Protein AF-A0A0D2VGJ3-F1 (afd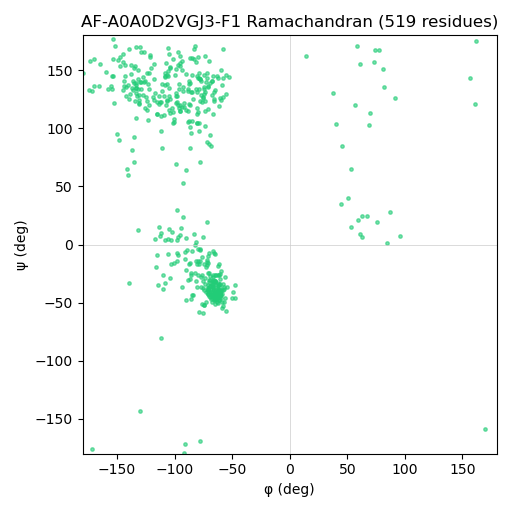b_monomer)

Structure (mmCIF, N/CA/C/O backbone):
data_AF-A0A0D2VGJ3-F1
#
_entry.id   AF-A0A0D2VGJ3-F1
#
loop_
_atom_site.group_PDB
_atom_site.id
_atom_site.type_symbol
_atom_site.label_atom_id
_atom_site.label_alt_id
_atom_site.label_comp_id
_atom_site.label_asym_id
_atom_site.label_entity_id
_atom_site.label_seq_id
_atom_site.pdbx_PDB_ins_code
_atom_site.Cartn_x
_atom_site.Cartn_y
_atom_site.Cartn_z
_atom_site.occupancy
_atom_site.B_iso_or_equiv
_atom_site.auth_seq_id
_atom_site.auth_comp_id
_atom_site.auth_asym_id
_atom_site.auth_atom_id
_atom_site.pdbx_PDB_model_num
ATOM 1 N N . MET A 1 1 ? -23.536 -19.082 29.139 1.00 44.28 1 MET A N 1
ATOM 2 C CA . MET A 1 1 ? -22.856 -18.568 27.929 1.00 44.28 1 MET A CA 1
ATOM 3 C C . MET A 1 1 ? -23.358 -19.276 26.668 1.00 44.28 1 MET A C 1
ATOM 5 O O . MET A 1 1 ? -24.396 -18.857 26.177 1.00 44.28 1 MET A O 1
ATOM 9 N N . ALA A 1 2 ? -22.721 -20.355 26.183 1.00 31.47 2 ALA A N 1
ATOM 10 C CA . ALA A 1 2 ? -22.936 -20.905 24.828 1.00 31.47 2 ALA A CA 1
ATOM 11 C C . ALA A 1 2 ? -24.405 -21.086 24.375 1.00 31.47 2 ALA A C 1
ATOM 13 O O . ALA A 1 2 ? -24.756 -20.648 23.283 1.00 31.47 2 ALA A O 1
ATOM 14 N N . SER A 1 3 ? -25.277 -21.659 25.217 1.00 31.88 3 SER A N 1
ATOM 15 C CA . SER A 1 3 ? -26.690 -21.907 24.863 1.00 31.88 3 SER A CA 1
ATOM 16 C C . SER A 1 3 ? -27.479 -20.627 24.521 1.00 31.88 3 SER A C 1
ATOM 18 O O . SER A 1 3 ? -28.273 -20.614 23.584 1.00 31.88 3 SER A O 1
ATOM 20 N N . VAL A 1 4 ? -27.204 -19.510 25.209 1.00 42.56 4 VAL A N 1
ATOM 21 C CA . VAL A 1 4 ? -27.889 -18.223 24.971 1.00 42.56 4 VAL A CA 1
ATOM 22 C C . VAL A 1 4 ? -27.466 -17.612 23.630 1.00 42.56 4 VAL A C 1
ATOM 24 O O . VAL A 1 4 ? -28.304 -17.119 22.880 1.00 42.56 4 VAL A O 1
ATOM 27 N N . VAL A 1 5 ? -26.180 -17.720 23.280 1.00 53.22 5 VAL A N 1
ATOM 28 C CA . VAL A 1 5 ? -25.651 -17.261 21.983 1.00 53.22 5 VAL A CA 1
ATOM 29 C C . VAL A 1 5 ? -26.218 -18.101 20.830 1.00 53.22 5 VAL A C 1
ATOM 31 O O . VAL A 1 5 ? -26.540 -17.563 19.772 1.00 53.22 5 VAL A O 1
ATOM 34 N N . ALA A 1 6 ? -26.402 -19.410 21.041 1.00 37.22 6 ALA A N 1
ATOM 35 C CA . ALA A 1 6 ? -27.032 -20.300 20.066 1.00 37.22 6 ALA A CA 1
ATOM 36 C C . ALA A 1 6 ? -28.525 -19.986 19.848 1.00 37.22 6 ALA A C 1
ATOM 38 O O . ALA A 1 6 ? -28.995 -20.046 18.712 1.00 37.22 6 ALA A O 1
ATOM 39 N N . ALA A 1 7 ? -29.257 -19.610 20.904 1.00 37.28 7 ALA A N 1
ATOM 40 C CA . ALA A 1 7 ? -30.642 -19.156 20.791 1.00 37.28 7 ALA A CA 1
ATOM 41 C C . ALA A 1 7 ? -30.747 -17.846 19.990 1.00 37.28 7 ALA A C 1
ATOM 43 O O . ALA A 1 7 ? -31.524 -17.771 19.041 1.00 37.28 7 ALA A O 1
ATOM 44 N N . PHE A 1 8 ? -29.907 -16.849 20.297 1.00 33.38 8 PHE A N 1
ATOM 45 C CA . PHE A 1 8 ? -29.928 -15.556 19.601 1.00 33.38 8 PHE A CA 1
ATOM 46 C C . PHE A 1 8 ? -29.568 -15.680 18.109 1.00 33.38 8 PHE A C 1
ATOM 48 O O . PHE A 1 8 ? -30.229 -15.081 17.263 1.00 33.38 8 PHE A O 1
ATOM 55 N N . LYS A 1 9 ? -28.593 -16.534 17.753 1.00 35.16 9 LYS A N 1
ATOM 56 C CA . LYS A 1 9 ? -28.254 -16.811 16.342 1.00 35.16 9 LYS A CA 1
ATOM 57 C C . LYS A 1 9 ? -29.395 -17.441 15.534 1.00 35.16 9 LYS A C 1
ATOM 59 O O . LYS A 1 9 ? -29.421 -17.262 14.322 1.00 35.16 9 LYS A O 1
ATOM 64 N N . ARG A 1 10 ? -30.333 -18.156 16.169 1.00 34.25 10 ARG A N 1
ATOM 65 C CA . ARG A 1 10 ? -31.505 -18.736 15.486 1.00 34.25 10 ARG A CA 1
ATOM 66 C C . ARG A 1 10 ? -32.637 -17.738 15.240 1.00 34.25 10 ARG A C 1
ATOM 68 O O . ARG A 1 10 ? -33.496 -18.031 14.422 1.00 34.25 10 ARG A O 1
ATOM 75 N N . PHE A 1 11 ? -32.643 -16.588 15.916 1.00 31.61 11 PHE A N 1
ATOM 76 C CA . PHE A 1 11 ? -33.710 -15.586 15.788 1.00 31.61 11 PHE A CA 1
ATOM 77 C C . PHE A 1 11 ? -33.437 -14.531 14.699 1.00 31.61 11 PHE A C 1
ATOM 79 O O . PHE A 1 11 ? -34.327 -13.773 14.339 1.00 31.61 11 PHE A O 1
ATOM 86 N N . ILE A 1 12 ? -32.204 -14.474 14.183 1.00 36.31 12 ILE A N 1
ATOM 87 C CA . ILE A 1 12 ? -31.762 -13.494 13.171 1.00 36.31 12 ILE A CA 1
ATOM 88 C C . ILE A 1 12 ? -31.676 -14.127 11.764 1.00 36.31 12 ILE A C 1
ATOM 90 O O . ILE A 1 12 ? -31.649 -13.420 10.764 1.00 36.31 12 ILE A O 1
ATOM 94 N N . ALA A 1 13 ? -31.657 -15.460 11.668 1.00 33.94 13 ALA A N 1
ATOM 95 C CA . ALA A 1 13 ? -31.460 -16.198 10.419 1.00 33.94 13 ALA A CA 1
ATOM 96 C C . ALA A 1 13 ? -32.787 -16.689 9.803 1.00 33.94 13 ALA A C 1
ATOM 98 O O . ALA A 1 13 ? -33.055 -17.891 9.773 1.00 33.94 13 ALA A O 1
ATOM 99 N N . THR A 1 14 ? -33.605 -15.759 9.303 1.00 28.19 14 THR A N 1
ATOM 100 C CA . THR A 1 14 ? -34.791 -16.056 8.475 1.00 28.19 14 THR A CA 1
ATOM 101 C C . THR A 1 14 ? -34.893 -15.089 7.295 1.00 28.19 14 THR A C 1
ATOM 103 O O . THR A 1 14 ? -35.656 -14.124 7.342 1.00 28.19 14 THR A O 1
ATOM 106 N N . ASP A 1 15 ? -34.137 -15.365 6.232 1.00 30.64 15 ASP A N 1
ATOM 107 C CA . ASP A 1 15 ? -34.406 -14.796 4.907 1.00 30.64 15 ASP A CA 1
ATOM 108 C C . ASP A 1 15 ? -35.671 -15.432 4.290 1.00 30.64 15 ASP A C 1
ATOM 110 O O . ASP A 1 15 ? -35.941 -16.618 4.522 1.00 30.64 15 ASP A O 1
ATOM 114 N N . PRO A 1 16 ? -36.455 -14.686 3.489 1.00 32.75 16 PRO A N 1
ATOM 115 C CA . PRO A 1 16 ? -37.631 -15.216 2.809 1.00 32.75 16 PRO A CA 1
ATOM 116 C C . PRO A 1 16 ? -37.233 -16.025 1.563 1.00 32.75 16 PRO A C 1
ATOM 118 O O . PRO A 1 16 ? -36.889 -15.465 0.525 1.00 32.75 16 PRO A O 1
ATOM 121 N N . GLY A 1 17 ? -37.309 -17.354 1.651 1.00 27.23 17 GLY A N 1
ATOM 122 C CA . GLY A 1 17 ? -37.129 -18.238 0.496 1.00 27.23 17 GLY A CA 1
ATOM 123 C C . GLY A 1 17 ? -38.340 -18.237 -0.445 1.00 27.23 17 GLY A C 1
ATOM 124 O O . GLY A 1 17 ? -39.481 -18.348 0.005 1.00 27.23 17 GLY A O 1
ATOM 125 N N . GLU A 1 18 ? -38.091 -18.154 -1.753 1.00 28.16 18 GLU A N 1
ATOM 126 C CA . GLU A 1 18 ? -39.117 -18.301 -2.792 1.00 28.16 18 GLU A CA 1
ATOM 127 C C . GLU A 1 18 ? -39.742 -19.708 -2.786 1.00 28.16 18 GLU A C 1
ATOM 129 O O . GLU A 1 18 ? -39.059 -20.710 -2.570 1.00 28.16 18 GLU A O 1
ATOM 134 N N . ALA A 1 19 ? -41.042 -19.799 -3.086 1.00 26.95 19 ALA A N 1
ATOM 135 C CA . ALA A 1 19 ? -41.767 -21.065 -3.177 1.00 26.95 19 ALA A CA 1
ATOM 136 C C . ALA A 1 19 ? -42.435 -21.230 -4.554 1.00 26.95 19 ALA A C 1
ATOM 138 O O . ALA A 1 19 ? -43.452 -20.603 -4.850 1.00 26.95 19 ALA A O 1
ATOM 139 N N . HIS A 1 20 ? -41.886 -22.115 -5.391 1.00 25.94 20 HIS A N 1
ATOM 140 C CA . HIS A 1 20 ? -42.508 -22.515 -6.655 1.00 25.94 20 HIS A CA 1
ATOM 141 C C . HIS A 1 20 ? -43.708 -23.448 -6.430 1.00 25.94 20 HIS A C 1
ATOM 143 O O . HIS A 1 20 ? -43.542 -24.604 -6.045 1.00 25.94 20 HIS A O 1
ATOM 149 N N . MET A 1 21 ? -44.906 -22.985 -6.785 1.00 24.78 21 MET A N 1
ATOM 150 C CA . MET A 1 21 ? -46.087 -23.810 -7.064 1.00 24.78 21 MET A CA 1
ATOM 151 C C . MET A 1 21 ? -47.053 -22.964 -7.915 1.00 24.78 21 MET A C 1
ATOM 153 O O . MET A 1 21 ? -47.082 -21.749 -7.769 1.00 24.78 21 MET A O 1
ATOM 157 N N . GLY A 1 22 ? -47.866 -23.477 -8.833 1.00 24.52 22 GLY A N 1
ATOM 158 C CA . GLY A 1 22 ? -48.095 -24.842 -9.310 1.00 24.52 22 GLY A CA 1
ATOM 159 C C . GLY A 1 22 ? -49.464 -24.836 -10.001 1.00 24.52 22 GLY A C 1
ATOM 160 O O . GLY A 1 22 ? -50.446 -24.408 -9.404 1.00 24.52 22 GLY A O 1
ATOM 161 N N . SER A 1 23 ? -49.526 -25.186 -11.284 1.00 23.58 23 SER A N 1
ATOM 162 C CA . SER A 1 23 ? -50.638 -24.802 -12.165 1.00 23.58 23 SER A CA 1
ATOM 163 C C . SER A 1 23 ? -51.983 -25.481 -11.869 1.00 23.58 23 SER A C 1
ATOM 165 O O . SER A 1 23 ? -52.063 -26.701 -11.719 1.00 23.58 23 SER A O 1
ATOM 167 N N . ARG A 1 24 ? -53.075 -24.704 -11.955 1.00 24.12 24 ARG A N 1
ATOM 168 C CA . ARG A 1 24 ? -54.379 -25.205 -12.423 1.00 24.12 24 ARG A CA 1
ATOM 169 C C . ARG A 1 24 ? -55.250 -24.080 -13.000 1.00 24.12 24 ARG A C 1
ATOM 171 O O . ARG A 1 24 ? -55.308 -22.995 -12.433 1.00 24.12 24 ARG A O 1
ATOM 178 N N . LEU A 1 25 ? -55.893 -24.351 -14.134 1.00 24.78 25 LEU A N 1
ATOM 179 C CA . LEU A 1 25 ? -56.973 -23.534 -14.705 1.00 24.78 25 LEU A CA 1
ATOM 180 C C . LEU A 1 25 ? -58.310 -23.911 -14.038 1.00 24.78 25 LEU A C 1
ATOM 182 O O . LEU A 1 25 ? -58.414 -25.016 -13.510 1.00 24.78 25 LEU A O 1
ATOM 186 N N . ASP A 1 26 ? -59.318 -23.027 -14.099 1.00 25.22 26 ASP A N 1
ATOM 187 C CA . ASP A 1 26 ? -60.535 -23.286 -14.902 1.00 25.22 26 ASP A CA 1
ATOM 188 C C . ASP A 1 26 ? -61.504 -22.072 -15.007 1.00 25.22 26 ASP A C 1
ATOM 190 O O . ASP A 1 26 ? -61.835 -21.408 -14.031 1.00 25.22 26 ASP A O 1
ATOM 194 N N . THR A 1 27 ? -61.923 -21.796 -16.252 1.00 26.08 27 THR A N 1
ATOM 195 C CA . THR A 1 27 ? -63.183 -21.173 -16.748 1.00 26.08 27 THR A CA 1
ATOM 196 C C . THR A 1 27 ? -63.879 -19.973 -16.046 1.00 26.08 27 THR A C 1
ATOM 198 O O . THR A 1 27 ? -64.641 -20.150 -15.102 1.00 26.08 27 THR A O 1
ATOM 201 N N . LEU A 1 28 ? -63.716 -18.772 -16.643 1.00 22.33 28 LEU A N 1
ATOM 202 C CA . LEU A 1 28 ? -64.713 -17.883 -17.332 1.00 22.33 28 LEU A CA 1
ATOM 203 C C . LEU A 1 28 ? -66.250 -18.115 -17.174 1.00 22.33 28 LEU A C 1
ATOM 205 O O . LEU A 1 28 ? -66.635 -19.255 -16.928 1.00 22.33 28 LEU A O 1
ATOM 209 N N . PRO A 1 29 ? -67.158 -17.133 -17.486 1.00 36.16 29 PRO A N 1
ATOM 210 C CA . PRO A 1 29 ? -67.006 -15.800 -18.142 1.00 36.16 29 PRO A CA 1
ATOM 211 C C . PRO A 1 29 ? -67.695 -14.646 -17.317 1.00 36.16 29 PRO A C 1
ATOM 213 O O . PRO A 1 29 ? -67.603 -14.718 -16.100 1.00 36.16 29 PRO A O 1
ATOM 216 N N . SER A 1 30 ? -68.361 -13.545 -17.761 1.00 23.44 30 SER A N 1
ATOM 217 C CA . SER A 1 30 ? -68.708 -12.874 -19.057 1.00 23.44 30 SER A CA 1
ATOM 218 C C . SER A 1 30 ? -69.211 -11.407 -18.869 1.00 23.44 30 SER A C 1
ATOM 220 O O . SER A 1 30 ? -70.158 -11.218 -18.112 1.00 23.44 30 SER A O 1
ATOM 222 N N . SER A 1 31 ? -68.760 -10.442 -19.706 1.00 23.56 31 SER A N 1
ATOM 223 C CA . SER A 1 31 ? -69.437 -9.156 -20.110 1.00 23.56 31 SER A CA 1
ATOM 224 C C . SER A 1 31 ? -69.804 -8.088 -19.030 1.00 23.56 31 SER A C 1
ATOM 226 O O . SER A 1 31 ? -69.957 -8.431 -17.870 1.00 23.56 31 SER A O 1
ATOM 228 N N . SER A 1 32 ? -69.957 -6.773 -19.303 1.00 25.64 32 SER A N 1
ATOM 229 C CA . SER A 1 32 ? -70.080 -5.988 -20.560 1.00 25.64 32 SER A CA 1
ATOM 230 C C . SER A 1 32 ? -69.470 -4.552 -20.506 1.00 25.64 32 SER A C 1
ATOM 232 O O . SER A 1 32 ? -69.262 -3.978 -19.442 1.00 25.64 32 SER A O 1
ATOM 234 N N . PHE A 1 33 ? -69.216 -3.963 -21.687 1.00 22.25 33 PHE A N 1
ATOM 235 C CA . PHE A 1 33 ? -68.867 -2.543 -21.981 1.00 22.25 33 PHE A CA 1
ATOM 236 C C . PHE A 1 33 ? -70.165 -1.695 -22.254 1.00 22.25 33 PHE A C 1
ATOM 238 O O . PHE A 1 33 ? -71.237 -2.301 -22.255 1.00 22.25 33 PHE A O 1
ATOM 245 N N . PRO A 1 34 ? -70.149 -0.404 -22.702 1.00 32.41 34 PRO A N 1
ATOM 246 C CA . PRO A 1 34 ? -69.469 0.821 -22.197 1.00 32.41 34 PRO A CA 1
ATOM 247 C C . PRO A 1 34 ? -70.317 2.147 -22.249 1.00 32.41 34 PRO A C 1
ATOM 249 O O . PRO A 1 34 ? -71.246 2.228 -23.040 1.00 32.41 34 PRO A O 1
ATOM 252 N N . LEU A 1 35 ? -69.853 3.237 -21.585 1.00 22.55 35 LEU A N 1
ATOM 253 C CA . LEU A 1 35 ? -70.014 4.689 -21.956 1.00 22.55 35 LEU A CA 1
ATOM 254 C C . LEU A 1 35 ? -71.451 5.306 -22.126 1.00 22.55 35 LEU A C 1
ATOM 256 O O . LEU A 1 35 ? -72.424 4.566 -22.197 1.00 22.55 35 LEU A O 1
ATOM 260 N N . PRO A 1 36 ? -71.647 6.648 -22.283 1.00 34.06 36 PRO A N 1
ATOM 261 C CA . PRO A 1 36 ? -70.902 7.834 -21.802 1.00 34.06 36 PRO A CA 1
ATOM 262 C C . PRO A 1 36 ? -71.773 8.943 -21.105 1.00 34.06 36 PRO A C 1
ATOM 264 O O . PRO A 1 36 ? -72.991 8.963 -21.207 1.00 34.06 36 PRO A O 1
ATOM 267 N N . SER A 1 37 ? -71.101 9.929 -20.484 1.00 25.16 37 SER A N 1
ATOM 268 C CA . SER A 1 37 ? -71.431 11.384 -20.351 1.00 25.16 37 SER A CA 1
ATOM 269 C C . SER A 1 37 ? -72.868 11.941 -20.142 1.00 25.16 37 SER A C 1
ATOM 271 O O . SER A 1 37 ? -73.723 11.826 -21.017 1.00 25.16 37 SER A O 1
ATOM 273 N N . SER A 1 38 ? -73.030 12.828 -19.140 1.00 26.42 38 SER A N 1
ATOM 274 C CA . SER A 1 38 ? -74.036 13.922 -19.124 1.00 26.42 38 SER A CA 1
ATOM 275 C C . SER A 1 38 ? -73.607 15.117 -18.240 1.00 26.42 38 SER A C 1
ATOM 277 O O . SER A 1 38 ? -72.987 14.897 -17.202 1.00 26.42 38 SER A O 1
ATOM 279 N N . LEU A 1 39 ? -73.946 16.364 -18.614 1.00 24.59 39 LEU A N 1
ATOM 280 C CA . LEU A 1 39 ? -73.624 17.610 -17.877 1.00 24.59 39 LEU A CA 1
ATOM 281 C C . LEU A 1 39 ? -74.841 18.214 -17.144 1.00 24.59 39 LEU A C 1
ATOM 283 O O . LEU A 1 39 ? -75.921 18.263 -17.726 1.00 24.59 39 LEU A O 1
ATOM 287 N N . SER A 1 40 ? -74.616 18.810 -15.962 1.00 24.22 40 SER A N 1
ATOM 288 C CA . SER A 1 40 ? -75.403 19.898 -15.319 1.00 24.22 40 SER A CA 1
ATOM 289 C C . SER A 1 40 ? -74.649 20.339 -14.029 1.00 24.22 40 SER A C 1
ATOM 291 O O . SER A 1 40 ? -74.106 19.476 -13.350 1.00 24.22 40 SER A O 1
ATOM 293 N N . LEU A 1 41 ? -74.377 21.599 -13.628 1.00 24.23 41 LEU A N 1
ATOM 294 C CA . LEU A 1 41 ? -75.053 22.917 -13.685 1.00 24.23 41 LEU A CA 1
ATOM 295 C C . LEU A 1 41 ? -76.452 22.907 -13.034 1.00 24.23 41 LEU A C 1
ATOM 297 O O . LEU A 1 41 ? -77.323 22.205 -13.517 1.00 24.23 41 LEU A O 1
ATOM 301 N N . SER A 1 42 ? -76.797 23.681 -11.998 1.00 25.33 42 SER A N 1
ATOM 302 C CA . SER A 1 42 ? -76.069 24.613 -11.105 1.00 25.33 42 SER A CA 1
ATOM 303 C C . SER A 1 42 ? -77.009 25.013 -9.935 1.00 25.33 42 SER A C 1
ATOM 305 O O . SER A 1 42 ? -78.224 24.890 -10.098 1.00 25.33 42 SER A O 1
ATOM 307 N N . PRO A 1 43 ? -76.523 25.505 -8.775 1.00 45.25 43 PRO A N 1
ATOM 308 C CA . PRO A 1 43 ? -77.383 25.901 -7.646 1.00 45.25 43 PRO A CA 1
ATOM 309 C C . PRO A 1 43 ? -78.022 27.293 -7.825 1.00 45.25 43 PRO A C 1
ATOM 311 O O . PRO A 1 43 ? -77.486 28.114 -8.574 1.00 45.25 43 PRO A O 1
ATOM 314 N N . PRO A 1 44 ? -79.100 27.608 -7.075 1.00 34.66 44 PRO A N 1
ATOM 315 C CA . PRO A 1 44 ? -79.386 29.012 -6.755 1.00 34.66 44 PRO A CA 1
ATOM 316 C C . PRO A 1 44 ? -79.963 29.316 -5.346 1.00 34.66 44 PRO A C 1
ATOM 318 O O . PRO A 1 44 ? -80.904 28.673 -4.889 1.00 34.66 44 PRO A O 1
ATOM 321 N N . SER A 1 45 ? -79.544 30.478 -4.809 1.00 26.09 45 SER A N 1
ATOM 322 C CA . SER A 1 45 ? -80.386 31.479 -4.096 1.00 26.09 45 SER A CA 1
ATOM 323 C C . SER A 1 45 ? -80.761 31.269 -2.597 1.00 26.09 45 SER A C 1
ATOM 325 O O . SER A 1 45 ? -80.841 30.138 -2.139 1.00 26.09 45 SER A O 1
ATOM 327 N N . LEU A 1 46 ? -80.991 32.315 -1.769 1.00 26.67 46 LEU A N 1
ATOM 328 C CA . LEU A 1 46 ? -80.866 33.778 -1.989 1.00 26.67 46 LEU A CA 1
ATOM 329 C C . LEU A 1 46 ? -80.602 34.607 -0.699 1.00 26.67 46 LEU A C 1
ATOM 331 O O . LEU A 1 46 ? -81.258 34.382 0.310 1.00 26.67 46 LEU A O 1
ATOM 335 N N . GLY A 1 47 ? -79.800 35.681 -0.829 1.00 25.62 47 GLY A N 1
ATOM 336 C CA . GLY A 1 47 ? -79.952 36.974 -0.114 1.00 25.62 47 GLY A CA 1
ATOM 337 C C . GLY A 1 47 ? -79.496 37.072 1.356 1.00 25.62 47 GLY A C 1
ATOM 338 O O . GLY A 1 47 ? -79.246 36.062 1.996 1.00 25.62 47 GLY A O 1
ATOM 339 N N . GLN A 1 48 ? -79.375 38.261 1.973 1.00 27.20 48 GLN A N 1
ATOM 340 C CA . GLN A 1 48 ? -79.387 39.683 1.528 1.00 27.20 48 GLN A CA 1
ATOM 341 C C . GLN A 1 48 ? -79.027 40.558 2.778 1.00 27.20 48 GLN A C 1
ATOM 343 O O . GLN A 1 48 ? -79.200 40.063 3.885 1.00 27.20 48 GLN A O 1
ATOM 348 N N . VAL A 1 49 ? -78.527 41.809 2.785 1.00 25.52 49 VAL A N 1
ATOM 349 C CA . VAL A 1 49 ? -78.178 42.874 1.802 1.00 25.52 49 VAL A CA 1
ATOM 350 C C . VAL A 1 49 ? -76.768 43.440 2.161 1.00 25.52 49 VAL A C 1
ATOM 352 O O . VAL A 1 49 ? -76.235 43.130 3.223 1.00 25.52 49 VAL A O 1
ATOM 355 N N . ALA A 1 50 ? -76.144 44.264 1.306 1.00 23.97 50 ALA A N 1
ATOM 356 C CA . ALA A 1 50 ? -74.846 44.926 1.546 1.00 23.97 50 ALA A CA 1
ATOM 357 C C . ALA A 1 50 ? -74.919 46.232 2.378 1.00 23.97 50 ALA A C 1
ATOM 359 O O . ALA A 1 50 ? -75.982 46.834 2.492 1.00 23.97 50 ALA A O 1
ATOM 360 N N . HIS A 1 51 ? -73.763 46.742 2.832 1.00 25.14 51 HIS A N 1
ATOM 361 C CA . HIS A 1 51 ? -73.528 48.184 3.036 1.00 25.14 51 HIS A CA 1
ATOM 362 C C . HIS A 1 51 ? -72.068 48.566 2.705 1.00 25.14 51 HIS A C 1
ATOM 364 O O . HIS A 1 51 ? -71.196 47.701 2.645 1.00 25.14 51 HIS A O 1
ATOM 370 N N . ALA A 1 52 ? -71.824 49.842 2.385 1.00 26.23 52 ALA A N 1
ATOM 371 C CA . ALA A 1 52 ? -70.680 50.266 1.568 1.00 26.23 52 ALA A CA 1
ATOM 372 C C . ALA A 1 52 ? -69.426 50.732 2.335 1.00 26.23 52 ALA A C 1
ATOM 374 O O . ALA A 1 52 ? -69.514 51.307 3.419 1.00 26.23 52 ALA A O 1
ATOM 375 N N . CYS A 1 53 ? -68.261 50.597 1.690 1.00 22.95 53 CYS A N 1
ATOM 376 C CA . CYS A 1 53 ? -67.057 51.348 2.046 1.00 22.95 53 CYS A CA 1
ATOM 377 C C . CYS A 1 53 ? -67.232 52.842 1.737 1.00 22.95 53 CYS A C 1
ATOM 379 O O . CYS A 1 53 ? -67.706 53.202 0.660 1.00 22.95 53 CYS A O 1
ATOM 381 N N . PHE A 1 54 ? -66.722 53.702 2.618 1.00 24.22 54 PHE A N 1
ATOM 382 C CA . PHE A 1 54 ? -66.385 55.087 2.289 1.00 24.22 54 PHE A CA 1
ATOM 383 C C . PHE A 1 54 ? -64.941 55.350 2.719 1.00 24.22 54 PHE A C 1
ATOM 385 O O . PHE A 1 54 ? -64.563 55.040 3.847 1.00 24.22 54 PHE A O 1
ATOM 392 N N . CYS A 1 55 ? -64.120 55.875 1.809 1.00 25.47 55 CYS A N 1
ATOM 393 C CA . CYS A 1 55 ? -62.715 56.174 2.079 1.00 25.47 55 CYS A CA 1
ATOM 394 C C . CYS A 1 55 ? -62.565 57.653 2.457 1.00 25.47 55 CYS A C 1
ATOM 396 O O . CYS A 1 55 ? -63.119 58.518 1.781 1.00 25.47 55 CYS A O 1
ATOM 398 N N . GLY A 1 56 ? -61.810 57.940 3.518 1.00 25.34 56 GLY A N 1
ATOM 399 C CA . GLY A 1 56 ? -61.582 59.297 4.008 1.00 25.34 56 GLY A CA 1
ATOM 400 C C . GLY A 1 56 ? -60.206 59.428 4.644 1.00 25.34 56 GLY A C 1
ATOM 401 O O . GLY A 1 56 ? -60.050 59.214 5.842 1.00 25.34 56 GLY A O 1
ATOM 402 N N . CYS A 1 57 ? -59.199 59.777 3.844 1.00 26.80 57 CYS A N 1
ATOM 403 C CA . CYS A 1 57 ? -57.881 60.124 4.365 1.00 26.80 57 CYS A CA 1
ATOM 404 C C . CYS A 1 57 ? -57.910 61.530 4.977 1.00 26.80 57 CYS A C 1
ATOM 406 O O . CYS A 1 57 ? -58.228 62.494 4.282 1.00 26.80 57 CYS A O 1
ATOM 408 N N . LEU A 1 58 ? -57.474 61.660 6.230 1.00 25.53 58 LEU A N 1
ATOM 409 C CA . LEU A 1 58 ? -57.009 62.934 6.771 1.00 25.53 58 LEU A CA 1
ATOM 410 C C . LEU A 1 58 ? -55.657 62.726 7.459 1.00 25.53 58 LEU A C 1
ATOM 412 O O . LEU A 1 58 ? -55.514 61.877 8.334 1.00 25.53 58 LEU A O 1
ATOM 416 N N . VAL A 1 59 ? -54.658 63.490 7.025 1.00 29.38 59 VAL A N 1
ATOM 417 C CA . VAL A 1 59 ? -53.319 63.543 7.626 1.00 29.38 59 VAL A CA 1
ATOM 418 C C . VAL A 1 59 ? -53.333 64.573 8.752 1.00 29.38 59 VAL A C 1
ATOM 420 O O . VAL A 1 59 ? -53.879 65.649 8.528 1.00 29.38 59 VAL A O 1
ATOM 423 N N . LEU A 1 60 ? -52.688 64.293 9.896 1.00 29.42 60 LEU A N 1
ATOM 424 C CA . LEU A 1 60 ? -51.983 65.283 10.739 1.00 29.42 60 LEU A CA 1
ATOM 425 C C . LEU A 1 60 ? -51.332 64.643 11.984 1.00 29.42 60 LEU A C 1
ATOM 427 O O . LEU A 1 60 ? -51.904 63.744 12.588 1.00 29.42 60 LEU A O 1
ATOM 431 N N . GLY A 1 61 ? -50.198 65.209 12.422 1.00 26.36 61 GLY A N 1
ATOM 432 C CA . GLY A 1 61 ? -49.665 65.064 13.789 1.00 26.36 61 GLY A CA 1
ATOM 433 C C . GLY A 1 61 ? -48.681 63.908 14.025 1.00 26.36 61 GLY A C 1
ATOM 434 O O . GLY A 1 61 ? -48.984 62.752 13.758 1.00 26.36 61 GLY A O 1
ATOM 435 N N . GLY A 1 62 ? -47.501 64.224 14.571 1.00 26.41 62 GLY A N 1
ATOM 436 C CA . GLY A 1 62 ? -46.504 63.242 15.018 1.00 26.41 62 GLY A CA 1
ATOM 437 C C . GLY A 1 62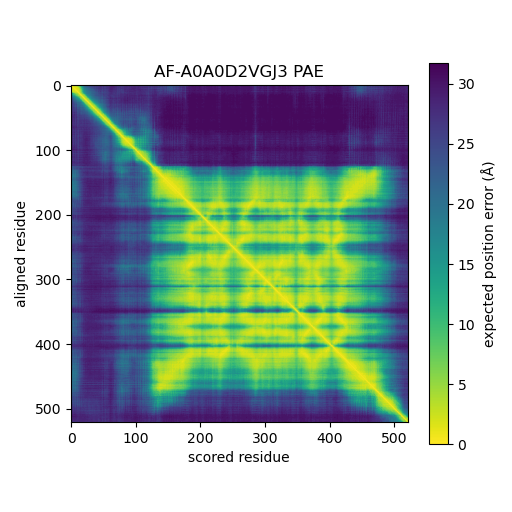 ? -46.398 63.152 16.547 1.00 26.41 62 GLY A C 1
ATOM 438 O O . GLY A 1 62 ? -46.711 64.110 17.251 1.00 26.41 62 GLY A O 1
ATOM 439 N N . GLY A 1 63 ? -45.918 62.012 17.049 1.00 27.92 63 GLY A N 1
ATOM 440 C CA . GLY A 1 63 ? -45.656 61.734 18.468 1.00 27.92 63 GLY A CA 1
ATOM 441 C C . GLY A 1 63 ? -44.764 60.486 18.627 1.00 27.92 63 GLY A C 1
ATOM 442 O O . GLY A 1 63 ? -44.711 59.680 17.697 1.00 27.92 63 GLY A O 1
ATOM 443 N N . PRO A 1 64 ? -44.006 60.337 19.733 1.00 33.97 64 PRO A N 1
ATOM 444 C CA . PRO A 1 64 ? -42.876 59.403 19.801 1.00 33.97 64 PRO A CA 1
ATOM 445 C C . PRO A 1 64 ? -43.224 57.956 20.199 1.00 33.97 64 PRO A C 1
ATOM 447 O O . PRO A 1 64 ? -44.239 57.670 20.829 1.00 33.97 64 PRO A O 1
ATOM 450 N N . THR A 1 65 ? -42.303 57.049 19.869 1.00 37.62 65 THR A N 1
ATOM 451 C CA . THR A 1 65 ? -42.319 55.606 20.160 1.00 37.62 65 THR A CA 1
ATOM 452 C C . THR A 1 65 ? -41.952 55.246 21.609 1.00 37.62 65 THR A C 1
ATOM 454 O O . THR A 1 65 ? -40.948 55.756 22.111 1.00 37.62 65 THR A O 1
ATOM 457 N N . PRO A 1 66 ? -42.622 54.253 22.221 1.00 35.97 66 PRO A N 1
ATOM 458 C CA . PRO A 1 66 ? -42.048 53.361 23.234 1.00 35.97 66 PRO A CA 1
ATOM 459 C C . PRO A 1 66 ? -41.574 52.011 22.618 1.00 35.97 66 PRO A C 1
ATOM 461 O O . PRO A 1 66 ? -41.901 51.729 21.463 1.00 35.97 66 PRO A O 1
ATOM 464 N N . PRO A 1 67 ? -40.764 51.191 23.326 1.00 35.19 67 PRO A N 1
ATOM 465 C CA . PRO A 1 67 ? -39.867 50.221 22.676 1.00 35.19 67 PRO A CA 1
ATOM 466 C C . PRO A 1 67 ? -40.315 48.741 22.635 1.00 35.19 67 PRO A C 1
ATOM 468 O O . PRO A 1 67 ? -41.076 48.267 23.471 1.00 35.19 67 PRO A O 1
ATOM 471 N N . CYS A 1 68 ? -39.704 48.010 21.693 1.00 29.44 68 CYS A N 1
ATOM 472 C CA . CYS A 1 68 ? -39.317 46.587 21.737 1.00 29.44 68 CYS A CA 1
ATOM 473 C C . CYS A 1 68 ? -40.315 45.536 22.277 1.00 29.44 68 CYS A C 1
ATOM 475 O O . CYS A 1 68 ? -40.167 45.025 23.385 1.00 29.44 68 CYS A O 1
ATOM 477 N N . LEU A 1 69 ? -41.213 45.060 21.408 1.00 31.80 69 LEU A N 1
ATOM 478 C CA . LEU A 1 69 ? -41.847 43.741 21.550 1.00 31.80 69 LEU A CA 1
ATOM 479 C C . LEU A 1 69 ? -40.880 42.635 21.084 1.00 31.80 69 LEU A C 1
ATOM 481 O O . LEU A 1 69 ? -40.776 42.376 19.886 1.00 31.80 69 LEU A O 1
ATOM 485 N N . LEU A 1 70 ? -40.173 41.989 22.019 1.00 32.56 70 LEU A N 1
ATOM 486 C CA . LEU A 1 70 ? -39.276 40.858 21.707 1.00 32.56 70 LEU A CA 1
ATOM 487 C C . LEU A 1 70 ? -39.346 39.708 22.735 1.00 32.56 70 LEU A C 1
ATOM 489 O O . LEU A 1 70 ? -39.306 38.543 22.343 1.00 32.56 70 LEU A O 1
ATOM 493 N N . ASP A 1 71 ? -39.587 40.002 24.017 1.00 31.59 71 ASP A N 1
ATOM 494 C CA . ASP A 1 71 ? -39.582 38.989 25.092 1.00 31.59 71 ASP A CA 1
ATOM 495 C C . ASP A 1 71 ? -40.779 38.014 25.094 1.00 31.59 71 ASP A C 1
ATOM 497 O O . ASP A 1 71 ? -40.722 36.972 25.744 1.00 31.59 71 ASP A O 1
ATOM 501 N N . GLN A 1 72 ? -41.870 38.297 24.368 1.00 35.84 72 GLN A N 1
ATOM 502 C CA . GLN A 1 72 ? -43.074 37.444 24.390 1.00 35.84 72 GLN A CA 1
ATOM 503 C C . GLN A 1 72 ? -43.114 36.335 23.322 1.00 35.84 72 GLN A C 1
ATOM 505 O O . GLN A 1 72 ? -44.003 35.488 23.363 1.00 35.84 72 GLN A O 1
ATOM 510 N N . VAL A 1 73 ? -42.156 36.285 22.390 1.00 34.97 73 VAL A N 1
ATOM 511 C CA . VAL A 1 73 ? -42.145 35.266 21.315 1.00 34.97 73 VAL A CA 1
ATOM 512 C C . VAL A 1 73 ? -41.551 33.925 21.781 1.00 34.97 73 VAL A C 1
ATOM 514 O O . VAL A 1 73 ? -41.894 32.872 21.244 1.00 34.97 73 VAL A O 1
ATOM 517 N N . PHE A 1 74 ? -40.696 33.928 22.807 1.00 31.72 74 PHE A N 1
ATOM 518 C CA . PHE A 1 74 ? -39.899 32.756 23.200 1.00 31.72 74 PHE A CA 1
ATOM 519 C C . PHE A 1 74 ? -40.641 31.665 23.995 1.00 31.72 74 PHE A C 1
ATOM 521 O O . PHE A 1 74 ? -40.124 30.559 24.129 1.00 31.72 74 PHE A O 1
ATOM 528 N N . ILE A 1 75 ? -41.834 31.941 24.531 1.00 40.59 75 ILE A N 1
ATOM 529 C CA . ILE A 1 75 ? -42.432 31.118 25.603 1.00 40.59 75 ILE A CA 1
ATOM 530 C C . ILE A 1 75 ? -43.252 29.910 25.087 1.00 40.59 75 ILE A C 1
ATOM 532 O O . ILE A 1 75 ? -43.512 28.983 25.848 1.00 40.59 75 ILE A O 1
ATOM 536 N N . VAL A 1 76 ? -43.635 29.865 23.802 1.00 41.19 76 VAL A N 1
ATOM 537 C CA . VAL A 1 76 ? -44.690 28.941 23.301 1.00 41.19 76 VAL A CA 1
ATOM 538 C C . VAL A 1 76 ? -44.178 27.840 22.342 1.00 41.19 76 VAL A C 1
ATOM 540 O O . VAL A 1 76 ? -44.964 27.072 21.797 1.00 41.19 76 VAL A O 1
ATOM 543 N N . PHE A 1 77 ? -42.862 27.696 22.141 1.00 37.16 77 PHE A N 1
ATOM 544 C CA . PHE A 1 77 ? -42.292 26.754 21.151 1.00 37.16 77 PHE A CA 1
ATOM 545 C C . PHE A 1 77 ? -41.717 25.436 21.714 1.00 37.16 77 PHE A C 1
ATOM 547 O O . PHE A 1 77 ? -41.077 24.683 20.982 1.00 37.16 77 PHE A O 1
ATOM 554 N N . ALA A 1 78 ? -41.961 25.116 22.989 1.00 40.19 78 ALA A N 1
ATOM 555 C CA . ALA A 1 78 ? -41.333 23.971 23.660 1.00 40.19 78 ALA A CA 1
ATOM 556 C C . ALA A 1 78 ? -41.907 22.578 23.302 1.00 40.19 78 ALA A C 1
ATOM 558 O O . ALA A 1 78 ? -41.184 21.590 23.409 1.00 40.19 78 ALA A O 1
ATOM 559 N N . GLU A 1 79 ? -43.178 22.463 22.890 1.00 42.22 79 GLU A N 1
ATOM 560 C CA . GLU A 1 79 ? -43.872 21.155 22.844 1.00 42.22 79 GLU A CA 1
ATOM 561 C C . GLU A 1 79 ? -43.923 20.458 21.467 1.00 42.22 79 GLU A C 1
ATOM 563 O O . GLU A 1 79 ? -44.204 19.262 21.409 1.00 42.22 79 GLU A O 1
ATOM 568 N N . PHE A 1 80 ? -43.623 21.141 20.351 1.00 44.88 80 PHE A N 1
ATOM 569 C CA . PHE A 1 80 ? -43.755 20.565 18.995 1.00 44.88 80 PHE A CA 1
ATOM 570 C C . PHE A 1 80 ? -42.556 20.856 18.064 1.00 44.88 80 PHE A C 1
ATOM 572 O O . PHE A 1 80 ? -42.698 21.580 17.072 1.00 44.88 80 PHE A O 1
ATOM 579 N N . PRO A 1 81 ? -41.373 20.247 18.298 1.00 49.25 81 PRO A N 1
ATOM 580 C CA . PRO A 1 81 ? -40.178 20.477 17.473 1.00 49.25 81 PRO A CA 1
ATOM 581 C C . PRO A 1 81 ? -40.365 20.100 15.991 1.00 49.25 81 PRO A C 1
ATOM 583 O O . PRO A 1 81 ? -39.790 20.742 15.113 1.00 49.25 81 PRO A O 1
ATOM 586 N N . ALA A 1 82 ? -41.217 19.114 15.686 1.00 46.62 82 ALA A N 1
ATOM 587 C CA . ALA A 1 82 ? -41.530 18.719 14.310 1.00 46.62 82 ALA A CA 1
ATOM 588 C C . ALA A 1 82 ? -42.207 19.844 13.498 1.00 46.62 82 ALA A C 1
ATOM 590 O O . ALA A 1 82 ? -41.914 20.008 12.314 1.00 46.62 82 ALA A O 1
ATOM 591 N N . PHE A 1 83 ? -43.063 20.659 14.130 1.00 50.72 83 PHE A N 1
ATOM 592 C CA . PHE A 1 83 ? -43.692 21.808 13.469 1.00 50.72 83 PHE A CA 1
ATOM 593 C C . PHE A 1 83 ? -42.692 22.932 13.194 1.00 50.72 83 PHE A C 1
ATOM 595 O O . PHE A 1 83 ? -42.780 23.571 12.147 1.00 50.72 83 PHE A O 1
ATOM 602 N N . PHE A 1 84 ? -41.718 23.139 14.088 1.00 49.91 84 PHE A N 1
ATOM 603 C CA . PHE A 1 84 ? -40.657 24.123 13.876 1.00 49.91 84 PHE A CA 1
ATOM 604 C C . PHE A 1 84 ? -39.797 23.748 12.663 1.00 49.91 84 PHE A C 1
ATOM 606 O O . PHE A 1 84 ? -39.602 24.575 11.776 1.00 49.91 84 PHE A O 1
ATOM 613 N N . PHE A 1 85 ? -39.374 22.481 12.555 1.00 49.16 85 PHE A N 1
ATOM 614 C CA . PHE A 1 85 ? -38.668 21.992 11.366 1.00 49.16 85 PHE A CA 1
ATOM 615 C C . PHE A 1 85 ? -39.508 22.112 10.090 1.00 49.16 85 PHE A C 1
ATOM 617 O O . PHE A 1 85 ? -38.983 22.572 9.080 1.00 49.16 85 PHE A O 1
ATOM 624 N N . PHE A 1 86 ? -40.801 21.769 10.123 1.00 47.56 86 PHE A N 1
ATOM 625 C CA . PHE A 1 86 ? -41.670 21.885 8.946 1.00 47.56 86 PHE A CA 1
ATOM 626 C C . PHE A 1 86 ? -41.817 23.342 8.473 1.00 47.56 86 PHE A C 1
ATOM 628 O O . PHE A 1 86 ? -41.673 23.616 7.283 1.00 47.56 86 PHE A O 1
ATOM 635 N N . PHE A 1 87 ? -42.021 24.295 9.390 1.00 51.84 87 PHE A N 1
ATOM 636 C CA . PHE A 1 87 ? -42.083 25.721 9.047 1.00 51.84 87 PHE A CA 1
ATOM 637 C C . PHE A 1 87 ? -40.737 26.297 8.595 1.00 51.84 87 PHE A C 1
ATOM 639 O O . PHE A 1 87 ? -40.724 27.137 7.698 1.00 51.84 87 PHE A O 1
ATOM 646 N N . PHE A 1 88 ? -39.616 25.846 9.164 1.00 49.91 88 PHE A N 1
ATOM 647 C CA . PHE A 1 88 ? -38.279 26.291 8.757 1.00 49.91 88 PHE A CA 1
ATOM 648 C C . PHE A 1 88 ? -37.898 25.746 7.369 1.00 49.91 88 PHE A C 1
ATOM 650 O O . PHE A 1 88 ? -37.341 26.469 6.548 1.00 49.91 88 PHE A O 1
ATOM 657 N N . TYR A 1 89 ? -38.273 24.502 7.049 1.00 50.53 89 TYR A N 1
ATOM 658 C CA . TYR A 1 89 ? -38.106 23.954 5.698 1.00 50.53 89 TYR A CA 1
ATOM 659 C C . TYR A 1 89 ? -39.011 24.660 4.681 1.00 50.53 89 TYR A C 1
ATOM 661 O O . TYR A 1 89 ? -38.571 24.973 3.575 1.00 50.53 89 TYR A O 1
ATOM 669 N N . LEU A 1 90 ? -40.259 24.959 5.058 1.00 44.06 90 LEU A N 1
ATOM 670 C CA . LEU A 1 90 ? -41.202 25.676 4.201 1.00 44.06 90 LEU A CA 1
ATOM 671 C C . LEU A 1 90 ? -40.759 27.128 3.952 1.00 44.06 90 LEU A C 1
ATOM 673 O O . LEU A 1 90 ? -40.872 27.607 2.826 1.00 44.06 90 LEU A O 1
ATOM 677 N N . SER A 1 91 ? -40.204 27.821 4.953 1.00 52.00 91 SER A N 1
ATOM 678 C CA . SER A 1 91 ? -39.697 29.190 4.786 1.00 52.00 91 SER A CA 1
ATOM 679 C C . SER A 1 91 ? -38.413 29.248 3.953 1.00 52.00 91 SER A C 1
ATOM 681 O O . SER A 1 91 ? -38.308 30.121 3.092 1.00 52.00 91 SER A O 1
ATOM 683 N N . LEU A 1 92 ? -37.483 28.294 4.109 1.00 48.50 92 LEU A N 1
ATOM 684 C CA . LEU A 1 92 ? -36.335 28.167 3.200 1.00 48.50 92 LEU A CA 1
ATOM 685 C C . LEU A 1 92 ? -36.790 27.842 1.768 1.00 48.50 92 LEU A C 1
ATOM 687 O O . LEU A 1 92 ? -36.323 28.478 0.826 1.00 48.50 92 LEU A O 1
ATOM 691 N N . SER A 1 93 ? -37.738 26.913 1.597 1.00 47.31 93 SER A N 1
ATOM 692 C CA . SER A 1 93 ? -38.260 26.525 0.278 1.00 47.31 93 SER A CA 1
ATOM 693 C C . SER A 1 93 ? -39.008 27.658 -0.438 1.00 47.31 93 SER A C 1
ATOM 695 O O . SER A 1 93 ? -38.968 27.725 -1.666 1.00 47.31 93 SER A O 1
ATOM 697 N N . LEU A 1 94 ? -39.661 28.561 0.300 1.00 45.47 94 LEU A N 1
ATOM 698 C CA . LEU A 1 94 ? -40.324 29.748 -0.254 1.00 45.47 94 LEU A CA 1
ATOM 699 C C . LEU A 1 94 ? -39.358 30.917 -0.522 1.00 45.47 94 LEU A C 1
ATOM 701 O O . LEU A 1 94 ? -39.702 31.831 -1.269 1.00 45.47 94 LEU A O 1
ATOM 705 N N . CYS A 1 95 ? -38.136 30.882 0.016 1.00 42.47 95 CYS A N 1
ATOM 706 C CA . CYS A 1 95 ? -37.117 31.911 -0.219 1.00 42.47 95 CYS A CA 1
ATOM 707 C C . CYS A 1 95 ? -36.528 31.861 -1.650 1.00 42.47 95 CYS A C 1
ATOM 709 O O . CYS A 1 95 ? -35.875 32.804 -2.093 1.00 42.47 95 CYS A O 1
ATOM 711 N N . SER A 1 96 ? -36.772 30.782 -2.405 1.00 46.69 96 SER A N 1
ATOM 712 C CA . SER A 1 96 ? -36.216 30.574 -3.752 1.00 46.69 96 SER A CA 1
ATOM 713 C C . SER A 1 96 ? -37.000 31.225 -4.906 1.00 46.69 96 SER A C 1
ATOM 715 O O . SER A 1 96 ? -36.519 31.180 -6.036 1.00 46.69 96 SER A O 1
ATOM 717 N N . PHE A 1 97 ? -38.176 31.826 -4.670 1.00 43.34 97 PHE A N 1
ATOM 718 C CA . PHE A 1 97 ? -39.010 32.423 -5.731 1.00 43.34 97 PHE A CA 1
ATOM 719 C C . PHE A 1 97 ? -39.573 33.809 -5.355 1.00 43.34 97 PHE A C 1
ATOM 721 O O . PHE A 1 97 ? -40.666 33.911 -4.796 1.00 43.34 97 PHE A O 1
ATOM 728 N N . PRO A 1 98 ? -38.875 34.906 -5.700 1.00 41.12 98 PRO A N 1
ATOM 729 C CA . PRO A 1 98 ? -39.332 36.255 -5.393 1.00 41.12 98 PRO A CA 1
ATOM 730 C C . PRO A 1 98 ? -40.270 36.813 -6.479 1.00 41.12 98 PRO A C 1
ATOM 732 O O . PRO A 1 98 ? -39.824 37.578 -7.325 1.00 41.12 98 PRO A O 1
ATOM 735 N N . HIS A 1 99 ? -41.570 36.482 -6.443 1.00 42.25 99 HIS A N 1
ATOM 736 C CA . HIS A 1 99 ? -42.647 37.416 -6.836 1.00 42.25 99 HIS A CA 1
ATOM 737 C C . HIS A 1 99 ? -44.062 36.904 -6.485 1.00 42.25 99 HIS A C 1
ATOM 739 O O . HIS A 1 99 ? -44.430 35.783 -6.817 1.00 42.25 99 HIS A O 1
ATOM 745 N N . MET A 1 100 ? -44.892 37.813 -5.944 1.00 43.25 100 MET A N 1
ATOM 746 C CA . MET A 1 100 ? -46.335 37.657 -5.650 1.00 43.25 100 MET A CA 1
ATOM 747 C C . MET A 1 100 ? -46.695 36.753 -4.439 1.00 43.25 100 MET A C 1
ATOM 749 O O . MET A 1 100 ? -45.917 35.908 -4.028 1.00 43.25 100 MET A O 1
ATOM 753 N N . GLN A 1 101 ? -47.897 36.958 -3.864 1.00 48.00 101 GLN A N 1
ATOM 754 C CA . GLN A 1 101 ? -48.508 36.248 -2.705 1.00 48.00 101 GLN A CA 1
ATOM 755 C C . GLN A 1 101 ? -48.231 36.726 -1.255 1.00 48.00 101 GLN A C 1
ATOM 757 O O . GLN A 1 101 ? -48.432 35.975 -0.303 1.00 48.00 101 GLN A O 1
ATOM 762 N N . ILE A 1 102 ? -47.946 38.016 -1.029 1.00 51.59 102 ILE A N 1
ATOM 763 C CA . ILE A 1 102 ? -47.918 38.597 0.341 1.00 51.59 102 ILE A CA 1
ATOM 764 C C . ILE A 1 102 ? -49.309 38.581 1.030 1.00 51.59 102 ILE A C 1
ATOM 766 O O . ILE A 1 102 ? -49.407 38.437 2.249 1.00 51.59 102 ILE A O 1
ATOM 770 N N . SER A 1 103 ? -50.404 38.691 0.265 1.00 51.00 103 SER A N 1
ATOM 771 C CA . SER A 1 103 ? -51.767 38.853 0.811 1.00 51.00 103 SER A CA 1
ATOM 772 C C . SER A 1 103 ? -52.357 37.579 1.446 1.00 51.00 103 SER A C 1
ATOM 774 O O . SER A 1 103 ? -53.151 37.658 2.387 1.00 51.00 103 SER A O 1
ATOM 776 N N . LEU A 1 104 ? -51.955 36.388 0.982 1.00 47.28 104 LEU A N 1
ATOM 777 C CA . LEU A 1 104 ? -52.475 35.121 1.513 1.00 47.28 104 LEU A CA 1
ATOM 778 C C . LEU A 1 104 ? -51.968 34.853 2.943 1.00 47.28 104 LEU A C 1
ATOM 780 O O . LEU A 1 104 ? -52.725 34.409 3.806 1.00 47.28 104 LEU A O 1
ATOM 784 N N . ILE A 1 105 ? -50.700 35.191 3.199 1.00 56.38 105 ILE A N 1
ATOM 785 C CA . ILE A 1 105 ? -50.012 34.982 4.482 1.00 56.38 105 ILE A CA 1
ATOM 786 C C . ILE A 1 105 ? -50.652 35.832 5.590 1.00 56.38 105 ILE A C 1
ATOM 788 O O . ILE A 1 105 ? -50.922 35.324 6.679 1.00 56.38 105 ILE A O 1
ATOM 792 N N . TYR A 1 106 ? -50.970 37.100 5.302 1.00 55.22 106 TYR A N 1
ATOM 793 C CA . TYR A 1 106 ? -51.644 37.988 6.258 1.00 55.22 106 TYR A CA 1
ATOM 794 C C . TYR A 1 106 ? -53.022 37.462 6.685 1.00 55.22 106 TYR A C 1
ATOM 796 O O . TYR A 1 106 ? -53.346 37.477 7.873 1.00 55.22 106 TYR A O 1
ATOM 804 N N . ASN A 1 107 ? -53.817 36.949 5.743 1.00 48.53 107 ASN A N 1
ATOM 805 C CA . ASN A 1 107 ? -55.158 36.444 6.045 1.00 48.53 107 ASN A CA 1
ATOM 806 C C . ASN A 1 107 ? -55.131 35.124 6.836 1.00 48.53 107 ASN A C 1
ATOM 808 O O . ASN A 1 107 ? -55.905 34.977 7.782 1.00 48.53 107 ASN A O 1
ATOM 812 N N . LEU A 1 108 ? -54.210 34.198 6.527 1.00 52.78 108 LEU A N 1
ATOM 813 C CA . LEU A 1 108 ? -54.019 32.995 7.352 1.00 52.78 108 LEU A CA 1
ATOM 814 C C . LEU A 1 108 ? -53.563 33.349 8.776 1.00 52.78 108 LEU A C 1
ATOM 816 O O . LEU A 1 108 ? -54.107 32.802 9.734 1.00 52.78 108 LEU A O 1
ATOM 820 N N . SER A 1 109 ? -52.620 34.287 8.915 1.00 56.59 109 SER A N 1
ATOM 821 C CA . SER A 1 109 ? -52.106 34.752 10.211 1.00 56.59 109 SER A CA 1
ATOM 822 C C . SER A 1 109 ? -53.222 35.308 11.108 1.00 56.59 109 SER A C 1
ATOM 824 O O . SER A 1 109 ? -53.433 34.819 12.221 1.00 56.59 109 SER A O 1
ATOM 826 N N . HIS A 1 110 ? -54.025 36.250 10.599 1.00 52.50 110 HIS A N 1
ATOM 827 C CA . HIS A 1 110 ? -55.142 36.819 11.361 1.00 52.50 110 HIS A CA 1
ATOM 828 C C . HIS A 1 110 ? -56.229 35.788 11.706 1.00 52.50 110 HIS A C 1
ATOM 830 O O . HIS A 1 110 ? -56.800 35.851 12.797 1.00 52.50 110 HIS A O 1
ATOM 836 N N . CYS A 1 111 ? -56.498 34.818 10.824 1.00 47.81 111 CYS A N 1
ATOM 837 C CA . CYS A 1 111 ? -57.480 33.765 11.084 1.00 47.81 111 CYS A CA 1
ATOM 838 C C . CYS A 1 111 ? -57.014 32.798 12.192 1.00 47.81 111 CYS A C 1
ATOM 840 O O . CYS A 1 111 ? -57.782 32.495 13.108 1.00 47.81 111 CYS A O 1
ATOM 842 N N . PHE A 1 112 ? -55.738 32.388 12.178 1.00 49.28 112 PHE A N 1
ATOM 843 C CA . PHE A 1 112 ? -55.155 31.564 13.245 1.00 49.28 112 PHE A CA 1
ATOM 844 C C . PHE A 1 112 ? -55.132 32.294 14.595 1.00 49.28 112 PHE A C 1
ATOM 846 O O . PHE A 1 112 ? -55.501 31.702 15.611 1.00 49.28 112 PHE A O 1
ATOM 853 N N . CYS A 1 113 ? -54.781 33.587 14.609 1.00 50.81 113 CYS A N 1
ATOM 854 C CA . CYS A 1 113 ? -54.852 34.410 15.817 1.00 50.81 113 CYS A CA 1
ATOM 855 C C . CYS A 1 113 ? -56.258 34.421 16.431 1.00 50.81 113 CYS A C 1
ATOM 857 O O . CYS A 1 113 ? -56.381 34.222 17.637 1.00 50.81 113 CYS A O 1
ATOM 859 N N . PHE A 1 114 ? -57.316 34.605 15.633 1.00 45.94 114 PHE A N 1
ATOM 860 C CA . PHE A 1 114 ? -58.687 34.658 16.158 1.00 45.94 114 PHE A CA 1
ATOM 861 C C . PHE A 1 114 ? -59.162 33.321 16.748 1.00 45.94 114 PHE A C 1
ATOM 863 O O . PHE A 1 114 ? -59.795 33.306 17.807 1.00 45.94 114 PHE A O 1
ATOM 870 N N . LEU A 1 115 ? -58.815 32.195 16.113 1.00 44.91 115 LEU A N 1
ATOM 871 C CA . LEU A 1 115 ? -59.155 30.861 16.622 1.00 44.91 115 LEU A CA 1
ATOM 872 C C . LEU A 1 115 ? -58.407 30.517 17.921 1.00 44.91 115 LEU A C 1
ATOM 874 O O . LEU A 1 115 ? -58.991 29.890 18.805 1.00 44.91 115 LEU A O 1
ATOM 878 N N . PHE A 1 116 ? -57.161 30.974 18.088 1.00 45.25 116 PHE A N 1
ATOM 879 C CA . PHE A 1 116 ? -56.442 30.843 19.361 1.00 45.25 116 PHE A CA 1
ATOM 880 C C . PHE A 1 116 ? -56.983 31.785 20.448 1.00 45.25 116 PHE A C 1
ATOM 882 O O . PHE A 1 116 ? -57.153 31.362 21.593 1.00 45.25 116 PHE A O 1
ATOM 889 N N . PHE A 1 117 ? -57.315 33.038 20.113 1.00 41.22 117 PHE A N 1
ATOM 890 C CA . PHE A 1 117 ? -57.777 34.016 21.108 1.00 41.22 117 PHE A CA 1
ATOM 891 C C . PHE A 1 117 ? -59.088 33.602 21.787 1.00 41.22 117 PHE A C 1
ATOM 893 O O . PHE A 1 117 ? -59.260 33.831 22.986 1.00 41.22 117 PHE A O 1
ATOM 900 N N . SER A 1 118 ? -59.978 32.910 21.065 1.00 37.06 118 SER A N 1
ATOM 901 C CA . SER A 1 118 ? -61.253 32.413 21.603 1.00 37.06 118 SER A CA 1
ATOM 902 C C . SER A 1 118 ? -61.112 31.326 22.684 1.00 37.06 118 SER A C 1
ATOM 904 O O . SER A 1 118 ? -62.120 30.944 23.281 1.00 37.06 118 SER A O 1
ATOM 906 N N . ARG A 1 119 ? -59.900 30.815 22.953 1.00 41.19 119 ARG A N 1
ATOM 907 C CA . ARG A 1 119 ? -59.637 29.802 23.993 1.00 41.19 119 ARG A CA 1
ATOM 908 C C . ARG A 1 119 ? -58.809 30.321 25.179 1.00 41.19 119 ARG A C 1
ATOM 910 O O . ARG A 1 119 ? -58.405 29.536 26.029 1.00 41.19 119 ARG A O 1
ATOM 917 N N . SER A 1 120 ? -58.585 31.635 25.256 1.00 47.28 120 SER A N 1
ATOM 918 C CA . SER A 1 120 ? -57.742 32.289 26.274 1.00 47.28 120 SER A CA 1
ATOM 919 C C . SER A 1 120 ? -58.370 32.418 27.674 1.00 47.28 120 SER A C 1
ATOM 921 O O . SER A 1 120 ? -57.671 32.740 28.630 1.00 47.28 120 SER A O 1
ATOM 923 N N . SER A 1 121 ? -59.669 32.145 27.833 1.00 46.59 121 SER A N 1
ATOM 924 C CA . SER A 1 121 ? -60.414 32.363 29.086 1.00 46.59 121 SER A CA 1
ATOM 925 C C . SER A 1 121 ? -60.238 31.282 30.166 1.00 46.59 121 SER A C 1
ATOM 927 O O . SER A 1 121 ? -60.774 31.439 31.262 1.00 46.59 121 SER A O 1
ATOM 929 N N . LEU A 1 122 ? -59.502 30.197 29.892 1.00 51.97 122 LEU A N 1
ATOM 930 C CA . LEU A 1 122 ? -59.301 29.074 30.822 1.00 51.97 122 LEU A CA 1
ATOM 931 C C . LEU A 1 122 ? -57.866 28.519 30.801 1.00 51.97 122 LEU A C 1
ATOM 933 O O . LEU A 1 122 ? -57.657 27.331 30.563 1.00 51.97 122 LEU A O 1
ATOM 937 N N . LEU A 1 123 ? -56.867 29.353 31.113 1.00 51.56 123 LEU A N 1
ATOM 938 C CA . LEU A 1 123 ? -55.587 28.831 31.607 1.00 51.56 123 LEU A CA 1
ATOM 939 C C . LEU A 1 123 ? -54.871 29.808 32.554 1.00 51.56 123 LEU A C 1
ATOM 941 O O . LEU A 1 123 ? -54.100 30.665 32.134 1.00 51.56 123 LEU A O 1
ATOM 945 N N . HIS A 1 124 ? -55.073 29.632 33.863 1.00 52.59 124 HIS A N 1
ATOM 946 C CA . HIS A 1 124 ? -54.153 30.162 34.873 1.00 52.59 124 HIS A CA 1
ATOM 947 C C . HIS A 1 124 ? -52.921 29.242 34.928 1.00 52.59 124 HIS A C 1
ATOM 949 O O . HIS A 1 124 ? -52.773 28.421 35.833 1.00 52.59 124 HIS A O 1
ATOM 955 N N . SER A 1 125 ? -52.093 29.301 33.881 1.00 59.47 125 SER A N 1
ATOM 956 C CA . SER A 1 125 ? -50.923 28.438 33.705 1.00 59.47 125 SER A CA 1
ATOM 957 C C . SER A 1 125 ? -49.838 28.787 34.723 1.00 59.47 125 SER A C 1
ATOM 959 O O . SER A 1 125 ? -49.024 29.684 34.498 1.00 59.47 125 SER A O 1
ATOM 961 N N . GLN A 1 126 ? -49.832 28.073 35.847 1.00 69.94 126 GLN A N 1
ATOM 962 C CA . GLN A 1 126 ? -48.759 28.146 36.835 1.00 69.94 126 GLN A CA 1
ATOM 963 C C . GLN A 1 126 ? -47.425 27.787 36.153 1.00 69.94 126 GLN A C 1
ATOM 965 O O . GLN A 1 126 ? -47.346 26.720 35.536 1.00 69.94 126 GLN A O 1
ATOM 970 N N . PRO A 1 127 ? -46.371 28.622 36.247 1.00 73.38 127 PRO A N 1
ATOM 971 C CA . PRO A 1 127 ? -45.076 28.311 35.638 1.00 73.38 127 PRO A CA 1
ATOM 972 C C . PRO A 1 127 ? -44.470 27.033 36.233 1.00 73.38 127 PRO A C 1
ATOM 974 O O . PRO A 1 127 ? -43.773 26.300 35.539 1.00 73.38 127 PRO A O 1
ATOM 977 N N . ASP A 1 128 ? -44.819 26.694 37.474 1.00 74.94 128 ASP A N 1
ATOM 978 C CA . ASP A 1 128 ? -44.432 25.448 38.144 1.00 74.94 128 ASP A CA 1
ATOM 979 C C . ASP A 1 128 ? -44.946 24.193 37.414 1.00 74.94 128 ASP A C 1
ATOM 981 O O . ASP A 1 128 ? -44.325 23.133 37.486 1.00 74.94 128 ASP A O 1
ATOM 985 N N . LEU A 1 129 ? -46.043 24.306 36.650 1.00 79.69 129 LEU A N 1
ATOM 986 C CA . LEU A 1 129 ? -46.537 23.232 35.787 1.00 79.69 129 LEU A CA 1
ATOM 987 C C . LEU A 1 129 ? -45.710 23.107 34.496 1.00 79.69 129 LEU A C 1
ATOM 989 O O . LEU A 1 129 ? -45.591 22.004 33.973 1.00 79.69 129 LEU A O 1
ATOM 993 N N . LEU A 1 130 ? -45.089 24.184 34.008 1.00 80.00 130 LEU A N 1
ATOM 994 C CA . LEU A 1 130 ? -44.145 24.135 32.883 1.00 80.00 130 LEU A CA 1
ATOM 995 C C . LEU A 1 130 ? -42.770 23.603 33.326 1.00 80.00 130 LEU A C 1
ATOM 997 O O . LEU A 1 130 ? -42.132 22.848 32.600 1.00 80.00 130 LEU A O 1
ATOM 1001 N N . PHE A 1 131 ? -42.336 23.952 34.541 1.00 85.31 131 PHE A N 1
ATOM 1002 C CA . PHE A 1 131 ? -41.030 23.583 35.098 1.00 85.31 131 PHE A CA 1
ATOM 1003 C C . PHE A 1 131 ? -41.038 22.310 35.972 1.00 85.31 131 PHE A C 1
ATOM 1005 O O . PHE A 1 131 ? -40.061 22.045 36.676 1.00 85.31 131 PHE A O 1
ATOM 1012 N N . ASN A 1 132 ? -42.098 21.488 35.940 1.00 90.19 132 ASN A N 1
ATOM 1013 C CA . ASN A 1 132 ? -42.135 20.261 36.746 1.00 90.19 132 ASN A CA 1
ATOM 1014 C C . ASN A 1 132 ? -41.163 19.187 36.211 1.00 90.19 132 ASN A C 1
ATOM 1016 O O . ASN A 1 132 ? -41.318 18.663 35.108 1.00 90.19 132 ASN A O 1
ATOM 1020 N N . TYR A 1 133 ? -40.163 18.824 37.020 1.00 91.06 133 TYR A N 1
ATOM 1021 C CA . TYR A 1 133 ? -39.219 17.753 36.698 1.00 91.06 133 TYR A CA 1
ATOM 1022 C C . TYR A 1 133 ? -39.758 16.388 37.151 1.00 91.06 133 TYR A C 1
ATOM 1024 O O . TYR A 1 133 ? -39.770 16.061 38.340 1.00 91.06 133 TYR A O 1
ATOM 1032 N N . LYS A 1 134 ? -40.195 15.568 36.190 1.00 90.19 134 LYS A N 1
ATOM 1033 C CA . LYS A 1 134 ? -40.703 14.212 36.443 1.00 90.19 134 LYS A CA 1
ATOM 1034 C C . LYS A 1 134 ? -39.542 13.231 36.608 1.00 90.19 134 LYS A C 1
ATOM 1036 O O . LYS A 1 134 ? -38.840 12.926 35.649 1.00 90.19 134 LYS A O 1
ATOM 1041 N N . THR A 1 135 ? -39.374 12.705 37.819 1.00 92.31 135 THR A N 1
ATOM 1042 C CA . THR A 1 135 ? -38.383 11.666 38.140 1.00 92.31 135 THR A CA 1
ATOM 1043 C C . THR A 1 135 ? -39.037 10.290 38.293 1.00 92.31 135 THR A C 1
ATOM 1045 O O . THR A 1 135 ? -40.202 10.187 38.680 1.00 92.31 135 THR A O 1
ATOM 1048 N N . GLN A 1 136 ? -38.294 9.218 38.010 1.00 87.44 136 GLN A N 1
ATOM 1049 C CA . GLN A 1 136 ? -38.765 7.846 38.216 1.00 87.44 136 GLN A CA 1
ATOM 1050 C C . GLN A 1 136 ? -38.590 7.431 39.685 1.00 87.44 136 GLN A C 1
ATOM 1052 O O . GLN A 1 136 ? -37.527 7.623 40.280 1.00 87.44 136 GLN A O 1
ATOM 1057 N N . ARG A 1 137 ? -39.625 6.823 40.280 1.00 88.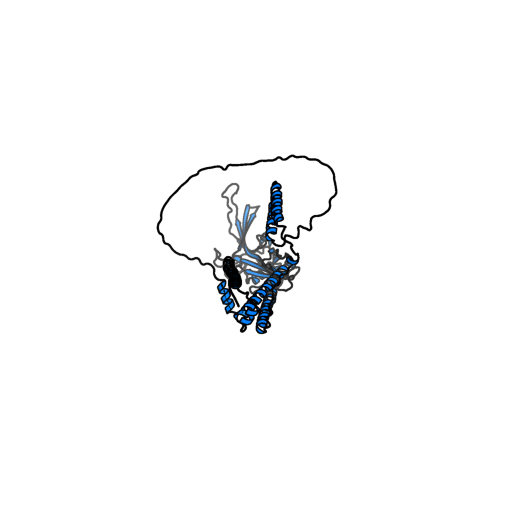19 137 ARG A N 1
ATOM 1058 C CA . ARG A 1 137 ? -39.561 6.270 41.642 1.00 88.19 137 ARG A CA 1
ATOM 1059 C C . ARG A 1 137 ? -38.735 4.981 41.634 1.00 88.19 137 ARG A C 1
ATOM 1061 O O . ARG A 1 137 ? -39.225 3.928 41.246 1.00 88.19 137 ARG A O 1
ATOM 1068 N N . ILE A 1 138 ? -37.482 5.075 42.074 1.00 89.25 138 ILE A N 1
ATOM 1069 C CA . ILE A 1 138 ? -36.576 3.925 42.177 1.00 89.25 138 ILE A CA 1
ATOM 1070 C C . ILE A 1 138 ? -36.844 3.084 43.433 1.00 89.25 138 ILE A C 1
ATOM 1072 O O . ILE A 1 138 ? -37.103 3.614 44.514 1.00 89.25 138 ILE A O 1
ATOM 1076 N N . VAL A 1 139 ? -36.706 1.765 43.298 1.00 89.31 139 VAL A N 1
ATOM 1077 C CA . VAL A 1 139 ? -36.820 0.787 44.390 1.00 89.31 139 VAL A CA 1
ATOM 1078 C C . VAL A 1 139 ? -35.428 0.232 44.688 1.00 89.31 139 VAL A C 1
ATOM 1080 O O . VAL A 1 139 ? -34.724 -0.205 43.781 1.00 89.31 139 VAL A O 1
ATOM 1083 N N . ARG A 1 140 ? -34.998 0.263 45.956 1.00 89.75 140 ARG A N 1
ATOM 1084 C CA . ARG A 1 140 ? -33.685 -0.257 46.378 1.00 89.75 140 ARG A CA 1
ATOM 1085 C C . ARG A 1 140 ? -33.837 -1.635 47.017 1.00 89.75 140 ARG A C 1
ATOM 1087 O O . ARG A 1 140 ? -34.282 -1.745 48.155 1.00 89.75 140 ARG A O 1
ATOM 1094 N N . ILE A 1 141 ? -33.455 -2.671 46.275 1.00 89.75 141 ILE A N 1
ATOM 1095 C CA . ILE A 1 141 ? -33.493 -4.068 46.721 1.00 89.75 141 ILE A CA 1
ATOM 1096 C C . ILE A 1 141 ? -32.171 -4.413 47.422 1.00 89.75 141 ILE A C 1
ATOM 1098 O O . ILE A 1 141 ? -31.115 -4.434 46.795 1.00 89.75 141 ILE A O 1
ATOM 1102 N N . ASN A 1 142 ? -32.228 -4.701 48.724 1.00 90.69 142 ASN A N 1
ATOM 1103 C CA . ASN A 1 142 ? -31.050 -4.952 49.565 1.00 90.69 142 ASN A CA 1
ATOM 1104 C C . ASN A 1 142 ? -30.674 -6.449 49.651 1.00 90.69 142 ASN A C 1
ATOM 1106 O O . ASN A 1 142 ? -30.511 -6.982 50.748 1.00 90.69 142 ASN A O 1
ATOM 1110 N N . ASP A 1 143 ? -30.516 -7.128 48.509 1.00 92.38 143 ASP A N 1
ATOM 1111 C CA . ASP A 1 143 ? -29.992 -8.504 48.450 1.00 92.38 143 ASP A CA 1
ATOM 1112 C C . ASP A 1 143 ? -28.538 -8.549 47.944 1.00 92.38 143 ASP A C 1
ATOM 1114 O O . ASP A 1 143 ? -28.167 -7.933 46.942 1.00 92.38 143 ASP A O 1
ATOM 1118 N N . ARG A 1 144 ? -27.709 -9.342 48.632 1.00 92.94 144 ARG A N 1
ATOM 1119 C CA . ARG A 1 144 ? -26.310 -9.601 48.275 1.00 92.94 144 ARG A CA 1
ATOM 1120 C C . ARG A 1 144 ? -26.170 -10.454 47.013 1.00 92.94 144 ARG A C 1
ATOM 1122 O O . ARG A 1 144 ? -25.187 -10.273 46.301 1.00 92.94 144 ARG A O 1
ATOM 1129 N N . ARG A 1 145 ? -27.093 -11.384 46.732 1.00 91.50 145 ARG A N 1
ATOM 1130 C CA . ARG A 1 145 ? -26.995 -12.275 45.559 1.00 91.50 145 ARG A CA 1
ATOM 1131 C C . ARG A 1 145 ? -27.322 -11.508 44.279 1.00 91.50 145 ARG A C 1
ATOM 1133 O O . ARG A 1 145 ? -26.499 -11.480 43.367 1.00 91.50 145 ARG A O 1
ATOM 1140 N N . LEU A 1 146 ? -28.463 -10.821 44.248 1.00 91.38 146 LEU A N 1
ATOM 1141 C CA . LEU A 1 146 ? -28.879 -9.952 43.150 1.00 91.38 146 LEU A CA 1
ATOM 1142 C C . LEU A 1 146 ? -27.877 -8.809 42.933 1.00 91.38 146 LEU A C 1
ATOM 1144 O O . LEU A 1 146 ? -27.474 -8.559 41.799 1.00 91.38 146 LEU A O 1
ATOM 1148 N N . GLY A 1 147 ? -27.400 -8.180 44.015 1.00 92.44 147 GLY A N 1
ATOM 1149 C CA . GLY A 1 147 ? -26.359 -7.152 43.952 1.00 92.44 147 GLY A CA 1
ATOM 1150 C C . GLY A 1 147 ? -25.043 -7.657 43.349 1.00 92.44 147 GLY A C 1
ATOM 1151 O O . GLY A 1 147 ? -24.466 -6.985 42.497 1.00 92.44 147 GLY A O 1
ATOM 1152 N N . LEU A 1 148 ? -24.585 -8.859 43.722 1.00 94.19 148 LEU A N 1
ATOM 1153 C CA . LEU A 1 148 ? -23.384 -9.468 43.139 1.00 94.19 148 LEU A CA 1
ATOM 1154 C C . LEU A 1 148 ? -23.565 -9.756 41.643 1.00 94.19 148 LEU A C 1
ATOM 1156 O O . LEU A 1 148 ? -22.663 -9.458 40.863 1.00 94.19 148 LEU A O 1
ATOM 1160 N N . ILE A 1 149 ? -24.725 -10.279 41.230 1.00 92.44 149 ILE A N 1
ATOM 1161 C CA . ILE A 1 149 ? -25.047 -10.519 39.813 1.00 92.44 149 ILE A CA 1
ATOM 1162 C C . ILE A 1 149 ? -25.042 -9.196 39.028 1.00 92.44 149 ILE A C 1
ATOM 1164 O O . ILE A 1 149 ? -24.427 -9.120 37.965 1.00 92.44 149 ILE A O 1
ATOM 1168 N N . TYR A 1 150 ? -25.658 -8.142 39.571 1.00 93.00 150 TYR A N 1
ATOM 1169 C CA . TYR A 1 150 ? -25.662 -6.806 38.972 1.00 93.00 150 TYR A CA 1
ATOM 1170 C C . TYR A 1 150 ? -24.248 -6.245 38.787 1.00 93.00 150 TYR A C 1
ATOM 1172 O O . TYR A 1 150 ? -23.860 -5.920 37.664 1.00 93.00 150 TYR A O 1
ATOM 1180 N N . TYR A 1 151 ? -23.444 -6.183 39.853 1.00 94.25 151 TYR A N 1
ATOM 1181 C CA . TYR A 1 151 ? -22.083 -5.652 39.754 1.00 94.25 151 TYR A CA 1
ATOM 1182 C C . TYR A 1 151 ? -21.172 -6.516 38.869 1.00 94.25 151 TYR A C 1
ATOM 1184 O O . TYR A 1 151 ? -20.320 -5.963 38.175 1.00 94.25 151 TYR A O 1
ATOM 1192 N N . ALA A 1 152 ? -21.379 -7.837 38.812 1.00 94.50 152 ALA A N 1
ATOM 1193 C CA . ALA A 1 152 ? -20.658 -8.714 37.891 1.00 94.50 152 ALA A CA 1
ATOM 1194 C C . ALA A 1 152 ? -20.980 -8.406 36.417 1.00 94.50 152 ALA A C 1
ATOM 1196 O O . ALA A 1 152 ? -20.056 -8.300 35.610 1.00 94.50 152 ALA A O 1
ATOM 1197 N N . PHE A 1 153 ? -22.255 -8.201 36.058 1.00 93.19 153 PHE A N 1
ATOM 1198 C CA . PHE A 1 153 ? -22.630 -7.783 34.700 1.00 93.19 153 PHE A CA 1
ATOM 1199 C C . PHE A 1 153 ? -22.104 -6.382 34.359 1.00 93.19 153 PHE A C 1
ATOM 1201 O O . PHE A 1 153 ? -21.529 -6.197 33.287 1.00 93.19 153 PHE A O 1
ATOM 1208 N N . MET A 1 154 ? -22.240 -5.414 35.272 1.00 92.69 154 MET A N 1
ATOM 1209 C CA . MET A 1 154 ? -21.740 -4.048 35.076 1.00 92.69 154 MET A CA 1
ATOM 1210 C C . MET A 1 154 ? -20.222 -4.024 34.848 1.00 92.69 154 MET A C 1
ATOM 1212 O O . MET A 1 154 ? -19.753 -3.382 33.910 1.00 92.69 154 MET A O 1
ATOM 1216 N N . LEU A 1 155 ? -19.451 -4.762 35.657 1.00 94.44 155 LEU A N 1
ATOM 1217 C CA . LEU A 1 155 ? -17.994 -4.854 35.524 1.00 94.44 155 LEU A CA 1
ATOM 1218 C C . LEU A 1 155 ? -17.591 -5.583 34.235 1.00 94.44 155 LEU A C 1
ATOM 1220 O O . LEU A 1 155 ? -16.682 -5.127 33.544 1.00 94.44 155 LEU A O 1
ATOM 1224 N N . ALA A 1 156 ? -18.287 -6.663 33.863 1.00 94.38 156 ALA A N 1
ATOM 1225 C CA . ALA A 1 156 ? -18.025 -7.385 32.618 1.00 94.38 156 ALA A CA 1
ATOM 1226 C C . ALA A 1 156 ? -18.264 -6.513 31.370 1.00 94.38 156 ALA A C 1
ATOM 1228 O O . ALA A 1 156 ? -17.443 -6.522 30.454 1.00 94.38 156 ALA A O 1
ATOM 1229 N N . ILE A 1 157 ? -19.347 -5.727 31.341 1.00 94.69 157 ILE A N 1
ATOM 1230 C CA . ILE A 1 157 ? -19.646 -4.823 30.219 1.00 94.69 157 ILE A CA 1
ATOM 1231 C C . ILE A 1 157 ? -18.672 -3.644 30.198 1.00 94.69 157 ILE A C 1
ATOM 1233 O O . ILE A 1 157 ? -18.153 -3.320 29.135 1.00 94.69 157 ILE A O 1
ATOM 1237 N N . LEU A 1 158 ? -18.350 -3.044 31.347 1.00 93.81 158 LEU A N 1
ATOM 1238 C CA . LEU A 1 158 ? -17.352 -1.972 31.435 1.00 93.81 158 LEU A CA 1
ATOM 1239 C C . LEU A 1 158 ? -15.969 -2.456 30.963 1.00 93.81 158 LEU A C 1
ATOM 1241 O O . LEU A 1 158 ? -15.315 -1.773 30.175 1.00 93.81 158 LEU A O 1
ATOM 1245 N N . GLY A 1 159 ? -15.554 -3.660 31.367 1.00 95.00 159 GLY A N 1
ATOM 1246 C CA . GLY A 1 159 ? -14.322 -4.300 30.899 1.00 95.00 159 GLY A CA 1
ATOM 1247 C C . GLY A 1 159 ? -14.329 -4.603 29.396 1.00 95.00 159 GLY A C 1
ATOM 1248 O O . GLY A 1 159 ? -13.317 -4.398 28.728 1.00 95.00 159 GLY A O 1
ATOM 1249 N N . TYR A 1 160 ? -15.469 -5.018 28.837 1.00 94.44 160 TYR A N 1
ATOM 1250 C CA . TYR A 1 160 ? -15.641 -5.215 27.395 1.00 94.44 160 TYR A CA 1
ATOM 1251 C C . TYR A 1 160 ? -15.594 -3.893 26.608 1.00 94.44 160 TYR A C 1
ATOM 1253 O O . TYR A 1 160 ? -14.897 -3.795 25.597 1.00 94.44 160 TYR A O 1
ATOM 1261 N N . VAL A 1 161 ? -16.293 -2.852 27.068 1.00 95.00 161 VAL A N 1
ATOM 1262 C CA . VAL A 1 161 ? -16.319 -1.539 26.407 1.00 95.00 161 VAL A CA 1
ATOM 1263 C C . VAL A 1 161 ? -14.934 -0.894 26.449 1.00 95.00 161 VAL A C 1
ATOM 1265 O O . VAL A 1 161 ? -14.409 -0.527 25.403 1.00 95.00 161 VAL A O 1
ATOM 1268 N N . ILE A 1 162 ? -14.295 -0.807 27.618 1.00 94.50 162 ILE A N 1
ATOM 1269 C CA . ILE A 1 162 ? -12.990 -0.144 27.741 1.00 94.50 162 ILE A CA 1
ATOM 1270 C C . ILE A 1 162 ? -11.870 -1.017 27.158 1.00 94.50 162 ILE A C 1
ATOM 1272 O O . ILE A 1 162 ? -11.116 -0.559 26.303 1.00 94.50 162 ILE A O 1
ATOM 1276 N N . GLY A 1 163 ? -11.764 -2.279 27.581 1.00 94.75 163 GLY A N 1
ATOM 1277 C CA . GLY A 1 163 ? -10.658 -3.159 27.197 1.00 94.75 163 GLY A CA 1
ATOM 1278 C C . GLY A 1 163 ? -10.731 -3.642 25.749 1.00 94.75 163 GLY A C 1
ATOM 1279 O O . GLY A 1 163 ? -9.751 -3.532 25.015 1.00 94.75 163 GLY A O 1
ATOM 1280 N N . TYR A 1 164 ? -11.884 -4.160 25.316 1.00 94.38 164 TYR A N 1
ATOM 1281 C CA . TYR A 1 164 ? -12.021 -4.729 23.972 1.00 94.38 164 TYR A CA 1
ATOM 1282 C C . TYR A 1 164 ? -12.466 -3.695 22.929 1.00 94.38 164 TYR A C 1
ATOM 1284 O O . TYR A 1 164 ? -11.868 -3.603 21.860 1.00 94.38 164 TYR A O 1
ATOM 1292 N N . THR A 1 165 ? -13.497 -2.896 23.211 1.00 93.88 165 THR A N 1
ATOM 1293 C CA . THR A 1 165 ? -14.048 -1.972 22.202 1.00 93.88 165 THR A CA 1
ATOM 1294 C C . THR A 1 165 ? -13.160 -0.741 22.019 1.00 93.88 165 THR A C 1
ATOM 1296 O O . THR A 1 165 ? -12.765 -0.446 20.895 1.00 93.88 165 THR A O 1
ATOM 1299 N N . ILE A 1 166 ? -12.797 -0.049 23.101 1.00 93.81 166 ILE A N 1
ATOM 1300 C CA . ILE A 1 166 ? -11.986 1.173 23.028 1.00 93.81 166 ILE A CA 1
ATOM 1301 C C . ILE A 1 166 ? -10.505 0.833 22.823 1.00 93.81 166 ILE A C 1
ATOM 1303 O O . ILE A 1 166 ? -9.943 1.260 21.822 1.00 93.81 166 ILE A O 1
ATOM 1307 N N . ILE A 1 167 ? -9.871 0.065 23.718 1.00 92.94 167 ILE A N 1
ATOM 1308 C CA . ILE A 1 167 ? -8.412 -0.153 23.672 1.00 92.94 167 ILE A CA 1
ATOM 1309 C C . ILE A 1 167 ? -8.008 -1.132 22.558 1.00 92.94 167 ILE A C 1
ATOM 1311 O O . ILE A 1 167 ? -7.234 -0.753 21.683 1.00 92.94 167 ILE A O 1
ATOM 1315 N N . TYR A 1 168 ? -8.513 -2.373 22.557 1.00 92.81 168 TYR A N 1
ATOM 1316 C CA . TYR A 1 168 ? -8.063 -3.400 21.601 1.00 92.81 168 TYR A CA 1
ATOM 1317 C C . TYR A 1 168 ? -8.465 -3.091 20.150 1.00 92.81 168 TYR A C 1
ATOM 1319 O O . TYR A 1 168 ? -7.614 -3.099 19.268 1.00 92.81 168 TYR A O 1
ATOM 1327 N N . ASN A 1 169 ? -9.736 -2.757 19.898 1.00 92.31 169 ASN A N 1
ATOM 1328 C CA . ASN A 1 169 ? -10.216 -2.378 18.560 1.00 92.31 169 ASN A CA 1
ATOM 1329 C C . ASN A 1 169 ? -9.969 -0.890 18.209 1.00 92.31 169 ASN A C 1
ATOM 1331 O O . ASN A 1 169 ? -10.536 -0.402 17.232 1.00 92.31 169 ASN A O 1
ATOM 1335 N N . LYS A 1 170 ? -9.200 -0.157 19.032 1.00 93.56 170 LYS A N 1
ATOM 1336 C CA . LYS A 1 170 ? -8.823 1.263 18.874 1.00 93.56 170 LYS A CA 1
ATOM 1337 C C . LYS A 1 170 ? -9.964 2.214 18.461 1.00 93.56 170 LYS A C 1
ATOM 1339 O O . LYS A 1 170 ? -9.731 3.212 17.786 1.00 93.56 170 LYS A O 1
ATOM 1344 N N . ARG A 1 171 ? -11.204 1.981 18.927 1.00 93.50 171 ARG A N 1
ATOM 1345 C CA . ARG A 1 171 ? -12.418 2.769 18.579 1.00 93.50 171 ARG A CA 1
ATOM 1346 C C . ARG A 1 171 ? -12.479 4.187 19.186 1.00 93.50 171 ARG A C 1
ATOM 1348 O O . ARG A 1 171 ? -13.547 4.784 19.275 1.00 93.50 171 ARG A O 1
ATOM 1355 N N . TYR A 1 172 ? -11.336 4.719 19.613 1.00 93.50 172 TYR A N 1
ATOM 1356 C CA . TYR A 1 172 ? -11.104 6.138 19.907 1.00 93.50 172 TYR A CA 1
ATOM 1357 C C . TYR A 1 172 ? -10.414 6.874 18.740 1.00 93.50 172 TYR A C 1
ATOM 1359 O O . TYR A 1 172 ? -10.240 8.092 18.791 1.00 93.50 172 TYR A O 1
ATOM 1367 N N . LEU A 1 173 ? -9.996 6.136 17.707 1.00 94.56 173 LEU A N 1
ATOM 1368 C CA . LEU A 1 173 ? -9.483 6.672 16.454 1.00 94.56 173 LEU A CA 1
ATOM 1369 C C . LEU A 1 173 ? -10.605 6.725 15.415 1.00 94.56 173 LEU A C 1
ATOM 1371 O O . LEU A 1 173 ? -11.362 5.762 15.262 1.00 94.56 173 LEU A O 1
ATOM 1375 N N . LEU A 1 174 ? -10.655 7.818 14.659 1.00 93.75 174 LEU A N 1
ATOM 1376 C CA . LEU A 1 174 ? -11.230 7.811 13.321 1.00 93.75 174 LEU A CA 1
ATOM 1377 C C . LEU A 1 174 ? -10.224 7.086 12.415 1.00 93.75 174 LEU A C 1
ATOM 1379 O O . LEU A 1 174 ? -9.051 7.463 12.390 1.00 93.75 174 LEU A O 1
ATOM 1383 N N . LEU A 1 175 ? -10.667 6.021 11.745 1.00 92.50 175 LEU A N 1
ATOM 1384 C CA . LEU A 1 175 ? -9.836 5.155 10.902 1.00 92.50 175 LEU A CA 1
ATOM 1385 C C . LEU A 1 175 ? -10.157 5.373 9.420 1.00 92.50 175 LEU A C 1
ATOM 1387 O O . LEU A 1 175 ? -11.317 5.586 9.066 1.00 92.50 175 LEU A O 1
ATOM 1391 N N . ASP A 1 176 ? -9.133 5.281 8.576 1.00 92.12 176 ASP A N 1
ATOM 1392 C CA . ASP A 1 176 ? -9.213 5.395 7.121 1.00 92.12 176 ASP A CA 1
ATOM 1393 C C . ASP A 1 176 ? -8.400 4.262 6.469 1.00 92.12 176 ASP A C 1
ATOM 1395 O O . ASP A 1 176 ? -7.169 4.241 6.535 1.00 92.12 176 ASP A O 1
ATOM 1399 N N . ASP A 1 177 ? -9.107 3.298 5.871 1.00 88.88 177 ASP A N 1
ATOM 1400 C CA . ASP A 1 177 ? -8.551 2.042 5.329 1.00 88.88 177 ASP A CA 1
ATOM 1401 C C . ASP A 1 177 ? -8.113 2.157 3.849 1.00 88.88 177 ASP A C 1
ATOM 1403 O O . ASP A 1 177 ? -7.767 1.165 3.200 1.00 88.88 177 ASP A O 1
ATOM 1407 N N . SER A 1 178 ? -8.169 3.364 3.277 1.00 87.81 178 SER A N 1
ATOM 1408 C CA . SER A 1 178 ? -7.814 3.631 1.879 1.00 87.81 178 SER A CA 1
ATOM 1409 C C . SER A 1 178 ? -7.070 4.966 1.704 1.00 87.81 178 SER A C 1
ATOM 1411 O O . SER A 1 178 ? -7.592 5.868 1.043 1.00 87.81 178 SER A O 1
ATOM 1413 N N . PRO A 1 179 ? -5.854 5.117 2.268 1.00 88.50 179 PRO A N 1
ATOM 1414 C CA . PRO A 1 179 ? -5.023 6.289 2.019 1.00 88.50 179 PRO A CA 1
ATOM 1415 C C . PRO A 1 179 ? -4.708 6.412 0.523 1.00 88.50 179 PRO A C 1
ATOM 1417 O O . PRO A 1 179 ? -4.186 5.492 -0.110 1.00 88.50 179 PRO A O 1
ATOM 1420 N N . THR A 1 180 ? -5.037 7.570 -0.041 1.00 89.62 180 THR A N 1
ATOM 1421 C CA . THR A 1 180 ? -4.729 7.947 -1.424 1.00 89.62 180 THR A CA 1
ATOM 1422 C C . THR A 1 180 ? -3.320 8.526 -1.533 1.00 89.62 180 THR A C 1
ATOM 1424 O O . THR A 1 180 ? -2.743 8.969 -0.545 1.00 89.62 180 THR A O 1
ATOM 1427 N N . GLY A 1 181 ? -2.732 8.557 -2.727 1.00 89.94 181 GLY A N 1
ATOM 1428 C CA . GLY A 1 181 ? -1.365 9.049 -2.869 1.00 89.94 181 GLY A CA 1
ATOM 1429 C C . GLY A 1 181 ? -0.897 9.200 -4.307 1.00 89.94 181 GLY A C 1
ATOM 1430 O O . GLY A 1 181 ? -1.668 9.044 -5.255 1.00 89.94 181 GLY A O 1
ATOM 1431 N N . SER A 1 182 ? 0.373 9.563 -4.449 1.00 92.38 182 SER A N 1
ATOM 1432 C CA . SER A 1 182 ? 1.067 9.685 -5.728 1.00 92.38 182 SER A CA 1
ATOM 1433 C C . SER A 1 182 ? 2.406 8.967 -5.652 1.00 92.38 182 SER A C 1
ATOM 1435 O O . SER A 1 182 ? 3.020 8.886 -4.586 1.00 92.38 182 SER A O 1
ATOM 1437 N N . VAL A 1 183 ? 2.870 8.450 -6.787 1.00 94.25 183 VAL A N 1
ATOM 1438 C CA . VAL A 1 183 ? 4.161 7.774 -6.895 1.00 94.25 183 VAL A CA 1
ATOM 1439 C C . VAL A 1 183 ? 4.877 8.243 -8.152 1.00 94.25 183 VAL A C 1
ATOM 1441 O O . VAL A 1 183 ? 4.273 8.417 -9.211 1.00 94.25 183 VAL A O 1
ATOM 1444 N N . ARG A 1 184 ? 6.187 8.427 -8.025 1.00 93.56 184 ARG A N 1
ATOM 1445 C CA . ARG A 1 184 ? 7.124 8.700 -9.104 1.00 93.56 184 ARG A CA 1
ATOM 1446 C C . ARG A 1 184 ? 8.236 7.661 -9.053 1.00 93.56 184 ARG A C 1
ATOM 1448 O O . ARG A 1 184 ? 8.907 7.501 -8.038 1.00 93.56 184 ARG A O 1
ATOM 1455 N N . MET A 1 185 ? 8.469 7.001 -10.180 1.00 94.12 185 MET A N 1
ATOM 1456 C CA . MET A 1 185 ? 9.619 6.121 -10.371 1.00 94.12 185 MET A CA 1
ATOM 1457 C C . MET A 1 185 ? 10.683 6.787 -11.242 1.00 94.12 185 MET A C 1
ATOM 1459 O O . MET A 1 185 ? 10.374 7.606 -12.110 1.00 94.12 185 MET A O 1
ATOM 1463 N N . SER A 1 186 ? 11.937 6.391 -11.046 1.00 93.44 186 SER A N 1
ATOM 1464 C CA . SER A 1 186 ? 13.017 6.600 -12.013 1.00 93.44 186 SER A CA 1
ATOM 1465 C C . SER A 1 186 ? 13.918 5.375 -12.012 1.00 93.44 186 SER A C 1
ATOM 1467 O O . SER A 1 186 ? 14.261 4.882 -10.943 1.00 93.44 186 SER A O 1
ATOM 1469 N N . LEU A 1 187 ? 14.314 4.886 -13.185 1.00 94.75 187 LEU A N 1
ATOM 1470 C CA . LEU A 1 187 ? 15.328 3.838 -13.308 1.00 94.75 187 LEU A CA 1
ATOM 1471 C C . LEU A 1 187 ? 16.671 4.486 -13.669 1.00 94.75 187 LEU A C 1
ATOM 1473 O O . LEU A 1 187 ? 16.688 5.469 -14.403 1.00 94.75 187 LEU A O 1
ATOM 1477 N N . ALA A 1 188 ? 17.777 3.937 -13.180 1.00 94.31 188 ALA A N 1
ATOM 1478 C CA . ALA A 1 188 ? 19.131 4.350 -13.526 1.00 94.31 188 ALA A CA 1
ATOM 1479 C C . ALA A 1 188 ? 20.027 3.131 -13.799 1.00 94.31 188 ALA A C 1
ATOM 1481 O O . ALA A 1 188 ? 19.814 2.033 -13.279 1.00 94.31 188 ALA A O 1
ATOM 1482 N N . LYS A 1 189 ? 21.034 3.332 -14.650 1.00 93.50 189 LYS A N 1
ATOM 1483 C CA . LYS A 1 189 ? 22.011 2.314 -15.048 1.00 93.50 189 LYS A CA 1
ATOM 1484 C C . LYS A 1 189 ? 23.072 2.094 -13.953 1.00 93.50 189 LYS A C 1
ATOM 1486 O O . LYS A 1 189 ? 23.507 3.077 -13.348 1.00 93.50 189 LYS A O 1
ATOM 1491 N N . PRO A 1 190 ? 23.548 0.855 -13.713 1.00 91.12 190 PRO A N 1
ATOM 1492 C CA . PRO A 1 190 ? 24.632 0.611 -12.764 1.00 91.12 190 PRO A CA 1
ATOM 1493 C C . PRO A 1 190 ? 25.939 1.304 -13.175 1.00 91.12 190 PRO A C 1
ATOM 1495 O O . PRO A 1 190 ? 26.311 1.349 -14.348 1.00 91.12 190 PRO A O 1
ATOM 1498 N N . THR A 1 191 ? 26.686 1.794 -12.182 1.00 86.75 191 THR A N 1
ATOM 1499 C CA . THR A 1 191 ? 27.984 2.476 -12.379 1.00 86.75 191 THR A CA 1
ATOM 1500 C C . THR A 1 191 ? 29.118 1.533 -12.789 1.00 86.75 191 THR A C 1
ATOM 1502 O O . THR A 1 191 ? 30.147 1.980 -13.294 1.00 86.75 191 THR A O 1
ATOM 1505 N N . LYS A 1 192 ? 28.939 0.226 -12.576 1.00 87.00 192 LYS A N 1
ATOM 1506 C CA . LYS A 1 192 ? 29.820 -0.848 -13.038 1.00 87.00 192 LYS A CA 1
ATOM 1507 C C . LYS A 1 192 ? 28.952 -1.902 -13.705 1.00 87.00 192 LYS A C 1
ATOM 1509 O O . LYS A 1 192 ? 28.064 -2.442 -13.060 1.00 87.00 192 LYS A O 1
ATOM 1514 N N . VAL A 1 193 ? 29.230 -2.180 -14.972 1.00 86.50 193 VAL A N 1
ATOM 1515 C CA . VAL A 1 193 ? 28.513 -3.170 -15.778 1.00 86.50 193 VAL A CA 1
ATOM 1516 C C . VAL A 1 193 ? 29.384 -4.417 -15.901 1.00 86.50 193 VAL A C 1
ATOM 1518 O O . VAL A 1 193 ? 30.530 -4.319 -16.345 1.00 86.50 193 VAL A O 1
ATOM 1521 N N . ASN A 1 194 ? 28.863 -5.587 -15.538 1.00 85.25 194 ASN A N 1
ATOM 1522 C CA . ASN A 1 194 ? 29.524 -6.859 -15.812 1.00 85.25 194 ASN A CA 1
ATOM 1523 C C . ASN A 1 194 ? 29.260 -7.286 -17.267 1.00 85.25 194 ASN A C 1
ATOM 1525 O O . ASN A 1 194 ? 28.122 -7.565 -17.645 1.00 85.25 194 ASN A O 1
ATOM 1529 N N . SER A 1 195 ? 30.329 -7.386 -18.064 1.00 81.50 195 SER A N 1
ATOM 1530 C CA . SER A 1 195 ? 30.283 -7.816 -19.467 1.00 81.50 195 SER A CA 1
ATOM 1531 C C . SER A 1 195 ? 30.028 -9.315 -19.658 1.00 81.50 195 SER A C 1
ATOM 1533 O O . SER A 1 195 ? 29.671 -9.736 -20.759 1.00 81.50 195 SER A O 1
ATOM 1535 N N . ASN A 1 196 ? 30.260 -10.127 -18.622 1.00 84.44 196 ASN A N 1
ATOM 1536 C CA . ASN A 1 196 ? 30.305 -11.585 -18.700 1.00 84.44 196 ASN A CA 1
ATOM 1537 C C . ASN A 1 196 ? 29.092 -12.168 -17.969 1.00 84.44 196 ASN A C 1
ATOM 1539 O O . ASN A 1 196 ? 29.155 -12.529 -16.794 1.00 84.44 196 ASN A O 1
ATOM 1543 N N . GLN A 1 197 ? 27.973 -12.211 -18.688 1.00 84.94 197 GLN A N 1
ATOM 1544 C CA . GLN A 1 197 ? 26.664 -12.654 -18.210 1.00 84.94 197 GLN A CA 1
ATOM 1545 C C . GLN A 1 197 ? 26.288 -13.985 -18.892 1.00 84.94 197 GLN A C 1
ATOM 1547 O O . GLN A 1 197 ? 26.499 -14.110 -20.101 1.00 84.94 197 GLN A O 1
ATOM 1552 N N . PRO A 1 198 ? 25.712 -14.972 -18.181 1.00 84.56 198 PRO A N 1
ATOM 1553 C CA . PRO A 1 198 ? 25.516 -16.326 -18.718 1.00 84.56 198 PRO A CA 1
ATOM 1554 C C . PRO A 1 198 ? 24.455 -16.415 -19.831 1.00 84.56 198 PRO A C 1
ATOM 1556 O O . PRO A 1 198 ? 24.587 -17.234 -20.737 1.00 84.56 198 PRO A O 1
ATOM 1559 N N . TYR A 1 199 ? 23.433 -15.556 -19.794 1.00 86.06 199 TYR A N 1
ATOM 1560 C CA . TYR A 1 199 ? 22.348 -15.483 -20.787 1.00 86.06 199 TYR A CA 1
ATOM 1561 C C . TYR A 1 199 ? 22.744 -14.775 -22.098 1.00 86.06 199 TYR A C 1
ATOM 1563 O O . TYR A 1 199 ? 21.953 -14.698 -23.042 1.00 86.06 199 TYR A O 1
ATOM 1571 N N . CYS A 1 200 ? 23.957 -14.221 -22.167 1.00 87.56 200 CYS A N 1
ATOM 1572 C CA . CYS A 1 200 ? 24.458 -13.541 -23.354 1.00 87.56 200 CYS A CA 1
ATOM 1573 C C . CYS A 1 200 ? 25.125 -14.524 -24.316 1.00 87.56 200 CYS A C 1
ATOM 1575 O O . CYS A 1 200 ? 25.871 -15.418 -23.912 1.00 87.56 200 CYS A O 1
ATOM 1577 N N . LEU A 1 201 ? 24.908 -14.316 -25.615 1.00 82.50 201 LEU A N 1
ATOM 1578 C CA . LEU A 1 201 ? 25.527 -15.101 -26.680 1.00 82.50 201 LEU A CA 1
ATOM 1579 C C . LEU A 1 201 ? 27.045 -14.834 -26.752 1.00 82.50 201 LEU A C 1
ATOM 1581 O O . LEU A 1 201 ? 27.506 -13.979 -27.503 1.00 82.50 201 LEU A O 1
ATOM 1585 N N . GLN A 1 202 ? 27.808 -15.560 -25.931 1.00 73.19 202 GLN A N 1
ATOM 1586 C CA . GLN A 1 202 ? 29.274 -15.575 -25.922 1.00 73.19 202 GLN A CA 1
ATOM 1587 C C . GLN A 1 202 ? 29.797 -16.938 -26.398 1.00 73.19 202 GLN A C 1
ATOM 1589 O O . GLN A 1 202 ? 30.132 -17.095 -27.567 1.00 73.19 202 GLN A O 1
ATOM 1594 N N . ASN A 1 203 ? 29.818 -17.937 -25.506 1.00 61.66 203 ASN A N 1
ATOM 1595 C CA . ASN A 1 203 ? 30.427 -19.253 -25.760 1.00 61.66 203 ASN A CA 1
ATOM 1596 C C . ASN A 1 203 ? 29.427 -20.426 -25.770 1.00 61.66 203 ASN A C 1
ATOM 1598 O O . ASN A 1 203 ? 29.807 -21.544 -26.111 1.00 61.66 203 ASN A O 1
ATOM 1602 N N . GLN A 1 204 ? 28.169 -20.202 -25.378 1.00 67.75 204 GLN A N 1
ATOM 1603 C CA . GLN A 1 204 ? 27.115 -21.223 -25.362 1.00 67.75 204 GLN A CA 1
ATOM 1604 C C . GLN A 1 204 ? 25.826 -20.664 -25.993 1.00 67.75 204 GLN A C 1
ATOM 1606 O O . GLN A 1 204 ? 25.443 -19.535 -25.671 1.00 67.75 204 GLN A O 1
ATOM 1611 N N . PRO A 1 205 ? 25.152 -21.424 -26.881 1.00 75.56 205 PRO A N 1
ATOM 1612 C CA . PRO A 1 205 ? 23.918 -20.987 -27.538 1.00 75.56 205 PRO A CA 1
ATOM 1613 C C . PRO A 1 205 ? 22.682 -21.109 -26.634 1.00 75.56 205 PRO A C 1
ATOM 1615 O O . PRO A 1 205 ? 21.648 -20.515 -26.933 1.00 75.56 205 PRO A O 1
ATOM 1618 N N . THR A 1 206 ? 22.779 -21.882 -25.550 1.00 76.38 206 THR A N 1
ATOM 1619 C CA . THR A 1 206 ? 21.670 -22.181 -24.639 1.00 76.38 206 THR A CA 1
ATOM 1620 C C . THR A 1 206 ? 22.129 -22.276 -23.190 1.00 76.38 206 THR A C 1
ATOM 1622 O O . THR A 1 206 ? 23.160 -22.894 -22.919 1.00 76.38 206 THR A O 1
ATOM 1625 N N . VAL A 1 207 ? 21.321 -21.754 -22.265 1.00 72.19 207 VAL A N 1
ATOM 1626 C CA . VAL A 1 207 ? 21.469 -21.906 -20.807 1.00 72.19 207 VAL A CA 1
ATOM 1627 C C . VAL A 1 207 ? 20.104 -22.263 -20.218 1.00 72.19 207 VAL A C 1
ATOM 1629 O O . VAL A 1 207 ? 19.102 -21.654 -20.581 1.00 72.19 207 VAL A O 1
ATOM 1632 N N . ASN A 1 208 ? 20.056 -23.258 -19.323 1.00 72.06 208 ASN A N 1
ATOM 1633 C CA . ASN A 1 208 ? 18.819 -23.786 -18.720 1.00 72.06 208 ASN A CA 1
ATOM 1634 C C . ASN A 1 208 ? 17.730 -24.141 -19.763 1.00 72.06 208 ASN A C 1
ATOM 1636 O O . ASN A 1 208 ? 16.557 -23.848 -19.563 1.00 72.06 208 ASN A O 1
ATOM 1640 N N . ASP A 1 209 ? 18.136 -24.725 -20.896 1.00 79.88 209 ASP A N 1
ATOM 1641 C CA . ASP A 1 209 ? 17.305 -25.031 -22.076 1.00 79.88 209 ASP A CA 1
ATOM 1642 C C . ASP A 1 209 ? 16.672 -23.817 -22.803 1.00 79.88 209 ASP A C 1
ATOM 1644 O O . ASP A 1 209 ? 15.933 -23.994 -23.774 1.00 79.88 209 ASP A O 1
ATOM 1648 N N . TYR A 1 210 ? 17.011 -22.580 -22.419 1.00 82.75 210 TYR A N 1
ATOM 1649 C CA . TYR A 1 210 ? 16.612 -21.350 -23.120 1.00 82.75 210 TYR A CA 1
ATOM 1650 C C . TYR A 1 210 ? 17.667 -20.886 -24.124 1.00 82.75 210 TYR A C 1
ATOM 1652 O O . TYR A 1 210 ? 18.863 -21.081 -23.919 1.00 82.75 210 TYR A O 1
ATOM 1660 N N . THR A 1 211 ? 17.233 -20.221 -25.197 1.00 84.12 211 THR A N 1
ATOM 1661 C CA . THR A 1 211 ? 18.112 -19.645 -26.224 1.00 84.12 211 THR A CA 1
ATOM 1662 C C . THR A 1 211 ? 18.765 -18.336 -25.765 1.00 84.12 211 THR A C 1
ATOM 1664 O O . THR A 1 211 ? 18.093 -17.388 -25.343 1.00 84.12 211 THR A O 1
ATOM 1667 N N . ASN A 1 212 ? 20.091 -18.268 -25.898 1.00 87.81 212 ASN A N 1
ATOM 1668 C CA . ASN A 1 212 ? 20.873 -17.058 -25.655 1.00 87.81 212 ASN A CA 1
ATOM 1669 C C . ASN A 1 212 ? 20.818 -16.121 -26.872 1.00 87.81 212 ASN A C 1
ATOM 1671 O O . ASN A 1 212 ? 20.845 -16.566 -28.020 1.00 87.81 212 ASN A O 1
ATOM 1675 N N . TYR A 1 213 ? 20.807 -14.810 -26.620 1.00 89.94 213 TYR A N 1
ATOM 1676 C CA . TYR A 1 213 ? 20.813 -13.767 -27.653 1.00 89.94 213 TYR A CA 1
ATOM 1677 C C . TYR A 1 213 ? 21.956 -12.769 -27.424 1.00 89.94 213 TYR A C 1
ATOM 1679 O O . TYR A 1 213 ? 22.580 -12.738 -26.360 1.00 89.94 213 TYR A O 1
ATOM 1687 N N . MET A 1 214 ? 22.251 -11.951 -28.437 1.00 91.94 214 MET A N 1
ATOM 1688 C CA . MET A 1 214 ? 23.226 -10.859 -28.329 1.00 91.94 214 MET A CA 1
ATOM 1689 C C . MET A 1 214 ? 22.809 -9.885 -27.219 1.00 91.94 214 MET A C 1
ATOM 1691 O O . MET A 1 214 ? 21.635 -9.527 -27.123 1.00 91.94 214 MET A O 1
ATOM 1695 N N . CYS A 1 215 ? 23.761 -9.438 -26.401 1.00 92.19 215 CYS A N 1
ATOM 1696 C CA . CYS A 1 215 ? 23.502 -8.503 -25.307 1.00 92.19 215 CYS A CA 1
ATOM 1697 C C . CYS A 1 215 ? 24.016 -7.103 -25.625 1.00 92.19 215 CYS A C 1
ATOM 1699 O O . CYS A 1 215 ? 25.211 -6.922 -25.853 1.00 92.19 215 CYS A O 1
ATOM 1701 N N . ASN A 1 216 ? 23.126 -6.114 -25.548 1.00 92.69 216 ASN A N 1
ATOM 1702 C CA . ASN A 1 216 ? 23.477 -4.703 -25.677 1.00 92.69 216 ASN A CA 1
ATOM 1703 C C . ASN A 1 216 ? 23.310 -3.991 -24.330 1.00 92.69 216 ASN A C 1
ATOM 1705 O O . ASN A 1 216 ? 22.276 -4.095 -23.666 1.00 92.69 216 ASN A O 1
ATOM 1709 N N . TYR A 1 217 ? 24.326 -3.220 -23.948 1.00 92.12 217 TYR A N 1
ATOM 1710 C CA . TYR A 1 217 ? 24.374 -2.480 -22.685 1.00 92.12 217 TYR A CA 1
ATOM 1711 C C . TYR A 1 217 ? 23.773 -1.080 -22.848 1.00 92.12 217 TYR A C 1
ATOM 1713 O O . TYR A 1 217 ? 24.469 -0.065 -22.744 1.00 92.12 217 TYR A O 1
ATOM 1721 N N . TYR A 1 218 ? 22.471 -1.046 -23.145 1.00 92.31 218 TYR A N 1
ATOM 1722 C CA . TYR A 1 218 ? 21.675 0.172 -23.319 1.00 92.31 218 TYR A CA 1
ATOM 1723 C C . TYR A 1 218 ? 21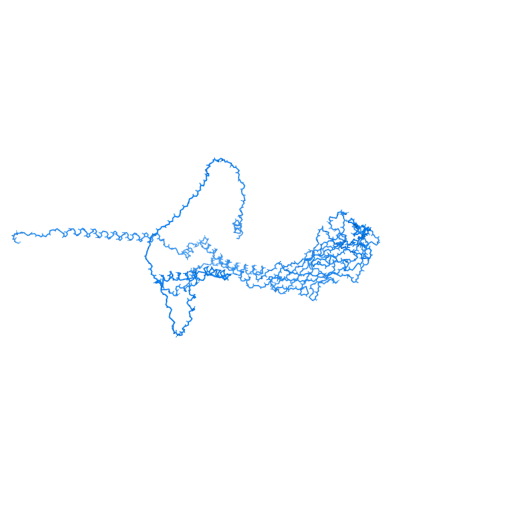.680 1.084 -22.080 1.00 92.31 218 TYR A C 1
ATOM 1725 O O . TYR A 1 218 ? 22.157 0.714 -21.006 1.00 92.31 218 TYR A O 1
ATOM 1733 N N . ASP A 1 219 ? 21.179 2.306 -22.249 1.00 91.88 219 ASP A N 1
ATOM 1734 C CA . ASP A 1 219 ? 20.938 3.256 -21.158 1.00 91.88 219 ASP A CA 1
ATOM 1735 C C . ASP A 1 219 ? 19.485 3.196 -20.674 1.00 91.88 219 ASP A C 1
ATOM 1737 O O . ASP A 1 219 ? 18.607 2.708 -21.396 1.00 91.88 219 ASP A O 1
ATOM 1741 N N . ASP A 1 220 ? 19.215 3.727 -19.480 1.00 90.75 220 ASP A N 1
ATOM 1742 C CA . ASP A 1 220 ? 17.865 3.837 -18.901 1.00 90.75 220 ASP A CA 1
ATOM 1743 C C . ASP A 1 220 ? 16.857 4.447 -19.901 1.00 90.75 220 ASP A C 1
ATOM 1745 O O . ASP A 1 220 ? 15.760 3.916 -20.093 1.00 90.75 220 ASP A O 1
ATOM 1749 N N . LEU A 1 221 ? 17.283 5.477 -20.644 1.00 90.12 221 LEU A N 1
ATOM 1750 C CA . LEU A 1 221 ? 16.508 6.178 -21.672 1.00 90.12 221 LEU A CA 1
ATOM 1751 C C . LEU A 1 221 ? 16.058 5.299 -22.855 1.00 90.12 221 LEU A C 1
ATOM 1753 O O . LEU A 1 221 ? 15.164 5.708 -23.605 1.00 90.12 221 LEU A O 1
ATOM 1757 N N . LEU A 1 222 ? 16.652 4.118 -23.047 1.00 91.12 222 LEU A N 1
ATOM 1758 C CA . LEU A 1 222 ? 16.262 3.138 -24.071 1.00 91.12 222 LEU A CA 1
ATOM 1759 C C . LEU A 1 222 ? 15.606 1.882 -23.481 1.00 91.12 222 LEU A C 1
ATOM 1761 O O . LEU A 1 222 ? 14.800 1.251 -24.173 1.00 91.12 222 LEU A O 1
ATOM 1765 N N . VAL A 1 223 ? 15.921 1.554 -22.226 1.00 93.56 223 VAL A N 1
ATOM 1766 C CA . VAL A 1 223 ? 15.349 0.436 -21.458 1.00 93.56 223 VAL A CA 1
ATOM 1767 C C . VAL A 1 223 ? 13.927 0.742 -20.975 1.00 93.56 223 VAL A C 1
ATOM 1769 O O . VAL A 1 223 ? 13.081 -0.153 -21.004 1.00 93.56 223 VAL A O 1
ATOM 1772 N N . VAL A 1 224 ? 13.643 1.989 -20.576 1.00 94.62 224 VAL A N 1
ATOM 1773 C CA . VAL A 1 224 ? 12.337 2.398 -20.033 1.00 94.62 224 VAL A CA 1
ATOM 1774 C C . VAL A 1 224 ? 11.422 2.989 -21.105 1.00 94.62 224 VAL A C 1
ATOM 1776 O O . VAL A 1 224 ? 11.681 4.080 -21.627 1.00 94.62 224 VAL A O 1
ATOM 1779 N N . TYR A 1 225 ? 10.313 2.294 -21.386 1.00 92.25 225 TYR A N 1
ATOM 1780 C CA . TYR A 1 225 ? 9.253 2.757 -22.287 1.00 92.25 225 TYR A CA 1
ATOM 1781 C C . TYR A 1 225 ? 7.880 2.116 -21.968 1.00 92.25 225 TYR A C 1
ATOM 1783 O O . TYR A 1 225 ? 7.811 0.891 -21.863 1.00 92.25 225 TYR A O 1
ATOM 1791 N N . PRO A 1 226 ? 6.774 2.886 -21.905 1.00 91.56 226 PRO A N 1
ATOM 1792 C CA . PRO A 1 226 ? 6.708 4.348 -21.981 1.00 91.56 226 PRO A CA 1
ATOM 1793 C C . PRO A 1 226 ? 7.222 5.010 -20.688 1.00 91.56 226 PRO A C 1
ATOM 1795 O O . PRO A 1 226 ? 7.298 4.377 -19.641 1.00 91.56 226 PRO A O 1
ATOM 1798 N N . ARG A 1 227 ? 7.564 6.305 -20.753 1.00 86.50 227 ARG A N 1
ATOM 1799 C CA . ARG A 1 227 ? 7.994 7.112 -19.586 1.00 86.50 227 ARG A CA 1
ATOM 1800 C C . ARG A 1 227 ? 6.877 7.953 -18.947 1.00 86.50 227 ARG A C 1
ATOM 1802 O O . ARG A 1 227 ? 7.152 8.776 -18.083 1.00 86.50 227 ARG A O 1
ATOM 1809 N N . THR A 1 228 ? 5.635 7.787 -19.397 1.00 86.06 228 THR A N 1
ATOM 1810 C CA . THR A 1 228 ? 4.476 8.604 -18.986 1.00 86.06 228 THR A CA 1
ATOM 1811 C C . THR A 1 228 ? 3.519 7.891 -18.030 1.00 86.06 228 THR A C 1
ATOM 1813 O O . THR A 1 228 ? 2.593 8.519 -17.523 1.00 86.06 228 THR A O 1
ATOM 1816 N N . GLU A 1 229 ? 3.709 6.594 -17.783 1.00 88.12 229 GLU A N 1
ATOM 1817 C CA . GLU A 1 229 ? 2.960 5.865 -16.759 1.00 88.12 229 GLU A CA 1
ATOM 1818 C C . GLU A 1 229 ? 3.496 6.251 -15.366 1.00 88.12 229 GLU A C 1
ATOM 1820 O O . GLU A 1 229 ? 4.697 6.203 -15.122 1.00 88.12 229 GLU A O 1
ATOM 1825 N N . GLN A 1 230 ? 2.612 6.690 -14.462 1.00 84.25 230 GLN A N 1
ATOM 1826 C CA . GLN A 1 230 ? 3.002 7.179 -13.127 1.00 84.25 230 GLN A CA 1
ATOM 1827 C C . GLN A 1 230 ? 3.130 6.033 -12.114 1.00 84.25 230 GLN A C 1
ATOM 1829 O O . GLN A 1 230 ? 4.124 5.918 -11.403 1.00 84.25 230 GLN A O 1
ATOM 1834 N N . THR A 1 231 ? 2.131 5.148 -12.083 1.00 91.00 231 THR A N 1
ATOM 1835 C CA . THR A 1 231 ? 2.056 3.998 -11.168 1.00 91.00 231 THR A CA 1
ATOM 1836 C C . THR A 1 231 ? 2.708 2.731 -11.721 1.00 91.00 231 THR A C 1
ATOM 1838 O O . THR A 1 231 ? 2.795 1.735 -11.005 1.00 91.00 231 THR A O 1
ATOM 1841 N N . ALA A 1 232 ? 3.188 2.738 -12.968 1.00 94.31 232 ALA A N 1
ATOM 1842 C CA . ALA A 1 232 ? 3.852 1.595 -13.586 1.00 94.31 232 ALA A CA 1
ATOM 1843 C C . ALA A 1 232 ? 5.087 2.000 -14.402 1.00 94.31 232 ALA A C 1
ATOM 1845 O O . ALA A 1 232 ? 5.111 3.059 -15.018 1.00 94.31 232 ALA A O 1
ATOM 1846 N N . LEU A 1 233 ? 6.102 1.136 -14.428 1.00 95.06 233 LEU A N 1
ATOM 1847 C CA . LEU A 1 233 ? 7.339 1.310 -15.190 1.00 95.06 233 LEU A CA 1
ATOM 1848 C C . LEU A 1 233 ? 7.739 -0.026 -15.827 1.00 95.06 233 LEU A C 1
ATOM 1850 O O . LEU A 1 233 ? 7.812 -1.043 -15.140 1.00 95.06 233 LEU A O 1
ATOM 1854 N N . LEU A 1 234 ? 8.022 -0.040 -17.133 1.00 95.25 234 LEU A N 1
ATOM 1855 C CA . LEU A 1 234 ? 8.661 -1.184 -17.793 1.00 95.25 234 LEU A CA 1
ATOM 1856 C C . LEU A 1 234 ? 10.179 -0.998 -17.790 1.00 95.25 234 LEU A C 1
ATOM 1858 O O . LEU A 1 234 ? 10.677 -0.050 -18.389 1.00 95.25 234 LEU A O 1
ATOM 1862 N N . ALA A 1 235 ? 10.903 -1.944 -17.198 1.00 95.69 235 ALA A N 1
ATOM 1863 C CA . ALA A 1 235 ? 12.333 -2.132 -17.408 1.00 95.69 235 ALA A CA 1
ATOM 1864 C C . ALA A 1 235 ? 12.535 -3.291 -18.402 1.00 95.69 235 ALA A C 1
ATOM 1866 O O . ALA A 1 235 ? 12.298 -4.455 -18.069 1.00 95.69 235 ALA A O 1
ATOM 1867 N N . ALA A 1 236 ? 12.905 -2.985 -19.648 1.00 95.75 236 ALA A N 1
ATOM 1868 C CA . ALA A 1 236 ? 13.074 -4.003 -20.685 1.00 95.75 236 ALA A CA 1
ATOM 1869 C C . ALA A 1 236 ? 14.232 -4.971 -20.377 1.00 95.75 236 ALA A C 1
ATOM 1871 O O . ALA A 1 236 ? 15.341 -4.541 -20.072 1.00 95.75 236 ALA A O 1
ATOM 1872 N N . SER A 1 237 ? 13.988 -6.276 -20.525 1.00 94.50 237 SER A N 1
ATOM 1873 C CA . SER A 1 237 ? 15.010 -7.335 -20.486 1.00 94.50 237 SER A CA 1
ATOM 1874 C C . SER A 1 237 ? 15.335 -7.870 -21.882 1.00 94.50 237 SER A C 1
ATOM 1876 O O . SER A 1 237 ? 16.462 -8.295 -22.131 1.00 94.50 237 SER A O 1
ATOM 1878 N N . ARG A 1 238 ? 14.369 -7.816 -22.810 1.00 93.81 238 ARG A N 1
ATOM 1879 C CA . ARG A 1 238 ? 14.502 -8.214 -24.216 1.00 93.81 238 ARG A CA 1
ATOM 1880 C C . ARG A 1 238 ? 13.940 -7.117 -25.113 1.00 93.81 238 ARG A C 1
ATOM 1882 O O . ARG A 1 238 ? 12.830 -6.637 -24.892 1.00 93.81 238 ARG A O 1
ATOM 1889 N N . ILE A 1 239 ? 14.674 -6.766 -26.159 1.00 95.56 239 ILE A N 1
ATOM 1890 C CA . ILE A 1 239 ? 14.224 -5.863 -27.217 1.00 95.56 239 ILE A CA 1
ATOM 1891 C C . ILE A 1 239 ? 14.249 -6.635 -28.535 1.00 95.56 239 ILE A C 1
ATOM 1893 O O . ILE A 1 239 ? 15.262 -7.229 -28.904 1.00 95.56 239 ILE A O 1
ATOM 1897 N N . THR A 1 240 ? 13.126 -6.636 -29.242 1.00 94.56 240 THR A N 1
ATOM 1898 C CA . THR A 1 240 ? 13.034 -7.114 -30.620 1.00 94.56 240 THR A CA 1
ATOM 1899 C C . THR A 1 240 ? 12.960 -5.893 -31.533 1.00 94.56 240 THR A C 1
ATOM 1901 O O . THR A 1 240 ? 11.989 -5.141 -31.472 1.00 94.56 240 THR A O 1
ATOM 1904 N N . ILE A 1 241 ? 13.998 -5.675 -32.343 1.00 94.12 241 ILE A N 1
ATOM 1905 C CA . ILE A 1 241 ? 14.098 -4.546 -33.273 1.00 94.12 241 ILE A CA 1
ATOM 1906 C C . ILE A 1 241 ? 13.769 -5.055 -34.676 1.00 94.12 241 ILE A C 1
ATOM 1908 O O . ILE A 1 241 ? 14.500 -5.871 -35.245 1.00 94.12 241 ILE A O 1
ATOM 1912 N N . GLN A 1 242 ? 12.662 -4.564 -35.219 1.00 93.69 242 GLN A N 1
ATOM 1913 C CA . GLN A 1 242 ? 12.183 -4.840 -36.566 1.00 93.69 242 GLN A CA 1
ATOM 1914 C C . GLN A 1 242 ? 12.296 -3.558 -37.390 1.00 93.69 242 GLN A C 1
ATOM 1916 O O . GLN A 1 242 ? 11.567 -2.593 -37.158 1.00 93.69 242 GLN A O 1
ATOM 1921 N N . ASN A 1 243 ? 13.217 -3.541 -38.348 1.00 91.94 243 ASN A N 1
ATOM 1922 C CA . ASN A 1 243 ? 13.207 -2.537 -39.402 1.00 91.94 243 ASN A CA 1
ATOM 1923 C C . ASN A 1 243 ? 12.089 -2.875 -40.394 1.00 91.94 243 ASN A C 1
ATOM 1925 O O . ASN A 1 243 ? 11.836 -4.046 -40.677 1.00 91.94 243 ASN A O 1
ATOM 1929 N N . ASN A 1 244 ? 11.465 -1.855 -40.966 1.00 90.19 244 ASN A N 1
ATOM 1930 C CA . ASN A 1 244 ? 10.583 -1.988 -42.111 1.00 90.19 244 ASN A CA 1
ATOM 1931 C C . ASN A 1 244 ? 10.963 -0.899 -43.120 1.00 90.19 244 ASN A C 1
ATOM 1933 O O . ASN A 1 244 ? 11.115 0.272 -42.757 1.00 90.19 244 ASN A O 1
ATOM 1937 N N . THR A 1 245 ? 11.146 -1.288 -44.374 1.00 87.88 245 THR A N 1
ATOM 1938 C CA . THR A 1 245 ? 11.503 -0.391 -45.479 1.00 87.88 245 THR A CA 1
ATOM 1939 C C . THR A 1 245 ? 10.262 0.013 -46.265 1.00 87.88 245 THR A C 1
ATOM 1941 O O . THR A 1 245 ? 9.253 -0.695 -46.264 1.00 87.88 245 THR A O 1
ATOM 1944 N N . LEU A 1 246 ? 10.323 1.177 -46.913 1.00 86.50 246 LEU A N 1
ATOM 1945 C CA . LEU A 1 246 ? 9.251 1.698 -47.752 1.00 86.50 246 LEU A CA 1
ATOM 1946 C C . LEU A 1 246 ? 9.711 1.690 -49.212 1.00 86.50 246 LEU A C 1
ATOM 1948 O O . LEU A 1 246 ? 10.738 2.277 -49.540 1.00 86.50 246 LEU A O 1
ATOM 1952 N N . ASN A 1 247 ? 8.957 1.011 -50.076 1.00 84.56 247 ASN A N 1
ATOM 1953 C CA . ASN A 1 247 ? 9.282 0.835 -51.499 1.00 84.56 247 ASN A CA 1
ATOM 1954 C C . ASN A 1 247 ? 8.273 1.544 -52.430 1.00 84.56 247 ASN A C 1
ATOM 1956 O O . ASN A 1 247 ? 8.204 1.248 -53.622 1.00 84.56 247 ASN A O 1
ATOM 1960 N N . CYS A 1 248 ? 7.462 2.449 -51.880 1.00 83.62 248 CYS A N 1
ATOM 1961 C CA . CYS A 1 248 ? 6.342 3.128 -52.532 1.00 83.62 248 CYS A CA 1
ATOM 1962 C C . CYS A 1 248 ? 6.112 4.515 -51.900 1.00 83.62 248 CYS A C 1
ATOM 1964 O O . CYS A 1 248 ? 6.709 4.836 -50.876 1.00 83.62 248 CYS A O 1
ATOM 1966 N N . ASP A 1 249 ? 5.256 5.340 -52.507 1.00 82.75 249 ASP A N 1
ATOM 1967 C CA . ASP A 1 249 ? 4.893 6.667 -51.993 1.00 82.75 249 ASP A CA 1
ATOM 1968 C C . ASP A 1 249 ? 3.422 6.685 -51.549 1.00 82.75 249 ASP A C 1
ATOM 1970 O O . ASP A 1 249 ? 2.519 6.440 -52.353 1.00 82.75 249 ASP A O 1
ATOM 1974 N N . PHE A 1 250 ? 3.181 7.023 -50.278 1.00 84.31 250 PHE A N 1
ATOM 1975 C CA . PHE A 1 250 ? 1.845 7.180 -49.691 1.00 84.31 250 PHE A CA 1
ATOM 1976 C C . PHE A 1 250 ? 0.985 8.250 -50.383 1.00 84.31 250 PHE A C 1
ATOM 1978 O O . PHE A 1 250 ? -0.239 8.205 -50.283 1.00 84.31 250 PHE A O 1
ATOM 1985 N N . ALA A 1 251 ? 1.596 9.221 -51.070 1.00 83.56 251 ALA A N 1
ATOM 1986 C CA . ALA A 1 251 ? 0.870 10.216 -51.858 1.00 83.56 251 ALA A CA 1
ATOM 1987 C C . ALA A 1 251 ? 0.426 9.691 -53.239 1.00 83.56 251 ALA A C 1
ATOM 1989 O O . ALA A 1 251 ? -0.408 10.330 -53.885 1.00 83.56 251 ALA A O 1
ATOM 1990 N N . ALA A 1 252 ? 0.964 8.551 -53.691 1.00 86.81 252 ALA A N 1
ATOM 1991 C CA . ALA A 1 252 ? 0.749 8.001 -55.030 1.00 86.81 252 ALA A CA 1
ATOM 1992 C C . ALA A 1 252 ? -0.020 6.665 -55.051 1.00 86.81 252 ALA A C 1
ATOM 1994 O O . ALA A 1 252 ? -0.798 6.446 -55.980 1.00 86.81 252 ALA A O 1
ATOM 1995 N N . ASP A 1 253 ? 0.162 5.787 -54.055 1.00 86.75 253 ASP A N 1
ATOM 1996 C CA . ASP A 1 253 ? -0.532 4.490 -53.962 1.00 86.75 253 ASP A CA 1
ATOM 1997 C C . ASP A 1 253 ? -1.257 4.329 -52.608 1.00 86.75 253 ASP A C 1
ATOM 1999 O O . ASP A 1 253 ? -0.600 4.275 -51.564 1.00 86.75 253 ASP A O 1
ATOM 2003 N N . PRO A 1 254 ? -2.602 4.204 -52.586 1.00 85.94 254 PRO A N 1
ATOM 2004 C CA . PRO A 1 254 ? -3.367 3.994 -51.355 1.00 85.94 254 PRO A CA 1
ATOM 2005 C C . PRO A 1 254 ? -3.179 2.602 -50.723 1.00 85.94 254 PRO A C 1
ATOM 2007 O O . PRO A 1 254 ? -3.686 2.376 -49.628 1.00 85.94 254 PRO A O 1
ATOM 2010 N N . ASN A 1 255 ? -2.479 1.676 -51.389 1.00 88.69 255 ASN A N 1
ATOM 2011 C CA . ASN A 1 255 ? -2.102 0.357 -50.863 1.00 88.69 255 ASN A CA 1
ATOM 2012 C C . ASN A 1 255 ? -0.609 0.291 -50.485 1.00 88.69 255 ASN A C 1
ATOM 2014 O O . ASN A 1 255 ? -0.063 -0.799 -50.318 1.00 88.69 255 ASN A O 1
ATOM 2018 N N . CYS A 1 256 ? 0.072 1.440 -50.402 1.00 86.62 256 CYS A N 1
ATOM 2019 C CA . CYS A 1 256 ? 1.470 1.499 -50.001 1.00 86.62 256 CYS A CA 1
ATOM 2020 C C . CYS A 1 256 ? 1.630 1.078 -48.531 1.00 86.62 256 CYS A C 1
ATOM 2022 O O . CYS A 1 256 ? 1.188 1.783 -47.627 1.00 86.62 256 CYS A O 1
ATOM 2024 N N . ASP A 1 257 ? 2.280 -0.066 -48.308 1.00 86.31 257 ASP A N 1
ATOM 2025 C CA . ASP A 1 257 ? 2.554 -0.654 -46.994 1.00 86.31 257 ASP A CA 1
ATOM 2026 C C . ASP A 1 257 ? 4.068 -0.819 -46.769 1.00 86.31 257 ASP A C 1
ATOM 2028 O O . ASP A 1 257 ? 4.851 -1.016 -47.704 1.00 86.31 257 ASP A O 1
ATOM 2032 N N . PHE A 1 258 ? 4.493 -0.784 -45.504 1.00 86.62 258 PHE A N 1
ATOM 2033 C CA . PHE A 1 258 ? 5.887 -1.031 -45.124 1.00 86.62 258 PHE A CA 1
ATOM 2034 C C . PHE A 1 258 ? 6.247 -2.521 -45.224 1.00 86.62 258 PHE A C 1
ATOM 2036 O O . PHE A 1 258 ? 5.594 -3.370 -44.615 1.00 86.62 258 PHE A O 1
ATOM 2043 N N . THR A 1 259 ? 7.347 -2.851 -45.906 1.00 89.00 259 THR A N 1
ATOM 2044 C CA . THR A 1 259 ? 7.850 -4.231 -45.993 1.00 89.00 259 THR A CA 1
ATOM 2045 C C . THR A 1 259 ? 8.766 -4.566 -44.807 1.00 89.00 259 THR A C 1
ATOM 2047 O O . THR A 1 259 ? 9.791 -3.897 -44.642 1.00 89.00 259 THR A O 1
ATOM 2050 N N . PRO A 1 260 ? 8.448 -5.581 -43.977 1.00 89.44 260 PRO A N 1
ATOM 2051 C CA . PRO A 1 260 ? 9.223 -5.908 -42.780 1.00 89.44 260 PRO A CA 1
ATOM 2052 C C . PRO A 1 260 ? 10.506 -6.688 -43.100 1.00 89.44 260 PRO A C 1
ATOM 2054 O O . PRO A 1 260 ? 10.482 -7.687 -43.820 1.00 89.44 260 PRO A O 1
ATOM 2057 N N . GLU A 1 261 ? 11.624 -6.272 -42.504 1.00 90.44 261 GLU A N 1
ATOM 2058 C CA . GLU A 1 261 ? 12.887 -7.017 -42.523 1.00 90.44 261 GLU A CA 1
ATOM 2059 C C . GLU A 1 261 ? 12.905 -8.120 -41.448 1.00 90.44 261 GLU A C 1
ATOM 2061 O O . GLU A 1 261 ? 12.046 -8.187 -40.563 1.00 90.44 261 GLU A O 1
ATOM 2066 N N . THR A 1 262 ? 13.914 -8.997 -41.485 1.00 90.75 262 THR A N 1
ATOM 2067 C CA . THR A 1 262 ? 14.110 -10.024 -40.452 1.00 90.75 262 THR A CA 1
ATOM 2068 C C . THR A 1 262 ? 14.350 -9.378 -39.078 1.00 90.75 262 THR A C 1
ATOM 2070 O O . THR A 1 262 ? 15.344 -8.662 -38.924 1.00 90.75 262 THR A O 1
ATOM 2073 N N . PRO A 1 263 ? 13.503 -9.628 -38.060 1.00 92.75 263 PRO A N 1
ATOM 2074 C CA . PRO A 1 263 ? 13.624 -8.966 -36.767 1.00 92.75 263 PRO A CA 1
ATOM 2075 C C . PRO A 1 263 ? 14.854 -9.460 -36.000 1.00 92.75 263 PRO A C 1
ATOM 2077 O O . PRO A 1 263 ? 15.096 -10.662 -35.879 1.00 92.75 263 PRO A O 1
ATOM 2080 N N . THR A 1 264 ? 15.602 -8.526 -35.418 1.00 93.88 264 THR A N 1
ATOM 2081 C CA . THR A 1 264 ? 16.748 -8.830 -34.553 1.00 93.88 264 THR A CA 1
ATOM 2082 C C . THR A 1 264 ? 16.300 -8.892 -33.093 1.00 93.88 264 THR A C 1
ATOM 2084 O O . THR A 1 264 ? 15.511 -8.063 -32.640 1.00 93.88 264 THR A O 1
ATOM 2087 N N . ILE A 1 265 ? 16.764 -9.896 -32.345 1.00 92.81 265 ILE A N 1
ATOM 2088 C CA . ILE A 1 265 ? 16.429 -10.082 -30.925 1.00 92.81 265 ILE A CA 1
ATOM 2089 C C . ILE A 1 265 ? 17.690 -9.871 -30.092 1.00 92.81 265 ILE A C 1
ATOM 2091 O O . ILE A 1 265 ? 18.727 -10.482 -30.351 1.00 92.81 265 ILE A O 1
ATOM 2095 N N . VAL A 1 266 ? 17.577 -8.997 -29.095 1.00 94.06 266 VAL A N 1
ATOM 2096 C CA . VAL A 1 266 ? 18.670 -8.526 -28.245 1.00 94.06 266 VAL A CA 1
ATOM 2097 C C . VAL A 1 266 ? 18.226 -8.577 -26.783 1.00 94.06 266 VAL A C 1
ATOM 2099 O O . VAL A 1 266 ? 17.113 -8.159 -26.460 1.00 94.06 266 VAL A O 1
ATOM 2102 N N . TYR A 1 267 ? 19.090 -9.047 -25.885 1.00 94.12 267 TYR A N 1
ATOM 2103 C CA . TYR A 1 267 ? 18.893 -8.893 -24.441 1.00 94.12 267 TYR A CA 1
ATOM 2104 C C . TYR A 1 267 ? 19.525 -7.592 -23.931 1.00 94.12 267 TYR A C 1
ATOM 2106 O O . TYR A 1 267 ? 20.564 -7.139 -24.420 1.00 94.12 267 TYR A O 1
ATOM 2114 N N . VAL A 1 268 ? 18.898 -6.990 -22.922 1.00 93.94 268 VAL A N 1
ATOM 2115 C CA . VAL A 1 268 ? 19.469 -5.867 -22.175 1.00 93.94 268 VAL A CA 1
ATOM 2116 C C . VAL A 1 268 ? 20.457 -6.435 -21.163 1.00 93.94 268 VAL A C 1
ATOM 2118 O O . VAL A 1 268 ? 20.075 -7.174 -20.254 1.00 93.94 268 VAL A O 1
ATOM 2121 N N . GLY A 1 269 ? 21.738 -6.126 -21.349 1.00 91.81 269 GLY A N 1
ATOM 2122 C CA . GLY A 1 269 ? 22.797 -6.635 -20.485 1.00 91.81 269 GLY A CA 1
ATOM 2123 C C . GLY A 1 269 ? 22.770 -6.003 -19.091 1.00 91.81 269 GLY A C 1
ATOM 2124 O O . GLY A 1 269 ? 22.630 -4.788 -18.963 1.00 91.81 269 GLY A O 1
ATOM 2125 N N . ASP A 1 270 ? 22.948 -6.837 -18.064 1.00 91.38 270 ASP A N 1
ATOM 2126 C CA . ASP A 1 270 ? 23.079 -6.456 -16.647 1.00 91.38 270 ASP A CA 1
ATOM 2127 C C . ASP A 1 270 ? 21.847 -5.758 -16.027 1.00 91.38 270 ASP A C 1
ATOM 2129 O O . ASP A 1 270 ? 21.953 -5.026 -15.043 1.00 91.38 270 ASP A O 1
ATOM 2133 N N . ILE A 1 271 ? 20.656 -6.007 -16.591 1.00 93.06 271 ILE A N 1
ATOM 2134 C CA . ILE A 1 271 ? 19.378 -5.395 -16.176 1.00 93.06 271 ILE A CA 1
ATOM 2135 C C . ILE A 1 271 ? 19.040 -5.599 -14.686 1.00 93.06 271 ILE A C 1
ATOM 2137 O O . ILE A 1 271 ? 18.385 -4.758 -14.077 1.00 93.06 271 ILE A O 1
ATOM 2141 N N . GLU A 1 272 ? 19.518 -6.685 -14.076 1.00 92.38 272 GLU A N 1
ATOM 2142 C CA . GLU A 1 272 ? 19.286 -7.021 -12.665 1.00 92.38 272 GLU A CA 1
ATOM 2143 C C . GLU A 1 272 ? 19.960 -6.020 -11.697 1.00 92.38 272 GLU A C 1
ATOM 2145 O O . GLU A 1 272 ? 19.429 -5.776 -10.614 1.00 92.38 272 GLU A O 1
ATOM 2150 N N . HIS A 1 273 ? 21.046 -5.348 -12.105 1.00 92.94 273 HIS A N 1
ATOM 2151 C CA . HIS A 1 273 ? 21.743 -4.329 -11.301 1.00 92.94 273 HIS A CA 1
ATOM 2152 C C . HIS A 1 273 ? 21.310 -2.879 -11.604 1.00 92.94 273 HIS A C 1
ATOM 2154 O O . HIS A 1 273 ? 21.921 -1.933 -11.106 1.00 92.94 273 HIS A O 1
ATOM 2160 N N . PHE A 1 274 ? 20.262 -2.658 -12.407 1.00 94.38 274 PHE A N 1
ATOM 2161 C CA . PHE A 1 274 ? 19.684 -1.316 -12.561 1.00 94.38 274 PHE A CA 1
ATOM 2162 C C . PHE A 1 274 ? 19.026 -0.869 -11.254 1.00 94.38 274 PHE A C 1
ATOM 2164 O O . PHE A 1 274 ? 18.377 -1.664 -10.572 1.00 94.38 274 PHE A O 1
ATOM 2171 N N . THR A 1 275 ? 19.179 0.411 -10.913 1.00 94.94 275 THR A N 1
ATOM 2172 C CA . THR A 1 275 ? 18.631 0.982 -9.682 1.00 94.94 275 THR A CA 1
ATOM 2173 C C . THR A 1 275 ? 17.318 1.710 -9.952 1.00 94.94 275 THR A C 1
ATOM 2175 O O . THR A 1 275 ? 17.246 2.638 -10.754 1.00 94.94 275 THR A O 1
ATOM 2178 N N . LEU A 1 276 ? 16.256 1.280 -9.278 1.00 95.00 276 LEU A N 1
ATOM 2179 C CA . LEU A 1 276 ? 14.956 1.932 -9.239 1.00 95.00 276 LEU A CA 1
ATOM 2180 C C . LEU A 1 276 ? 14.898 2.864 -8.027 1.00 95.00 276 LEU A C 1
ATOM 2182 O O . LEU A 1 276 ? 14.962 2.407 -6.889 1.00 95.00 276 LEU A O 1
ATOM 2186 N N . MET A 1 277 ? 14.720 4.155 -8.276 1.00 94.75 277 MET A N 1
ATOM 2187 C CA . MET A 1 277 ? 14.292 5.129 -7.279 1.00 94.75 277 MET A CA 1
ATOM 2188 C C . MET A 1 277 ? 12.760 5.126 -7.200 1.00 94.75 277 MET A C 1
ATOM 2190 O O . MET A 1 277 ? 12.097 5.250 -8.237 1.00 94.75 277 MET A O 1
ATOM 2194 N N . ILE A 1 278 ? 12.207 5.043 -5.989 1.00 94.62 278 ILE A N 1
ATOM 2195 C CA . ILE A 1 278 ? 10.783 5.263 -5.709 1.00 94.62 278 ILE A CA 1
ATOM 2196 C C . ILE A 1 278 ? 10.648 6.505 -4.821 1.00 94.62 278 ILE A C 1
ATOM 2198 O O . ILE A 1 278 ? 11.198 6.577 -3.726 1.00 94.62 278 ILE A O 1
ATOM 2202 N N . ASP A 1 279 ? 9.882 7.478 -5.302 1.00 94.38 279 ASP A N 1
ATOM 2203 C CA . ASP A 1 279 ? 9.417 8.635 -4.542 1.00 94.38 279 ASP A CA 1
ATOM 2204 C C . ASP A 1 279 ? 7.895 8.526 -4.409 1.00 94.38 279 ASP A C 1
ATOM 2206 O O . ASP A 1 279 ? 7.189 8.415 -5.413 1.00 94.38 279 ASP A O 1
ATOM 2210 N N . HIS A 1 280 ? 7.384 8.479 -3.178 1.00 94.38 280 HIS A N 1
ATOM 2211 C CA . HIS A 1 280 ? 5.962 8.280 -2.909 1.00 94.38 280 HIS A CA 1
ATOM 2212 C C . HIS A 1 280 ? 5.422 9.286 -1.894 1.00 94.38 280 HIS A C 1
ATOM 2214 O O . HIS A 1 280 ? 6.057 9.597 -0.883 1.00 94.38 280 HIS A O 1
ATOM 2220 N N . THR A 1 281 ? 4.193 9.734 -2.114 1.00 94.12 281 THR A N 1
ATOM 2221 C CA . THR A 1 281 ? 3.441 10.565 -1.174 1.00 94.12 281 THR A CA 1
ATOM 2222 C C . THR A 1 281 ? 2.111 9.902 -0.848 1.00 94.12 281 THR A C 1
ATOM 2224 O O . THR A 1 281 ? 1.531 9.199 -1.678 1.00 94.12 281 THR A O 1
ATOM 2227 N N . THR A 1 282 ? 1.639 10.108 0.376 1.00 93.69 282 THR A N 1
ATOM 2228 C CA . THR A 1 282 ? 0.363 9.597 0.881 1.00 93.69 282 THR A CA 1
ATOM 2229 C C . THR A 1 282 ? -0.418 10.735 1.524 1.00 93.69 282 THR A C 1
ATOM 2231 O O . THR A 1 282 ? 0.158 11.581 2.211 1.00 93.69 282 THR A O 1
ATOM 2234 N N . TYR A 1 283 ? -1.726 10.759 1.297 1.00 92.25 283 TYR A N 1
ATOM 2235 C CA . TYR A 1 283 ? -2.672 11.690 1.891 1.00 92.25 283 TYR A CA 1
ATOM 2236 C C . TYR A 1 283 ? -3.994 10.978 2.207 1.00 92.25 283 TYR A C 1
ATOM 2238 O O . TYR A 1 283 ? -4.602 10.340 1.346 1.00 92.25 283 TYR A O 1
ATOM 2246 N N . SER A 1 284 ? -4.453 11.106 3.450 1.00 92.50 284 SER A N 1
ATOM 2247 C CA . SER A 1 284 ? -5.809 10.731 3.854 1.00 92.50 284 SER A CA 1
ATOM 2248 C C . SER A 1 284 ? -6.692 11.975 3.804 1.00 92.50 284 SER A C 1
ATOM 2250 O O . SER A 1 284 ? -6.500 12.913 4.582 1.00 92.50 284 SER A O 1
ATOM 2252 N N . THR A 1 285 ? -7.675 11.982 2.902 1.00 87.69 285 THR A N 1
ATOM 2253 C CA . THR A 1 285 ? -8.666 13.068 2.802 1.00 87.69 285 THR A CA 1
ATOM 2254 C C . THR A 1 285 ? -9.617 13.100 3.994 1.00 87.69 285 THR A C 1
ATOM 2256 O O . THR A 1 285 ? -10.141 14.157 4.329 1.00 87.69 285 THR A O 1
ATOM 2259 N N . ASN A 1 286 ? -9.846 11.946 4.627 1.00 90.31 286 ASN A N 1
ATOM 2260 C CA . ASN A 1 286 ? -10.779 11.792 5.742 1.00 90.31 286 ASN A CA 1
ATOM 2261 C C . ASN A 1 286 ? -10.161 12.233 7.073 1.00 90.31 286 ASN A C 1
ATOM 2263 O O . ASN A 1 286 ? -10.869 12.722 7.952 1.00 90.31 286 ASN A O 1
ATOM 2267 N N . LEU A 1 287 ? -8.844 12.064 7.222 1.00 90.81 287 LEU A N 1
ATOM 2268 C CA . LEU A 1 287 ? -8.129 12.390 8.452 1.00 90.81 287 LEU A CA 1
ATOM 2269 C C . LEU A 1 287 ? -7.390 13.728 8.385 1.00 90.81 287 LEU A C 1
ATOM 2271 O O . LEU A 1 287 ? -7.019 14.225 9.440 1.00 90.81 287 LEU A O 1
ATOM 2275 N N . ASP A 1 288 ? -7.161 14.316 7.207 1.00 90.06 288 ASP A N 1
ATOM 2276 C CA . ASP A 1 288 ? -6.233 15.445 7.026 1.00 90.06 288 ASP A CA 1
ATOM 2277 C C . ASP A 1 288 ? -4.844 15.097 7.603 1.00 90.06 288 ASP A C 1
ATOM 2279 O O . ASP A 1 288 ? -4.398 15.593 8.646 1.00 90.06 288 ASP A O 1
ATOM 2283 N N . ILE A 1 289 ? -4.227 14.100 6.963 1.00 90.75 289 ILE A N 1
ATOM 2284 C CA . ILE A 1 289 ? -2.872 13.601 7.224 1.00 90.75 289 ILE A CA 1
ATOM 2285 C C . ILE A 1 289 ? -2.168 13.481 5.873 1.00 90.75 289 ILE A C 1
ATOM 2287 O O . ILE A 1 289 ? -2.686 12.819 4.974 1.00 90.75 289 ILE A O 1
ATOM 2291 N N . GLN A 1 290 ? -0.977 14.069 5.746 1.00 92.00 290 GLN A N 1
ATOM 2292 C CA . GLN A 1 290 ? -0.110 13.956 4.572 1.00 92.00 290 GLN A CA 1
ATOM 2293 C C . GLN A 1 290 ? 1.308 13.562 5.001 1.00 92.00 290 GLN A C 1
ATOM 2295 O O . GLN A 1 290 ? 1.826 14.098 5.979 1.00 92.00 290 GLN A O 1
ATOM 2300 N N . ALA A 1 291 ? 1.955 12.673 4.244 1.00 92.31 291 ALA A N 1
ATOM 2301 C CA . ALA A 1 291 ? 3.366 12.338 4.424 1.00 92.31 291 ALA A CA 1
ATOM 2302 C C . ALA A 1 291 ? 4.064 11.991 3.097 1.00 92.31 291 ALA A C 1
ATOM 2304 O O . ALA A 1 291 ? 3.437 11.522 2.144 1.00 92.31 291 ALA A O 1
ATOM 2305 N N . ASN A 1 292 ? 5.382 12.197 3.053 1.00 93.62 292 ASN A N 1
ATOM 2306 C CA . ASN A 1 292 ? 6.240 11.936 1.894 1.00 93.62 292 ASN A CA 1
ATOM 2307 C C . ASN A 1 292 ? 7.281 10.857 2.248 1.00 93.62 292 ASN A C 1
ATOM 2309 O O . ASN A 1 292 ? 7.642 10.729 3.415 1.00 93.62 292 ASN A O 1
ATOM 2313 N N . ALA A 1 293 ? 7.810 10.115 1.270 1.00 92.00 293 ALA A N 1
ATOM 2314 C CA . ALA A 1 293 ? 8.787 9.039 1.504 1.00 92.00 293 ALA A CA 1
ATOM 2315 C C . ALA A 1 293 ? 9.966 9.478 2.396 1.00 92.00 293 ALA A C 1
ATOM 2317 O O . ALA A 1 293 ? 10.269 8.825 3.390 1.00 92.00 293 ALA A O 1
ATOM 2318 N N . GLN A 1 294 ? 10.543 10.652 2.113 1.00 92.94 294 GLN A N 1
ATOM 2319 C CA . GLN A 1 294 ? 11.676 11.227 2.854 1.00 92.94 294 GLN A CA 1
ATOM 2320 C C . GLN A 1 294 ? 11.394 11.528 4.337 1.00 92.94 294 GLN A C 1
ATOM 2322 O O . GLN A 1 294 ? 12.335 11.725 5.103 1.00 92.94 294 GLN A O 1
ATOM 2327 N N . SER A 1 295 ? 10.126 11.618 4.750 1.00 92.69 295 SER A N 1
ATOM 2328 C CA . SER A 1 295 ? 9.722 11.917 6.132 1.00 92.69 295 SER A CA 1
ATOM 2329 C C . SER A 1 295 ? 9.236 10.689 6.911 1.00 92.69 295 SER A C 1
ATOM 2331 O O . SER A 1 295 ? 8.774 10.844 8.036 1.00 92.69 295 SER A O 1
ATOM 2333 N N . LEU A 1 296 ? 9.289 9.493 6.318 1.00 92.81 296 LEU A N 1
ATOM 2334 C CA . LEU A 1 296 ? 8.691 8.272 6.857 1.00 92.81 296 LEU A CA 1
ATOM 2335 C C . LEU A 1 296 ? 9.752 7.199 7.152 1.00 92.81 296 LEU A C 1
ATOM 2337 O O . LEU A 1 296 ? 10.670 6.992 6.359 1.00 92.81 296 LEU A O 1
ATOM 2341 N N . GLU A 1 297 ? 9.583 6.450 8.246 1.00 92.31 297 GLU A N 1
ATOM 2342 C CA . GLU A 1 297 ? 10.358 5.222 8.476 1.00 92.31 297 GLU A CA 1
ATOM 2343 C C . GLU A 1 297 ? 9.749 4.050 7.686 1.00 92.31 297 GLU A C 1
ATOM 2345 O O . GLU A 1 297 ? 8.542 3.796 7.743 1.00 92.31 297 GLU A O 1
ATOM 2350 N N . GLY A 1 298 ? 10.598 3.320 6.958 1.00 92.25 298 GLY A N 1
ATOM 2351 C CA . GLY A 1 298 ? 10.188 2.315 5.971 1.00 92.25 298 GLY A CA 1
ATOM 2352 C C . GLY A 1 298 ? 10.960 0.999 6.059 1.00 92.25 298 GLY A C 1
ATOM 2353 O O . GLY A 1 298 ? 12.102 0.964 6.520 1.00 92.25 298 GLY A O 1
ATOM 2354 N N . LYS A 1 299 ? 10.344 -0.109 5.621 1.00 94.06 299 LYS A N 1
ATOM 2355 C CA . LYS A 1 299 ? 10.974 -1.448 5.596 1.00 94.06 299 LYS A CA 1
ATOM 2356 C C . LYS A 1 299 ? 10.552 -2.266 4.376 1.00 94.06 299 LYS A C 1
ATOM 2358 O O . LYS A 1 299 ? 9.365 -2.365 4.080 1.00 94.06 299 LYS A O 1
ATOM 2363 N N . LEU A 1 300 ? 11.513 -2.932 3.730 1.00 95.38 300 LEU A N 1
ATOM 2364 C CA . LEU A 1 300 ? 11.258 -3.921 2.676 1.00 95.38 300 LEU A CA 1
ATOM 2365 C C . LEU A 1 300 ? 11.062 -5.322 3.280 1.00 95.38 300 LEU A C 1
ATOM 2367 O O . LEU A 1 300 ? 11.868 -5.761 4.106 1.00 95.38 300 LEU A O 1
ATOM 2371 N N . LEU A 1 301 ? 10.007 -6.019 2.859 1.00 95.12 301 LEU A N 1
ATOM 2372 C CA . LEU A 1 301 ? 9.619 -7.349 3.333 1.00 95.12 301 LEU A CA 1
ATOM 2373 C C . LEU A 1 301 ? 9.863 -8.438 2.275 1.00 95.12 301 LEU A C 1
ATOM 2375 O O . LEU A 1 301 ? 9.707 -8.198 1.077 1.00 95.12 301 LEU A O 1
ATOM 2379 N N . ASP A 1 302 ? 10.197 -9.650 2.727 1.00 93.25 302 ASP A N 1
ATOM 2380 C CA . ASP A 1 302 ? 10.324 -10.843 1.878 1.00 93.25 302 ASP A CA 1
ATOM 2381 C C . ASP A 1 302 ? 8.951 -11.467 1.502 1.00 93.25 302 ASP A C 1
ATOM 2383 O O . ASP A 1 302 ? 7.867 -10.900 1.717 1.00 93.25 302 ASP A O 1
ATOM 2387 N N . LEU A 1 303 ? 8.969 -12.675 0.927 1.00 92.00 303 LEU A N 1
ATOM 2388 C CA . LEU A 1 303 ? 7.748 -13.449 0.675 1.00 92.00 303 LEU A CA 1
ATOM 2389 C C . LEU A 1 303 ? 7.002 -13.878 1.952 1.00 92.00 303 LEU A C 1
ATOM 2391 O O . LEU A 1 303 ? 5.786 -14.063 1.898 1.00 92.00 303 LEU A O 1
ATOM 2395 N N . HIS A 1 304 ? 7.692 -14.014 3.084 1.00 92.38 304 HIS A N 1
ATOM 2396 C CA . HIS A 1 304 ? 7.154 -14.525 4.348 1.00 92.38 304 HIS A CA 1
ATOM 2397 C C . HIS A 1 304 ? 6.725 -13.416 5.329 1.00 92.38 304 HIS A C 1
ATOM 2399 O O . HIS A 1 304 ? 6.096 -13.717 6.340 1.00 92.38 304 HIS A O 1
ATOM 2405 N N . GLY A 1 305 ? 7.047 -12.149 5.043 1.00 91.25 305 GLY A N 1
ATOM 2406 C CA . GLY A 1 305 ? 6.769 -10.989 5.901 1.00 91.25 305 GLY A CA 1
ATOM 2407 C C . GLY A 1 305 ? 7.934 -10.561 6.805 1.00 91.25 305 GLY A C 1
ATOM 2408 O O . GLY A 1 305 ? 7.764 -9.673 7.638 1.00 91.25 305 GLY A O 1
ATOM 2409 N N . ASN A 1 306 ? 9.124 -11.147 6.653 1.00 93.44 306 ASN A N 1
ATOM 2410 C CA . ASN A 1 306 ? 10.327 -10.744 7.383 1.00 93.44 306 ASN A CA 1
ATOM 2411 C C . ASN A 1 306 ? 10.946 -9.487 6.759 1.00 93.44 306 ASN A C 1
ATOM 2413 O O . ASN A 1 306 ? 11.024 -9.375 5.537 1.00 93.44 306 ASN A O 1
ATOM 2417 N N . THR A 1 307 ? 11.486 -8.580 7.579 1.00 92.31 307 THR A N 1
ATOM 2418 C CA . THR A 1 307 ? 12.296 -7.458 7.075 1.00 92.31 307 THR A CA 1
ATOM 2419 C C . THR A 1 307 ? 13.594 -7.964 6.444 1.00 92.31 307 THR A C 1
ATOM 2421 O O . THR A 1 307 ? 14.394 -8.629 7.107 1.00 92.31 307 THR A O 1
ATOM 2424 N N . MET A 1 308 ? 13.830 -7.623 5.176 1.00 90.56 308 MET A N 1
ATOM 2425 C CA . MET A 1 308 ? 15.063 -7.987 4.478 1.00 90.56 308 MET A CA 1
ATOM 2426 C C . MET A 1 308 ? 16.254 -7.166 4.985 1.00 90.56 308 MET A C 1
ATOM 2428 O O . MET A 1 308 ? 16.151 -5.960 5.212 1.00 90.56 308 MET A O 1
ATOM 2432 N N . LYS A 1 309 ? 17.418 -7.811 5.127 1.00 86.44 309 LYS A N 1
ATOM 2433 C CA . LYS A 1 309 ? 18.679 -7.115 5.415 1.00 86.44 309 LYS A CA 1
ATOM 2434 C C . LYS A 1 309 ? 19.232 -6.529 4.121 1.00 86.44 309 LYS A C 1
ATOM 2436 O O . LYS A 1 309 ? 19.762 -7.263 3.293 1.00 86.44 309 LYS A O 1
ATOM 2441 N N . LEU A 1 310 ? 19.099 -5.218 3.963 1.00 86.88 310 LEU A N 1
ATOM 2442 C CA . LEU A 1 310 ? 19.616 -4.495 2.807 1.00 86.88 310 LEU A CA 1
ATOM 2443 C C . LEU A 1 310 ? 21.140 -4.355 2.888 1.00 86.88 310 LEU A C 1
ATOM 2445 O O . LEU A 1 310 ? 21.688 -3.960 3.918 1.00 86.88 310 LEU A O 1
ATOM 2449 N N . THR A 1 311 ? 21.810 -4.642 1.778 1.00 79.25 311 THR A N 1
ATOM 2450 C CA . THR A 1 311 ? 23.202 -4.261 1.519 1.00 79.25 311 THR A CA 1
ATOM 2451 C C . THR A 1 311 ? 23.223 -3.163 0.460 1.00 79.25 311 THR A C 1
ATOM 2453 O O . THR A 1 311 ? 22.412 -3.189 -0.467 1.00 79.25 311 THR A O 1
ATOM 2456 N N . GLY A 1 312 ? 24.148 -2.206 0.582 1.00 72.69 312 GLY A N 1
ATOM 2457 C CA . GLY A 1 312 ? 24.296 -1.122 -0.397 1.00 72.69 312 GLY A CA 1
ATOM 2458 C C . GLY A 1 312 ? 24.495 -1.660 -1.826 1.00 72.69 312 GLY A C 1
ATOM 2459 O O . GLY A 1 312 ? 25.125 -2.710 -1.966 1.00 72.69 312 GLY A O 1
ATOM 2460 N N . PRO A 1 313 ? 23.988 -0.974 -2.868 1.00 80.31 313 PRO A N 1
ATOM 2461 C CA . PRO A 1 313 ? 23.452 0.396 -2.877 1.00 80.31 313 PRO A CA 1
ATOM 2462 C C . PRO A 1 313 ? 21.995 0.548 -2.398 1.00 80.31 313 PRO A C 1
ATOM 2464 O O . PRO A 1 313 ? 21.480 1.661 -2.411 1.00 80.31 313 PRO A O 1
ATOM 2467 N N . ASN A 1 314 ? 21.335 -0.531 -1.970 1.00 90.31 314 ASN A N 1
ATOM 2468 C CA . ASN A 1 314 ? 19.928 -0.509 -1.566 1.00 90.31 314 ASN A CA 1
ATOM 2469 C C . ASN A 1 314 ? 19.690 0.331 -0.296 1.00 90.31 314 ASN A C 1
ATOM 2471 O O . ASN A 1 314 ? 20.288 0.068 0.751 1.00 90.31 314 ASN A O 1
ATOM 2475 N N . VAL A 1 315 ? 18.774 1.299 -0.378 1.00 91.00 315 VAL A N 1
ATOM 2476 C CA . VAL A 1 315 ? 18.346 2.194 0.709 1.00 91.00 315 VAL A CA 1
ATOM 2477 C C . VAL A 1 315 ? 16.822 2.199 0.759 1.00 91.00 315 VAL A C 1
ATOM 2479 O O . VAL A 1 315 ? 16.177 2.412 -0.260 1.00 91.00 315 VAL A O 1
ATOM 2482 N N . VAL A 1 316 ? 16.247 1.966 1.940 1.00 91.38 316 VAL A N 1
ATOM 2483 C CA . VAL A 1 316 ? 14.795 2.030 2.175 1.00 91.38 316 VAL A CA 1
ATOM 2484 C C . VAL A 1 316 ? 14.542 2.681 3.526 1.00 91.38 316 VAL A C 1
ATOM 2486 O O . VAL A 1 316 ? 15.228 2.340 4.494 1.00 91.38 316 VAL A O 1
ATOM 2489 N N . GLY A 1 317 ? 13.561 3.581 3.610 1.00 85.94 317 GLY A N 1
ATOM 2490 C CA . GLY A 1 317 ? 13.038 4.057 4.892 1.00 85.94 317 GLY A CA 1
ATOM 2491 C C . GLY A 1 317 ? 13.996 4.896 5.735 1.00 85.94 317 GLY A C 1
ATOM 2492 O O . GLY A 1 317 ? 13.855 4.919 6.958 1.00 85.94 317 GLY A O 1
ATOM 2493 N N . GLN A 1 318 ? 14.984 5.545 5.111 1.00 89.06 318 GLN A N 1
ATOM 2494 C CA . GLN A 1 318 ? 15.917 6.445 5.791 1.00 89.06 318 GLN A CA 1
ATOM 2495 C C . GLN A 1 318 ? 15.439 7.895 5.683 1.00 89.06 318 GLN A C 1
ATOM 2497 O O . GLN A 1 318 ? 15.338 8.446 4.587 1.00 89.06 318 GLN A O 1
ATOM 2502 N N . ILE A 1 319 ? 15.195 8.527 6.833 1.00 90.06 319 ILE A N 1
ATOM 2503 C CA . ILE A 1 319 ? 14.732 9.917 6.920 1.00 90.06 319 ILE A CA 1
ATOM 2504 C C . ILE A 1 319 ? 15.705 10.847 6.173 1.00 90.06 319 ILE A C 1
ATOM 2506 O O . ILE A 1 319 ? 16.917 10.816 6.391 1.00 90.06 319 ILE A O 1
ATOM 2510 N N . GLY A 1 320 ? 15.160 11.684 5.289 1.00 91.62 320 GLY A N 1
ATOM 2511 C CA . GLY A 1 320 ? 15.907 12.603 4.427 1.00 91.62 320 GLY A CA 1
ATOM 2512 C C . GLY A 1 320 ? 16.436 11.997 3.121 1.00 91.62 320 GLY A C 1
ATOM 2513 O O . GLY A 1 320 ? 17.083 12.713 2.359 1.00 91.62 320 GLY A O 1
ATOM 2514 N N . GLN A 1 321 ? 16.170 10.719 2.831 1.00 91.62 321 GLN A N 1
ATOM 2515 C CA . GLN A 1 321 ? 16.532 10.063 1.568 1.00 91.62 321 GLN A CA 1
ATOM 2516 C C . GLN A 1 321 ? 15.293 9.502 0.853 1.00 91.62 321 GLN A C 1
ATOM 2518 O O . GLN A 1 321 ? 14.215 9.397 1.433 1.00 91.62 321 GLN A O 1
ATOM 2523 N N . LEU A 1 322 ? 15.440 9.195 -0.437 1.00 92.94 322 LEU A N 1
ATOM 2524 C CA . LEU A 1 322 ? 14.440 8.461 -1.219 1.00 92.94 322 LEU A CA 1
ATOM 2525 C C . LEU A 1 322 ? 14.784 6.973 -1.233 1.00 92.94 322 LEU A C 1
ATOM 2527 O O . LEU A 1 322 ? 15.952 6.607 -1.085 1.00 92.94 322 LEU A O 1
ATOM 2531 N N . ASP A 1 323 ? 13.779 6.134 -1.462 1.00 94.62 323 ASP A N 1
ATOM 2532 C CA . ASP A 1 323 ? 13.988 4.697 -1.567 1.00 94.62 323 ASP A CA 1
ATOM 2533 C C . ASP A 1 323 ? 14.661 4.347 -2.898 1.00 94.62 323 ASP A C 1
ATOM 2535 O O . ASP A 1 323 ? 14.234 4.789 -3.970 1.00 94.62 323 ASP A O 1
ATOM 2539 N N . ILE A 1 324 ? 15.720 3.542 -2.828 1.00 94.62 324 ILE A N 1
ATOM 2540 C CA . ILE A 1 324 ? 16.530 3.108 -3.966 1.00 94.62 324 ILE A CA 1
ATOM 2541 C C . ILE A 1 324 ? 16.767 1.601 -3.850 1.00 94.62 324 ILE A C 1
ATOM 2543 O O . ILE A 1 324 ? 17.336 1.124 -2.868 1.00 94.62 324 ILE A O 1
ATOM 2547 N N . PHE A 1 325 ? 16.377 0.858 -4.883 1.00 92.69 325 PHE A N 1
ATOM 2548 C CA . PHE A 1 325 ? 16.489 -0.600 -4.958 1.00 92.69 325 PHE A CA 1
ATOM 2549 C C . PHE A 1 325 ? 17.244 -1.005 -6.216 1.00 92.69 325 PHE A C 1
ATOM 2551 O O . PHE A 1 325 ? 16.974 -0.469 -7.284 1.00 92.69 325 PHE A O 1
ATOM 2558 N N . GLU A 1 326 ? 18.099 -2.015 -6.150 1.00 94.00 326 GLU A N 1
ATOM 2559 C CA . GLU A 1 326 ? 18.468 -2.784 -7.339 1.00 94.00 326 GLU A CA 1
ATOM 2560 C C . GLU A 1 326 ? 17.279 -3.655 -7.764 1.00 94.00 326 GLU A C 1
ATOM 2562 O O . GLU A 1 326 ? 16.556 -4.200 -6.919 1.00 94.00 326 GLU A O 1
ATOM 2567 N N . LEU A 1 327 ? 17.072 -3.832 -9.073 1.00 94.06 327 LEU A N 1
ATOM 2568 C CA . LEU A 1 327 ? 16.006 -4.710 -9.566 1.00 94.06 327 LEU A CA 1
ATOM 2569 C C . LEU A 1 327 ? 16.164 -6.145 -9.037 1.00 94.06 327 LEU A C 1
ATOM 2571 O O . LEU A 1 327 ? 15.164 -6.777 -8.703 1.00 94.06 327 LEU A O 1
ATOM 2575 N N . GLN A 1 328 ? 17.397 -6.623 -8.847 1.00 93.06 328 GLN A N 1
ATOM 2576 C CA . GLN A 1 328 ? 17.692 -7.905 -8.207 1.00 93.06 328 GLN A CA 1
ATOM 2577 C C . GLN A 1 328 ? 17.131 -7.999 -6.779 1.00 93.06 328 GLN A C 1
ATOM 2579 O O . GLN A 1 328 ? 16.594 -9.037 -6.399 1.00 93.06 328 GLN A O 1
ATOM 2584 N N . THR A 1 329 ? 17.178 -6.927 -5.986 1.00 93.69 329 THR A N 1
ATOM 2585 C CA . THR A 1 329 ? 16.620 -6.912 -4.623 1.00 93.69 329 THR A CA 1
ATOM 2586 C C . THR A 1 329 ? 15.091 -6.975 -4.635 1.00 93.69 329 THR A C 1
ATOM 2588 O O . THR A 1 329 ? 14.504 -7.660 -3.796 1.00 93.69 329 THR A O 1
ATOM 2591 N N . LEU A 1 330 ? 14.435 -6.341 -5.614 1.00 94.19 330 LEU A N 1
ATOM 2592 C CA . LEU A 1 330 ? 12.982 -6.444 -5.810 1.00 94.19 330 LEU A CA 1
ATOM 2593 C C . LEU A 1 330 ? 12.559 -7.829 -6.332 1.00 94.19 330 LEU A C 1
ATOM 2595 O O . LEU A 1 330 ? 11.538 -8.363 -5.896 1.00 94.19 330 LEU A O 1
ATOM 2599 N N . LEU A 1 331 ? 13.353 -8.439 -7.218 1.00 94.56 331 LEU A N 1
ATOM 2600 C CA . LEU A 1 331 ? 13.148 -9.812 -7.692 1.00 94.56 331 LEU A CA 1
ATOM 2601 C C . LEU A 1 331 ? 13.283 -10.817 -6.537 1.00 94.56 331 LEU A C 1
ATOM 2603 O O . LEU A 1 331 ? 12.385 -11.636 -6.340 1.00 94.56 331 LEU A O 1
ATOM 2607 N N . LEU A 1 332 ? 14.322 -10.688 -5.707 1.00 94.12 332 LEU A N 1
ATOM 2608 C CA . LEU A 1 332 ? 14.519 -11.515 -4.513 1.00 94.12 332 LEU A CA 1
ATOM 2609 C C . LEU A 1 332 ? 13.390 -11.333 -3.483 1.00 94.12 332 LEU A C 1
ATOM 2611 O O . LEU A 1 332 ? 12.907 -12.326 -2.940 1.00 94.12 332 LEU A O 1
ATOM 2615 N N . ALA A 1 333 ? 12.893 -10.106 -3.273 1.00 93.94 333 ALA A N 1
ATOM 2616 C CA . ALA A 1 333 ? 11.715 -9.846 -2.433 1.00 93.94 333 ALA A CA 1
ATOM 2617 C C . ALA A 1 333 ? 10.446 -10.557 -2.953 1.00 93.94 333 ALA A C 1
ATOM 2619 O O . ALA A 1 333 ? 9.617 -11.016 -2.166 1.00 93.94 333 ALA A O 1
ATOM 2620 N N . ALA A 1 334 ? 10.319 -10.692 -4.278 1.00 94.38 334 ALA A N 1
ATOM 2621 C CA . ALA A 1 334 ? 9.261 -11.445 -4.952 1.00 94.38 334 ALA A CA 1
ATOM 2622 C C . ALA A 1 334 ? 9.520 -12.967 -5.038 1.00 94.38 334 ALA A C 1
ATOM 2624 O O . ALA A 1 334 ? 8.683 -13.691 -5.583 1.00 94.38 334 ALA A O 1
ATOM 2625 N N . GLY A 1 335 ? 10.654 -13.459 -4.522 1.00 92.75 335 GLY A N 1
ATOM 2626 C CA . GLY A 1 335 ? 11.070 -14.865 -4.577 1.00 92.75 335 GLY A CA 1
ATOM 2627 C C . GLY A 1 335 ? 11.601 -15.341 -5.932 1.00 92.75 335 GLY A C 1
ATOM 2628 O O . GLY A 1 335 ? 11.616 -16.543 -6.188 1.00 92.75 335 GLY A O 1
ATOM 2629 N N . ILE A 1 336 ? 12.021 -14.424 -6.805 1.00 92.25 336 ILE A N 1
ATOM 2630 C CA . ILE A 1 336 ? 12.697 -14.724 -8.071 1.00 92.25 336 ILE A CA 1
ATOM 2631 C C . ILE A 1 336 ? 14.206 -14.610 -7.837 1.00 92.25 336 ILE A C 1
ATOM 2633 O O . ILE A 1 336 ? 14.704 -13.538 -7.505 1.00 92.25 336 ILE A O 1
ATOM 2637 N N . ALA A 1 337 ? 14.939 -15.713 -8.005 1.00 89.56 337 ALA A N 1
ATOM 2638 C CA . ALA A 1 337 ? 16.392 -15.723 -7.811 1.00 89.56 337 ALA A CA 1
ATOM 2639 C C . ALA A 1 337 ? 17.158 -15.181 -9.032 1.00 89.56 337 ALA A C 1
ATOM 2641 O O . ALA A 1 337 ? 18.177 -14.513 -8.872 1.00 89.56 337 ALA A O 1
ATOM 2642 N N . THR A 1 338 ? 16.666 -15.472 -10.241 1.00 90.25 338 THR A N 1
ATOM 2643 C CA . THR A 1 338 ? 17.214 -15.014 -11.531 1.00 90.25 338 THR A CA 1
ATOM 2644 C C . THR A 1 338 ? 16.080 -14.870 -12.547 1.00 90.25 338 THR A C 1
ATOM 2646 O O . THR A 1 338 ? 15.038 -15.512 -12.398 1.00 90.25 338 THR A O 1
ATOM 2649 N N . LEU A 1 339 ? 16.273 -14.088 -13.612 1.00 90.75 339 LEU A N 1
ATOM 2650 C CA . LEU A 1 339 ? 15.304 -14.018 -14.717 1.00 90.75 339 LEU A CA 1
ATOM 2651 C C . LEU A 1 339 ? 15.380 -15.220 -15.689 1.00 90.75 339 LEU A C 1
ATOM 2653 O O . LEU A 1 339 ? 14.549 -15.329 -16.590 1.00 90.75 339 LEU A O 1
ATOM 2657 N N . ASP A 1 340 ? 16.331 -16.141 -15.501 1.00 88.94 340 ASP A N 1
ATOM 2658 C CA . ASP A 1 340 ? 16.584 -17.307 -16.372 1.00 88.94 340 ASP A CA 1
ATOM 2659 C C . ASP A 1 340 ? 15.942 -18.610 -15.849 1.00 88.94 340 ASP A C 1
ATOM 2661 O O . ASP A 1 340 ? 16.436 -19.719 -16.071 1.00 88.94 340 ASP A O 1
ATOM 2665 N N . GLN A 1 341 ? 14.819 -18.453 -15.145 1.00 87.81 341 GLN A N 1
ATOM 2666 C CA . GLN A 1 341 ? 13.877 -19.505 -14.757 1.00 87.81 341 GLN A CA 1
ATOM 2667 C C . GLN A 1 341 ? 12.605 -19.435 -15.624 1.00 87.81 341 GLN A C 1
ATOM 2669 O O . GLN A 1 341 ? 12.346 -18.409 -16.262 1.00 87.81 341 GLN A O 1
ATOM 2674 N N . ASP A 1 342 ? 11.803 -20.505 -15.628 1.00 87.06 342 ASP A N 1
ATOM 2675 C CA . ASP A 1 342 ? 10.542 -20.570 -16.383 1.00 87.06 342 ASP A CA 1
ATOM 2676 C C . ASP A 1 342 ? 9.565 -19.451 -15.968 1.00 87.06 342 ASP A C 1
ATOM 2678 O O . ASP A 1 342 ? 9.475 -19.060 -14.799 1.00 87.06 342 ASP A O 1
ATOM 2682 N N . SER A 1 343 ? 8.834 -18.938 -16.955 1.00 83.00 343 SER A N 1
ATOM 2683 C CA . SER A 1 343 ? 7.776 -17.943 -16.790 1.00 83.00 343 SER A CA 1
ATOM 2684 C C . SER A 1 343 ? 6.409 -18.543 -16.453 1.00 83.00 343 SER A C 1
ATOM 2686 O O . SER A 1 343 ? 5.564 -17.849 -15.878 1.00 83.00 343 SER A O 1
ATOM 2688 N N . GLY A 1 344 ? 6.150 -19.796 -16.850 1.00 78.81 344 GLY A N 1
ATOM 2689 C CA . GLY A 1 344 ? 4.816 -20.405 -16.816 1.00 78.81 344 GLY A CA 1
ATOM 2690 C C . GLY A 1 344 ? 3.777 -19.686 -17.695 1.00 78.81 344 GLY A C 1
ATOM 2691 O O . GLY A 1 344 ? 2.579 -19.964 -17.594 1.00 78.81 344 GLY A O 1
ATOM 2692 N N . ALA A 1 345 ? 4.196 -18.727 -18.528 1.00 77.56 345 ALA A N 1
ATOM 2693 C CA . ALA A 1 345 ? 3.312 -17.939 -19.376 1.00 77.56 345 ALA A CA 1
ATOM 2694 C C . ALA A 1 345 ? 3.017 -18.683 -20.687 1.00 77.56 345 ALA A C 1
ATOM 2696 O O . ALA A 1 345 ? 3.928 -19.148 -21.372 1.00 77.56 345 ALA A O 1
ATOM 2697 N N . LEU A 1 346 ? 1.737 -18.764 -21.069 1.00 68.69 346 LEU A N 1
ATOM 2698 C CA . LEU A 1 346 ? 1.298 -19.421 -22.307 1.00 68.69 346 LEU A CA 1
ATOM 2699 C C . LEU A 1 346 ? 1.712 -18.606 -23.545 1.00 68.69 346 LEU A C 1
ATOM 2701 O O . LEU A 1 346 ? 0.960 -17.781 -24.064 1.00 68.69 346 LEU A O 1
ATOM 2705 N N . ASN A 1 347 ? 2.931 -18.849 -24.014 1.00 63.75 347 ASN A N 1
ATOM 2706 C CA . ASN A 1 347 ? 3.513 -18.227 -25.193 1.00 63.75 347 ASN A CA 1
ATOM 2707 C C . ASN A 1 347 ? 3.149 -19.028 -26.456 1.00 63.75 347 ASN A C 1
ATOM 2709 O O . ASN A 1 347 ? 3.503 -20.196 -26.598 1.00 63.75 347 ASN A O 1
ATOM 2713 N N . THR A 1 348 ? 2.473 -18.382 -27.410 1.00 53.62 348 THR A N 1
ATOM 2714 C CA . THR A 1 348 ? 1.926 -19.015 -28.626 1.00 53.62 348 THR A CA 1
ATOM 2715 C C . THR A 1 348 ? 2.972 -19.552 -29.609 1.00 53.62 348 THR A C 1
ATOM 2717 O O . THR A 1 348 ? 2.596 -20.162 -30.608 1.00 53.62 348 THR A O 1
ATOM 2720 N N . LYS A 1 349 ? 4.271 -19.324 -29.361 1.00 58.16 349 LYS A N 1
ATOM 2721 C CA . LYS A 1 349 ? 5.373 -19.760 -30.235 1.00 58.16 349 LYS A CA 1
ATOM 2722 C C . LYS A 1 349 ? 6.327 -20.782 -29.607 1.00 58.16 349 LYS A C 1
ATOM 2724 O O . LYS A 1 349 ? 7.045 -21.441 -30.351 1.00 58.16 349 LYS A O 1
ATOM 2729 N N . THR A 1 350 ? 6.363 -20.916 -28.279 1.00 59.84 350 THR A N 1
ATOM 2730 C CA . THR A 1 350 ? 7.330 -21.773 -27.563 1.00 59.84 350 THR A CA 1
ATOM 2731 C C . THR A 1 350 ? 6.757 -22.248 -26.230 1.00 59.84 350 THR A C 1
ATOM 2733 O O . THR A 1 350 ? 6.462 -21.425 -25.368 1.00 59.84 350 THR A O 1
ATOM 2736 N N . ASN A 1 351 ? 6.672 -23.567 -26.025 1.00 60.66 351 ASN A N 1
ATOM 2737 C CA . ASN A 1 351 ? 6.091 -24.170 -24.811 1.00 60.66 351 ASN A CA 1
ATOM 2738 C C . ASN A 1 351 ? 6.948 -24.006 -23.539 1.00 60.66 351 ASN A C 1
ATOM 2740 O O . ASN A 1 351 ? 6.486 -24.352 -22.458 1.00 60.66 351 ASN A O 1
ATOM 2744 N N . ASN A 1 352 ? 8.188 -23.529 -23.668 1.00 75.12 352 ASN A N 1
ATOM 2745 C CA . ASN A 1 352 ? 9.090 -23.227 -22.561 1.00 75.12 352 ASN A CA 1
ATOM 2746 C C . ASN A 1 352 ? 9.823 -21.917 -22.891 1.00 75.12 352 ASN A C 1
ATOM 2748 O O . ASN A 1 352 ? 10.405 -21.804 -23.973 1.00 75.12 352 ASN A O 1
ATOM 2752 N N . SER A 1 353 ? 9.761 -20.914 -22.014 1.00 83.81 353 SER A N 1
ATOM 2753 C CA . SER A 1 353 ? 10.451 -19.631 -22.215 1.00 83.81 353 SER A CA 1
ATOM 2754 C C . SER A 1 353 ? 10.667 -18.895 -20.895 1.00 83.81 353 SER A C 1
ATOM 2756 O O . SER A 1 353 ? 9.737 -18.773 -20.097 1.00 83.81 353 SER A O 1
ATOM 2758 N N . SER A 1 354 ? 11.880 -18.378 -20.688 1.00 89.25 354 SER A N 1
ATOM 2759 C CA . SER A 1 354 ? 12.286 -17.741 -19.434 1.00 89.25 354 SER A CA 1
ATOM 2760 C C . SER A 1 354 ? 11.603 -16.397 -19.181 1.00 89.25 354 SER A C 1
ATOM 2762 O O . SER A 1 354 ? 11.201 -15.699 -20.118 1.00 89.25 354 SER A O 1
ATOM 2764 N N . LEU A 1 355 ? 11.550 -15.985 -17.909 1.00 90.75 355 LEU A N 1
ATOM 2765 C CA . LEU A 1 355 ? 11.072 -14.657 -17.501 1.00 90.75 355 LEU A CA 1
ATOM 2766 C C . LEU A 1 355 ? 11.823 -13.518 -18.223 1.00 90.75 355 LEU A C 1
ATOM 2768 O O . LEU A 1 355 ? 11.204 -12.520 -18.603 1.00 90.75 355 LEU A O 1
ATOM 2772 N N . ARG A 1 356 ? 13.133 -13.676 -18.480 1.00 91.44 356 ARG A N 1
ATOM 2773 C CA . ARG A 1 356 ? 13.950 -12.725 -19.263 1.00 91.44 356 ARG A CA 1
ATOM 2774 C C . ARG A 1 356 ? 13.445 -12.566 -20.700 1.00 91.44 356 ARG A C 1
ATOM 2776 O O . ARG A 1 356 ? 13.536 -11.467 -21.251 1.00 91.44 356 ARG A O 1
ATOM 2783 N N . TYR A 1 357 ? 12.904 -13.629 -21.299 1.00 90.94 357 TYR A N 1
ATOM 2784 C CA . TYR A 1 357 ? 12.371 -13.621 -22.661 1.00 90.94 357 TYR A CA 1
ATOM 2785 C C . TYR A 1 357 ? 10.915 -13.139 -22.730 1.00 90.94 357 TYR A C 1
ATOM 2787 O O . TYR A 1 357 ? 10.590 -12.350 -23.617 1.00 90.94 357 TYR A O 1
ATOM 2795 N N . THR A 1 358 ? 10.031 -13.586 -21.830 1.00 90.12 358 THR A N 1
ATOM 2796 C CA . THR A 1 358 ? 8.596 -13.230 -21.857 1.00 90.12 358 THR A CA 1
ATOM 2797 C C . THR A 1 358 ? 8.293 -11.848 -21.288 1.00 90.12 358 THR A C 1
ATOM 2799 O O . THR A 1 358 ? 7.279 -11.249 -21.654 1.00 90.12 358 THR A O 1
ATOM 2802 N N . GLY A 1 359 ? 9.143 -11.347 -20.391 1.00 91.19 359 GLY A N 1
ATOM 2803 C CA . GLY A 1 359 ? 8.754 -10.314 -19.438 1.00 91.19 359 GLY A CA 1
ATOM 2804 C C . GLY A 1 359 ? 7.868 -10.875 -18.321 1.00 91.19 359 GLY A C 1
ATOM 2805 O O . GLY A 1 359 ? 7.380 -12.004 -18.403 1.00 91.19 359 GLY A O 1
ATOM 2806 N N . LEU A 1 360 ? 7.673 -10.081 -17.268 1.00 92.75 360 LEU A N 1
ATOM 2807 C CA . LEU A 1 360 ? 6.923 -10.450 -16.064 1.00 92.75 360 LEU A CA 1
ATOM 2808 C C . LEU A 1 360 ? 6.344 -9.204 -15.381 1.00 92.75 360 LEU A C 1
ATOM 2810 O O . LEU A 1 360 ? 6.853 -8.100 -15.583 1.00 92.75 360 LEU A O 1
ATOM 2814 N N . VAL A 1 361 ? 5.316 -9.366 -14.546 1.00 94.38 361 VAL A N 1
ATOM 2815 C CA . VAL A 1 361 ? 4.738 -8.258 -13.766 1.00 94.38 361 VAL A CA 1
ATOM 2816 C C . VAL A 1 361 ? 5.108 -8.394 -12.287 1.00 94.38 361 VAL A C 1
ATOM 2818 O O . VAL A 1 361 ? 4.748 -9.381 -11.644 1.00 94.38 361 VAL A O 1
ATOM 2821 N N . LEU A 1 362 ? 5.801 -7.390 -11.741 1.00 95.25 362 LEU A N 1
ATOM 2822 C CA . LEU A 1 362 ? 6.017 -7.221 -10.302 1.00 95.25 362 LEU A CA 1
ATOM 2823 C C . LEU A 1 362 ? 4.984 -6.244 -9.745 1.00 95.25 362 LEU A C 1
ATOM 2825 O O . LEU A 1 362 ? 4.958 -5.078 -10.132 1.00 95.25 362 LEU A O 1
ATOM 2829 N N . LEU A 1 363 ? 4.176 -6.709 -8.799 1.00 96.06 363 LEU A N 1
ATOM 2830 C CA . LEU A 1 363 ? 3.322 -5.869 -7.973 1.00 96.06 363 LEU A CA 1
ATOM 2831 C C . LEU A 1 363 ? 4.101 -5.467 -6.714 1.00 96.06 363 LEU A C 1
ATOM 2833 O O . LEU A 1 363 ? 4.465 -6.319 -5.901 1.00 96.06 363 LEU A O 1
ATOM 2837 N N . VAL A 1 364 ? 4.361 -4.172 -6.569 1.00 96.38 364 VAL A N 1
ATOM 2838 C CA . VAL A 1 364 ? 4.989 -3.554 -5.398 1.00 96.38 364 VAL A CA 1
ATOM 2839 C C . VAL A 1 364 ? 3.876 -2.932 -4.561 1.00 96.38 364 VAL A C 1
ATOM 2841 O O . VAL A 1 364 ? 3.269 -1.935 -4.952 1.00 96.38 364 VAL A O 1
ATOM 2844 N N . LEU A 1 365 ? 3.586 -3.545 -3.418 1.00 95.62 365 LEU A N 1
ATOM 2845 C CA . LEU A 1 365 ? 2.595 -3.066 -2.463 1.00 95.62 365 LEU A CA 1
ATOM 2846 C C . LEU A 1 365 ? 3.289 -2.169 -1.440 1.00 95.62 365 LEU A C 1
ATOM 2848 O O . LEU A 1 365 ? 4.161 -2.648 -0.714 1.00 95.62 365 LEU A O 1
ATOM 2852 N N . ILE A 1 366 ? 2.887 -0.900 -1.371 1.00 95.69 366 ILE A N 1
ATOM 2853 C CA . ILE A 1 366 ? 3.302 0.031 -0.315 1.00 95.69 366 ILE A CA 1
ATOM 2854 C C . ILE A 1 366 ? 2.144 0.143 0.675 1.00 95.69 366 ILE A C 1
ATOM 2856 O O . ILE A 1 366 ? 1.049 0.559 0.303 1.00 95.69 366 ILE A O 1
ATOM 2860 N N . GLU A 1 367 ? 2.375 -0.273 1.916 1.00 94.94 367 GLU A N 1
ATOM 2861 C CA . GLU A 1 367 ? 1.377 -0.323 2.983 1.00 94.94 367 GLU A CA 1
ATOM 2862 C C . GLU A 1 367 ? 1.735 0.650 4.105 1.00 94.94 367 GLU A C 1
ATOM 2864 O O . GLU A 1 367 ? 2.736 0.446 4.792 1.00 94.94 367 GLU A O 1
ATOM 2869 N N . TYR A 1 368 ? 0.924 1.696 4.273 1.00 94.75 368 TYR A N 1
ATOM 2870 C CA . TYR A 1 368 ? 1.072 2.711 5.320 1.00 94.75 368 TYR A CA 1
ATOM 2871 C C . TYR A 1 368 ? 0.360 2.302 6.619 1.00 94.75 368 TYR A C 1
ATOM 2873 O O . TYR A 1 368 ? -0.772 1.820 6.579 1.00 94.75 368 TYR A O 1
ATOM 2881 N N . ASP A 1 369 ? 0.999 2.540 7.765 1.00 93.00 369 ASP A N 1
ATOM 2882 C CA . ASP A 1 369 ? 0.460 2.265 9.104 1.00 93.00 369 ASP A CA 1
ATOM 2883 C C . ASP A 1 369 ? 0.933 3.340 10.101 1.00 93.00 369 ASP A C 1
ATOM 2885 O O . ASP A 1 369 ? 2.112 3.695 10.135 1.00 93.00 369 ASP A O 1
ATOM 2889 N N . ASN A 1 370 ? 0.013 3.868 10.910 1.00 93.06 370 ASN A N 1
ATOM 2890 C CA . ASN A 1 370 ? 0.301 4.668 12.114 1.00 93.06 370 ASN A CA 1
ATOM 2891 C C . ASN A 1 370 ? -0.509 4.182 13.337 1.00 93.06 370 ASN A C 1
ATOM 2893 O O . ASN A 1 370 ? -0.618 4.866 14.356 1.00 93.06 370 ASN A O 1
ATOM 2897 N N . VAL A 1 371 ? -1.119 3.002 13.214 1.00 90.75 371 VAL A N 1
ATOM 2898 C CA . VAL A 1 371 ? -2.039 2.366 14.158 1.00 90.75 371 VAL A CA 1
ATOM 2899 C C . VAL A 1 371 ? -1.342 1.211 14.895 1.00 90.75 371 VAL A C 1
ATOM 2901 O O . VAL A 1 371 ? -1.947 0.580 15.763 1.00 90.75 371 VAL A O 1
ATOM 2904 N N . HIS A 1 372 ? -0.039 0.980 14.692 1.00 87.12 372 HIS A N 1
ATOM 2905 C CA . HIS A 1 372 ? 0.780 0.123 15.564 1.00 87.12 372 HIS A CA 1
ATOM 2906 C C . HIS A 1 372 ? 0.836 0.658 17.006 1.00 87.12 372 HIS A C 1
ATOM 2908 O O . HIS A 1 372 ? 0.584 -0.081 17.963 1.00 87.12 372 HIS A O 1
ATOM 2914 N N . SER A 1 373 ? 1.099 1.955 17.168 1.00 86.62 373 SER A N 1
ATOM 2915 C CA . SER A 1 373 ? 1.363 2.623 18.451 1.00 86.62 373 SER A CA 1
ATOM 2916 C C . SER A 1 373 ? 0.109 3.217 19.121 1.00 86.62 373 SER A C 1
ATOM 2918 O O . SER A 1 373 ? -1.021 3.066 18.648 1.00 86.62 373 SER A O 1
ATOM 2920 N N . PHE A 1 374 ? 0.295 3.853 20.285 1.00 84.75 374 PHE A N 1
ATOM 2921 C CA . PHE A 1 374 ? -0.676 4.805 20.855 1.00 84.75 374 PHE A CA 1
ATOM 2922 C C . PHE A 1 374 ? -0.465 6.232 20.330 1.00 84.75 374 PHE A C 1
ATOM 2924 O O . PHE A 1 374 ? -1.423 6.993 20.240 1.00 84.75 374 PHE A O 1
ATOM 2931 N N . ASP A 1 375 ? 0.778 6.578 19.990 1.00 87.62 375 ASP A N 1
ATOM 2932 C CA . ASP A 1 375 ? 1.112 7.774 19.223 1.00 87.62 375 ASP A CA 1
ATOM 2933 C C . ASP A 1 375 ? 0.763 7.533 17.748 1.00 87.62 375 ASP A C 1
ATOM 2935 O O . ASP A 1 375 ? 1.242 6.567 17.156 1.00 87.62 375 ASP A O 1
ATOM 2939 N N . THR A 1 376 ? -0.085 8.393 17.182 1.00 88.88 376 THR A N 1
ATOM 2940 C CA . THR A 1 376 ? -0.518 8.350 15.776 1.00 88.88 376 THR A CA 1
ATOM 2941 C C . THR A 1 376 ? 0.264 9.315 14.875 1.00 88.88 376 THR A C 1
ATOM 2943 O O . THR A 1 376 ? -0.081 9.470 13.705 1.00 88.88 376 THR A O 1
ATOM 2946 N N . SER A 1 377 ? 1.278 10.015 15.393 1.00 88.50 377 SER A N 1
ATOM 2947 C CA . SER A 1 377 ? 2.161 10.886 14.598 1.00 88.50 377 SER A CA 1
ATOM 2948 C C . SER A 1 377 ? 3.338 10.130 13.964 1.00 88.50 377 SER A C 1
ATOM 2950 O O . SER A 1 377 ? 3.834 10.533 12.914 1.00 88.50 377 SER A O 1
ATOM 2952 N N . ASP A 1 378 ? 3.727 8.997 14.553 1.00 91.12 378 ASP A N 1
ATOM 2953 C CA . ASP A 1 378 ? 4.661 8.018 13.991 1.00 91.12 378 ASP A CA 1
ATOM 2954 C C . ASP A 1 378 ? 3.980 7.269 12.831 1.00 91.12 378 ASP A C 1
ATOM 2956 O O . ASP A 1 378 ? 3.330 6.247 13.037 1.00 91.12 378 ASP A O 1
ATOM 2960 N N . ILE A 1 379 ? 4.073 7.805 11.610 1.00 92.25 379 ILE A N 1
ATOM 2961 C CA . ILE A 1 379 ? 3.582 7.151 10.388 1.00 92.25 379 ILE A CA 1
ATOM 2962 C C . ILE A 1 379 ? 4.728 6.354 9.765 1.00 92.25 379 ILE A C 1
ATOM 2964 O O . ILE A 1 379 ? 5.837 6.861 9.580 1.00 92.25 379 ILE A O 1
ATOM 2968 N N . ARG A 1 380 ? 4.454 5.100 9.409 1.00 93.38 380 ARG A N 1
ATOM 2969 C CA . ARG A 1 380 ? 5.419 4.160 8.834 1.00 93.38 380 ARG A CA 1
ATOM 2970 C C . ARG A 1 380 ? 4.876 3.539 7.563 1.00 93.38 380 ARG A C 1
ATOM 2972 O O . ARG A 1 380 ? 3.682 3.617 7.276 1.00 93.38 380 ARG A O 1
ATOM 2979 N N . TYR A 1 381 ? 5.758 2.902 6.804 1.00 95.38 381 TYR A N 1
ATOM 2980 C CA . TYR A 1 381 ? 5.353 2.083 5.669 1.00 95.38 381 TYR A CA 1
ATOM 2981 C C . TYR A 1 381 ? 6.134 0.778 5.581 1.00 95.38 381 TYR A C 1
ATOM 2983 O O . TYR A 1 381 ? 7.276 0.652 6.032 1.00 95.38 381 TYR A O 1
ATOM 2991 N N . THR A 1 382 ? 5.509 -0.210 4.956 1.00 95.19 382 THR A N 1
ATOM 2992 C CA . THR A 1 382 ? 6.174 -1.441 4.546 1.00 95.19 382 THR A CA 1
ATOM 2993 C C . THR A 1 382 ? 6.002 -1.646 3.052 1.00 95.19 382 THR A C 1
ATOM 2995 O O . THR A 1 382 ? 4.937 -1.400 2.491 1.00 95.19 382 THR A O 1
ATOM 2998 N N . ILE A 1 383 ? 7.075 -2.077 2.398 1.00 96.25 383 ILE A N 1
ATOM 2999 C CA . ILE A 1 383 ? 7.071 -2.444 0.987 1.00 96.25 383 ILE A CA 1
ATOM 3000 C C . ILE A 1 383 ? 7.115 -3.963 0.914 1.00 96.25 383 ILE A C 1
ATOM 3002 O O . ILE A 1 383 ? 7.992 -4.592 1.505 1.00 96.25 383 ILE A O 1
ATOM 3006 N N . SER A 1 384 ? 6.189 -4.565 0.174 1.00 95.56 384 SER A N 1
ATOM 3007 C CA . SER A 1 384 ? 6.218 -5.995 -0.136 1.00 95.56 384 SER A CA 1
ATOM 3008 C C . SER A 1 384 ? 6.048 -6.210 -1.637 1.00 95.56 384 SER A C 1
ATOM 3010 O O . SER A 1 384 ? 5.201 -5.590 -2.277 1.00 95.56 384 SER A O 1
ATOM 3012 N N . VAL A 1 385 ? 6.881 -7.075 -2.218 1.00 96.38 385 VAL A N 1
ATOM 3013 C CA . VAL A 1 385 ? 6.887 -7.333 -3.667 1.00 96.38 385 VAL A CA 1
ATOM 3014 C C . VAL A 1 385 ? 6.315 -8.715 -3.944 1.00 96.38 385 VAL A C 1
ATOM 3016 O O . VAL A 1 385 ? 6.610 -9.673 -3.228 1.00 96.38 385 VAL A O 1
ATOM 3019 N N . ARG A 1 386 ? 5.475 -8.840 -4.973 1.00 94.81 386 ARG A N 1
ATOM 3020 C CA . ARG A 1 386 ? 4.858 -10.101 -5.403 1.00 94.81 386 ARG A CA 1
ATOM 3021 C C . ARG A 1 386 ? 4.894 -10.200 -6.930 1.00 94.81 386 ARG A C 1
ATOM 3023 O O . ARG A 1 386 ? 4.562 -9.243 -7.620 1.00 94.81 386 ARG A O 1
ATOM 3030 N N . SER A 1 387 ? 5.284 -11.356 -7.467 1.00 93.31 387 SER A N 1
ATOM 3031 C CA . SER A 1 387 ? 5.263 -11.613 -8.915 1.00 93.31 387 SER A CA 1
ATOM 3032 C C . SER A 1 387 ? 3.911 -12.181 -9.358 1.00 93.31 387 SER A C 1
ATOM 3034 O O . SER A 1 387 ? 3.387 -13.105 -8.727 1.00 93.31 387 SER A O 1
ATOM 3036 N N . VAL A 1 388 ? 3.345 -11.651 -10.446 1.00 92.19 388 VAL A N 1
ATOM 3037 C CA . VAL A 1 388 ? 2.074 -12.126 -11.013 1.00 92.19 388 VAL A CA 1
ATOM 3038 C C . VAL A 1 388 ? 2.346 -13.280 -11.982 1.00 92.19 388 VAL A C 1
ATOM 3040 O O . VAL A 1 388 ? 2.775 -13.082 -13.120 1.00 92.19 388 VAL A O 1
ATOM 3043 N N . LYS A 1 389 ? 2.109 -14.508 -11.511 1.00 87.94 389 LYS A N 1
ATOM 3044 C CA . LYS A 1 389 ? 2.412 -15.753 -12.239 1.00 87.94 389 LYS A CA 1
ATOM 3045 C C . LYS A 1 389 ? 1.685 -15.858 -13.582 1.00 87.94 389 LYS A C 1
ATOM 3047 O O . LYS A 1 389 ? 0.561 -15.384 -13.724 1.00 87.94 389 LYS A O 1
ATOM 3052 N N . ASN A 1 390 ? 2.318 -16.550 -14.530 1.00 85.00 390 ASN A N 1
ATOM 3053 C CA . ASN A 1 390 ? 1.784 -16.889 -15.854 1.00 85.00 390 ASN A CA 1
ATOM 3054 C C . ASN A 1 390 ? 1.397 -15.660 -16.707 1.00 85.00 390 ASN A C 1
ATOM 3056 O O . ASN A 1 390 ? 0.606 -15.776 -17.645 1.00 85.00 390 ASN A O 1
ATOM 3060 N N . THR A 1 391 ? 1.953 -14.484 -16.396 1.00 85.44 391 THR A N 1
ATOM 3061 C CA . THR A 1 391 ? 1.771 -13.255 -17.178 1.00 85.44 391 THR A CA 1
ATOM 3062 C C . THR A 1 391 ? 2.959 -13.007 -18.102 1.00 85.44 391 THR A C 1
ATOM 3064 O O . THR A 1 391 ? 4.091 -13.373 -17.802 1.00 85.44 391 THR A O 1
ATOM 3067 N N . GLN A 1 392 ? 2.691 -12.342 -19.222 1.00 85.62 392 GLN A N 1
ATOM 3068 C CA . GLN A 1 392 ? 3.700 -11.711 -20.069 1.00 85.62 392 GLN A CA 1
ATOM 3069 C C . GLN A 1 392 ? 3.355 -10.225 -20.183 1.00 85.62 392 GLN A C 1
ATOM 3071 O O . GLN A 1 392 ? 2.174 -9.867 -20.197 1.00 85.62 392 GLN A O 1
ATOM 3076 N N . PHE A 1 393 ? 4.360 -9.360 -20.300 1.00 86.88 393 PHE A N 1
ATOM 3077 C CA . PHE A 1 393 ? 4.140 -7.952 -20.615 1.00 86.88 393 PHE A CA 1
ATOM 3078 C C . PHE A 1 393 ? 5.119 -7.474 -21.680 1.00 86.88 393 PHE A C 1
ATOM 3080 O O . PHE A 1 393 ? 6.309 -7.798 -21.639 1.00 86.88 393 PHE A O 1
ATOM 3087 N N . LYS A 1 394 ? 4.601 -6.670 -22.609 1.00 90.38 394 LYS A N 1
ATOM 3088 C CA . LYS A 1 394 ? 5.383 -6.018 -23.650 1.00 90.38 394 LYS A CA 1
ATOM 3089 C C . LYS A 1 394 ? 4.868 -4.614 -23.947 1.00 90.38 394 LYS A C 1
ATOM 3091 O O . LYS A 1 394 ? 3.682 -4.342 -23.767 1.00 90.38 394 LYS A O 1
ATOM 3096 N N . SER A 1 395 ? 5.747 -3.756 -24.447 1.00 93.12 395 SER A N 1
ATOM 3097 C CA . SER A 1 395 ? 5.405 -2.428 -24.954 1.00 93.12 395 SER A CA 1
ATOM 3098 C C . SER A 1 395 ? 6.129 -2.170 -26.271 1.00 93.12 395 SER A C 1
ATOM 3100 O O . SER A 1 395 ? 7.328 -2.430 -26.388 1.00 93.12 395 SER A O 1
ATOM 3102 N N . VAL A 1 396 ? 5.392 -1.677 -27.266 1.00 92.75 396 VAL A N 1
ATOM 3103 C CA . VAL A 1 396 ? 5.890 -1.460 -28.627 1.00 92.75 396 VAL A CA 1
ATOM 3104 C C . VAL A 1 396 ? 6.073 0.035 -28.861 1.00 92.75 396 VAL A C 1
ATOM 3106 O O . VAL A 1 396 ? 5.127 0.805 -28.731 1.00 92.75 396 VAL A O 1
ATOM 3109 N N . GLU A 1 397 ? 7.285 0.437 -29.229 1.00 93.50 397 GLU A N 1
ATOM 3110 C CA . GLU A 1 397 ? 7.594 1.783 -29.716 1.00 93.50 397 GLU A CA 1
ATOM 3111 C C . GLU A 1 397 ? 7.835 1.720 -31.226 1.00 93.50 397 GLU A C 1
ATOM 3113 O O . GLU A 1 397 ? 8.541 0.831 -31.699 1.00 93.50 397 GLU A O 1
ATOM 3118 N N . THR A 1 398 ? 7.315 2.682 -31.983 1.00 90.44 398 THR A N 1
ATOM 3119 C CA . THR A 1 398 ? 7.605 2.816 -33.417 1.00 90.44 398 THR A CA 1
ATOM 3120 C C . THR A 1 398 ? 8.318 4.140 -33.666 1.00 90.44 398 THR A C 1
ATOM 3122 O O . THR A 1 398 ? 7.871 5.186 -33.198 1.00 90.44 398 THR A O 1
ATOM 3125 N N . ARG A 1 399 ? 9.438 4.089 -34.390 1.00 89.00 399 ARG A N 1
ATOM 3126 C CA . ARG A 1 399 ? 10.311 5.225 -34.710 1.00 89.00 399 ARG A CA 1
ATOM 3127 C C . ARG A 1 399 ? 10.438 5.370 -36.221 1.00 89.00 399 ARG A C 1
ATOM 3129 O O . ARG A 1 399 ? 10.696 4.387 -36.906 1.00 89.00 399 ARG A O 1
ATOM 3136 N N . THR A 1 400 ? 10.303 6.583 -36.738 1.00 85.44 400 THR A N 1
ATOM 3137 C CA . THR A 1 400 ? 10.540 6.904 -38.151 1.00 85.44 400 THR A CA 1
ATOM 3138 C C . THR A 1 400 ? 11.936 7.503 -38.338 1.00 85.44 400 THR A C 1
ATOM 3140 O O . THR A 1 400 ? 12.306 8.441 -37.632 1.00 85.44 400 THR A O 1
ATOM 3143 N N . SER A 1 401 ? 12.716 6.990 -39.296 1.00 79.94 401 SER A N 1
ATOM 3144 C CA . SER A 1 401 ? 13.900 7.691 -39.811 1.00 79.94 401 SER A CA 1
ATOM 3145 C C . SER A 1 401 ? 13.440 8.780 -40.774 1.00 79.94 401 SER A C 1
ATOM 3147 O O . SER A 1 401 ? 12.757 8.500 -41.760 1.00 79.94 401 SER A O 1
ATOM 3149 N N . THR A 1 402 ? 13.825 10.029 -40.517 1.00 72.62 402 THR A N 1
ATOM 3150 C CA . THR A 1 402 ? 13.556 11.148 -41.433 1.00 72.62 402 THR A CA 1
ATOM 3151 C C . THR A 1 402 ? 14.451 11.133 -42.672 1.00 72.62 402 THR A C 1
ATOM 3153 O O . THR A 1 402 ? 14.129 11.807 -43.645 1.00 72.62 402 THR A O 1
ATOM 3156 N N . THR A 1 403 ? 15.561 10.387 -42.648 1.00 72.12 403 THR A N 1
ATOM 3157 C CA . THR A 1 403 ? 16.551 10.344 -43.737 1.00 72.12 403 THR A CA 1
ATOM 3158 C C . THR A 1 403 ? 16.162 9.354 -44.832 1.00 72.12 403 THR A C 1
ATOM 3160 O O . THR A 1 403 ? 16.257 9.672 -46.012 1.00 72.12 403 THR A O 1
ATOM 3163 N N . ASP A 1 404 ? 15.700 8.165 -44.431 1.00 69.06 404 ASP A N 1
ATOM 3164 C CA . ASP A 1 404 ? 15.575 6.989 -45.310 1.00 69.06 404 ASP A CA 1
ATOM 3165 C C . ASP A 1 404 ? 14.118 6.526 -45.486 1.00 69.06 404 ASP A C 1
ATOM 3167 O O . ASP A 1 404 ? 13.868 5.462 -46.047 1.00 69.06 404 ASP A O 1
ATOM 3171 N N . GLN A 1 405 ? 13.159 7.272 -44.919 1.00 76.31 405 GLN A N 1
ATOM 3172 C CA . GLN A 1 405 ? 11.739 6.902 -44.782 1.00 76.31 405 GLN A CA 1
ATOM 3173 C C . GLN A 1 405 ? 11.491 5.534 -44.107 1.00 76.31 405 GLN A C 1
ATOM 3175 O O . GLN A 1 405 ? 10.385 5.001 -44.154 1.00 76.31 405 GLN A O 1
ATOM 3180 N N . SER A 1 406 ? 12.499 4.963 -43.441 1.00 81.94 406 SER A N 1
ATOM 3181 C CA . SER A 1 406 ? 12.417 3.655 -42.793 1.00 81.94 406 SER A CA 1
ATOM 3182 C C . SER A 1 406 ? 11.683 3.718 -41.449 1.00 81.94 406 SER A C 1
ATOM 3184 O O . SER A 1 406 ? 11.812 4.669 -40.672 1.00 81.94 406 SER A O 1
ATOM 3186 N N . LEU A 1 407 ? 10.897 2.679 -41.165 1.00 88.88 407 LEU A N 1
ATOM 3187 C CA . LEU A 1 407 ? 10.086 2.551 -39.959 1.00 88.88 407 LEU A CA 1
ATOM 3188 C C . LEU A 1 407 ? 10.686 1.473 -39.058 1.00 88.88 407 LEU A C 1
ATOM 3190 O O . LEU A 1 407 ? 10.633 0.292 -39.386 1.00 88.88 407 LEU A O 1
ATOM 3194 N N . GLN A 1 408 ? 11.239 1.848 -37.910 1.00 90.94 408 GLN A N 1
ATOM 3195 C CA . GLN A 1 408 ? 11.841 0.913 -36.964 1.00 90.94 408 GLN A CA 1
ATOM 3196 C C . GLN A 1 408 ? 10.932 0.690 -35.750 1.00 90.94 408 GLN A C 1
ATOM 3198 O O . GLN A 1 408 ? 10.694 1.594 -34.947 1.00 90.94 408 GLN A O 1
ATOM 3203 N N . THR A 1 409 ? 10.457 -0.540 -35.587 1.00 93.00 409 THR A N 1
ATOM 3204 C CA . THR A 1 409 ? 9.607 -0.971 -34.474 1.00 93.00 409 THR A CA 1
ATOM 3205 C C . THR A 1 409 ? 10.445 -1.684 -33.411 1.00 93.00 409 THR A C 1
ATOM 3207 O O . THR A 1 409 ? 11.189 -2.616 -33.710 1.00 93.00 409 THR A O 1
ATOM 3210 N N . TRP A 1 410 ? 10.325 -1.242 -32.161 1.00 93.94 410 TRP A N 1
ATOM 3211 C CA . TRP A 1 410 ? 10.995 -1.781 -30.976 1.00 93.94 410 TRP A CA 1
ATOM 3212 C C . TRP A 1 410 ? 9.950 -2.437 -30.067 1.00 93.94 410 TRP A C 1
ATOM 3214 O O . TRP A 1 410 ? 9.291 -1.756 -29.279 1.00 93.94 410 TRP A O 1
ATOM 3224 N N . ASP A 1 411 ? 9.805 -3.758 -30.154 1.00 94.62 411 ASP A N 1
ATOM 3225 C CA . ASP A 1 411 ? 8.947 -4.538 -29.256 1.00 94.62 411 ASP A CA 1
ATOM 3226 C C . ASP A 1 411 ? 9.749 -4.955 -28.012 1.00 94.62 411 ASP A C 1
ATOM 3228 O O . ASP A 1 411 ? 10.639 -5.811 -28.076 1.00 94.62 411 ASP A O 1
ATOM 3232 N N . ARG A 1 412 ? 9.485 -4.292 -26.880 1.00 95.06 412 ARG A N 1
ATOM 3233 C CA . ARG A 1 412 ? 10.189 -4.501 -25.609 1.00 95.06 412 ARG A CA 1
ATOM 3234 C C . ARG A 1 412 ? 9.395 -5.420 -24.698 1.00 95.06 412 ARG A C 1
ATOM 3236 O O . ARG A 1 412 ? 8.290 -5.072 -24.295 1.00 95.06 412 ARG A O 1
ATOM 3243 N N . HIS A 1 413 ? 10.003 -6.523 -24.281 1.00 94.38 413 HIS A N 1
ATOM 3244 C CA . HIS A 1 413 ? 9.530 -7.348 -23.170 1.00 94.38 413 HIS A CA 1
ATOM 3245 C C . HIS A 1 413 ? 10.424 -7.124 -21.943 1.00 94.38 413 HIS A C 1
ATOM 3247 O O . HIS A 1 413 ? 11.619 -6.843 -22.075 1.00 94.38 413 HIS A O 1
ATOM 3253 N N . GLY A 1 414 ? 9.866 -7.251 -20.740 1.00 93.81 414 GLY A N 1
ATOM 3254 C CA . GLY A 1 414 ? 10.652 -7.112 -19.516 1.00 93.81 414 GLY A CA 1
ATOM 3255 C C . GLY A 1 414 ? 9.842 -7.040 -18.235 1.00 93.81 414 GLY A C 1
ATOM 3256 O O . GLY A 1 414 ? 8.699 -7.490 -18.176 1.00 93.81 414 GLY A O 1
ATOM 3257 N N . ILE A 1 415 ? 10.470 -6.489 -17.201 1.00 95.38 415 ILE A N 1
ATOM 3258 C CA . ILE A 1 415 ?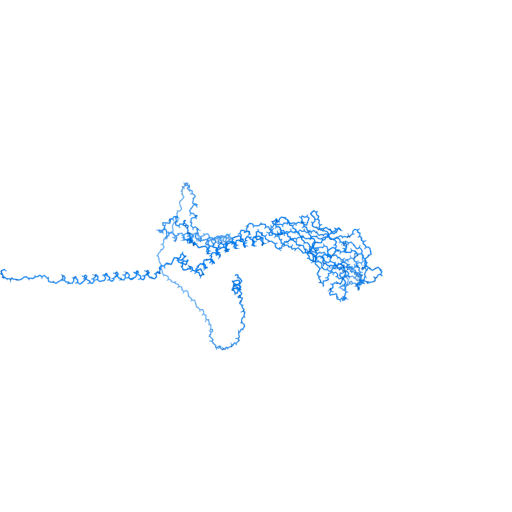 9.909 -6.370 -15.861 1.00 95.38 415 ILE A CA 1
ATOM 3259 C C . ILE A 1 415 ? 8.980 -5.153 -15.844 1.00 95.38 415 ILE A C 1
ATOM 3261 O O . ILE A 1 415 ? 9.445 -4.012 -15.821 1.00 95.38 415 ILE A O 1
ATOM 3265 N N . ARG A 1 416 ? 7.664 -5.379 -15.851 1.00 95.50 416 ARG A N 1
ATOM 3266 C CA . ARG A 1 416 ? 6.682 -4.330 -15.559 1.00 95.50 416 ARG A CA 1
ATOM 3267 C C . ARG A 1 416 ? 6.507 -4.235 -14.052 1.00 95.50 416 ARG A C 1
ATOM 3269 O O . ARG A 1 416 ? 5.885 -5.098 -13.440 1.00 95.50 416 ARG A O 1
ATOM 3276 N N . ILE A 1 417 ? 7.052 -3.179 -13.472 1.00 96.00 417 ILE A N 1
ATOM 3277 C CA . ILE A 1 417 ? 6.865 -2.815 -12.073 1.00 96.00 417 ILE A CA 1
ATOM 3278 C C . ILE A 1 417 ? 5.561 -2.023 -11.990 1.00 96.00 417 ILE A C 1
ATOM 3280 O O . ILE A 1 417 ? 5.390 -1.048 -12.716 1.00 96.00 417 ILE A O 1
ATOM 3284 N N . LEU A 1 418 ? 4.634 -2.456 -11.142 1.00 95.62 418 LEU A N 1
ATOM 3285 C CA . LEU A 1 418 ? 3.356 -1.806 -10.865 1.00 95.62 418 LEU A CA 1
ATOM 3286 C C . LEU A 1 418 ? 3.295 -1.508 -9.368 1.00 95.62 418 LEU A C 1
ATOM 3288 O O . LEU A 1 418 ? 3.365 -2.433 -8.561 1.00 95.62 418 LEU A O 1
ATOM 3292 N N . ILE A 1 419 ? 3.167 -0.237 -8.999 1.00 95.81 419 ILE A N 1
ATOM 3293 C CA . ILE A 1 419 ? 3.081 0.190 -7.603 1.00 95.81 419 ILE A CA 1
ATOM 3294 C C . ILE A 1 419 ? 1.614 0.399 -7.228 1.00 95.81 419 ILE A C 1
ATOM 3296 O O . ILE A 1 419 ? 0.887 1.132 -7.899 1.00 95.81 419 ILE A O 1
ATOM 3300 N N . GLN A 1 420 ? 1.195 -0.228 -6.131 1.00 95.00 420 GLN A N 1
ATOM 3301 C CA . GLN A 1 420 ? -0.117 -0.042 -5.521 1.00 95.00 420 GLN A CA 1
ATOM 3302 C C . GLN A 1 420 ? 0.059 0.377 -4.060 1.00 95.00 420 GLN A C 1
ATOM 3304 O O . GLN A 1 420 ? 0.683 -0.328 -3.266 1.00 95.00 420 GLN A O 1
ATOM 3309 N N . GLN A 1 421 ? -0.519 1.523 -3.708 1.00 93.88 421 GLN A N 1
ATOM 3310 C CA . GLN A 1 421 ? -0.606 1.996 -2.329 1.00 93.88 421 GLN A CA 1
ATOM 3311 C C . GLN A 1 421 ? -1.832 1.392 -1.629 1.00 93.88 421 GLN A C 1
ATOM 3313 O O . GLN A 1 421 ? -2.874 1.172 -2.251 1.00 93.88 421 GLN A O 1
ATOM 3318 N N . LYS A 1 422 ? -1.689 1.122 -0.332 1.00 93.75 422 LYS A N 1
ATOM 3319 C CA . LYS A 1 422 ? -2.752 0.774 0.620 1.00 93.75 422 LYS A CA 1
ATOM 3320 C C . LYS A 1 422 ? -2.317 1.192 2.028 1.00 93.75 422 LYS A C 1
ATOM 3322 O O . LYS A 1 422 ? -1.191 1.646 2.219 1.00 93.75 422 LYS A O 1
ATOM 3327 N N . GLY A 1 423 ? -3.170 1.011 3.024 1.00 91.69 423 GLY A N 1
ATOM 3328 C CA . GLY A 1 423 ? -2.787 1.200 4.419 1.00 91.69 423 GLY A CA 1
ATOM 3329 C C . GLY A 1 423 ? -3.985 1.371 5.333 1.00 91.69 423 GLY A C 1
ATOM 3330 O O . GLY A 1 423 ? -5.113 1.461 4.860 1.00 91.69 423 GLY A O 1
ATOM 3331 N N . GLN A 1 424 ? -3.717 1.449 6.630 1.00 92.19 424 GLN A N 1
ATOM 3332 C CA . GLN A 1 424 ? -4.695 1.847 7.634 1.00 92.19 424 GLN A CA 1
ATOM 3333 C C . GLN A 1 424 ? -4.119 3.036 8.395 1.00 92.19 424 GLN A C 1
ATOM 3335 O O . GLN A 1 424 ? -3.093 2.922 9.064 1.00 92.19 424 GLN A O 1
ATOM 3340 N N . MET A 1 425 ? -4.773 4.188 8.273 1.00 93.31 425 MET A N 1
ATOM 3341 C CA . MET A 1 425 ? -4.419 5.380 9.036 1.00 93.31 425 MET A CA 1
ATOM 3342 C C . MET A 1 425 ? -5.460 5.636 10.123 1.00 93.31 425 MET A C 1
ATOM 3344 O O . MET A 1 425 ? -6.646 5.378 9.937 1.00 93.31 425 MET A O 1
ATOM 3348 N N . GLY A 1 426 ? -5.018 6.160 11.261 1.00 93.62 426 GLY A N 1
ATOM 3349 C CA . GLY A 1 426 ? -5.865 6.549 12.378 1.00 93.62 426 GLY A CA 1
ATOM 3350 C C . GLY A 1 426 ? -5.500 7.925 12.922 1.00 93.62 426 GLY A C 1
ATOM 3351 O O . GLY A 1 426 ? -4.323 8.255 13.069 1.00 93.62 426 GLY A O 1
ATOM 3352 N N . LYS A 1 427 ? -6.511 8.728 13.257 1.00 93.44 427 LYS A N 1
ATOM 3353 C CA . LYS A 1 427 ? -6.365 10.014 13.960 1.00 93.44 427 LYS A CA 1
ATOM 3354 C C . LYS A 1 427 ? -7.264 10.001 15.188 1.00 93.44 427 LYS A C 1
ATOM 3356 O O . LYS A 1 427 ? -8.379 9.490 15.123 1.00 93.44 427 LYS A O 1
ATOM 3361 N N . PHE A 1 428 ? -6.796 10.538 16.315 1.00 93.06 428 PHE A N 1
ATOM 3362 C CA . PHE A 1 428 ? -7.651 10.679 17.495 1.00 93.06 428 PHE A CA 1
ATOM 3363 C C . PHE A 1 428 ? -8.849 11.577 17.171 1.00 93.06 428 PHE A C 1
ATOM 3365 O O . PHE A 1 428 ? -8.663 12.717 16.743 1.00 93.06 428 PHE A O 1
ATOM 3372 N N . ASP A 1 429 ? -10.059 11.076 17.421 1.00 93.44 429 ASP A N 1
ATOM 3373 C CA . ASP A 1 429 ? -11.290 11.850 17.298 1.00 93.44 429 ASP A CA 1
ATOM 3374 C C . ASP A 1 429 ? -12.156 11.693 18.553 1.00 93.44 429 ASP A C 1
ATOM 3376 O O . ASP A 1 429 ? -12.600 10.602 18.926 1.00 93.44 429 ASP A O 1
ATOM 3380 N N . PHE A 1 430 ? -12.434 12.830 19.188 1.00 93.81 430 PHE A N 1
ATOM 3381 C CA . PHE A 1 430 ? -13.281 12.904 20.368 1.00 93.81 430 PHE A CA 1
ATOM 3382 C C . PHE A 1 430 ? -14.746 12.554 20.064 1.00 93.81 430 PHE A C 1
ATOM 3384 O O . PHE A 1 430 ? -15.412 11.978 20.924 1.00 93.81 430 PHE A O 1
ATOM 3391 N N . GLN A 1 431 ? -15.254 12.842 18.859 1.00 94.81 431 GLN A N 1
ATOM 3392 C CA . GLN A 1 431 ? -16.625 12.493 18.478 1.00 94.81 431 GLN A CA 1
ATOM 3393 C C . GLN A 1 431 ? -16.785 10.972 18.343 1.00 94.81 431 GLN A C 1
ATOM 3395 O O . GLN A 1 431 ? -17.705 10.397 18.926 1.00 94.81 431 GLN A O 1
ATOM 3400 N N . THR A 1 432 ? -15.862 10.301 17.655 1.00 93.69 432 THR A N 1
ATOM 3401 C CA . THR A 1 432 ? -15.817 8.837 17.524 1.00 93.69 432 THR A CA 1
ATOM 3402 C C . THR A 1 432 ? -15.649 8.157 18.884 1.00 93.69 432 THR A C 1
ATOM 3404 O O . THR A 1 432 ? -16.388 7.214 19.185 1.00 93.69 432 THR A O 1
ATOM 3407 N N . LEU A 1 433 ? -14.768 8.665 19.756 1.00 95.00 433 LEU A N 1
ATOM 3408 C CA . LEU A 1 433 ? -14.671 8.199 21.144 1.00 95.00 433 LEU A CA 1
ATOM 3409 C C . LEU A 1 433 ? -16.014 8.345 21.884 1.00 95.00 433 LEU A C 1
ATOM 3411 O O . LEU A 1 433 ? -16.485 7.382 22.491 1.00 95.00 433 LEU A O 1
ATOM 3415 N N . LEU A 1 434 ? -16.645 9.522 21.821 1.00 95.69 434 LEU A N 1
ATOM 3416 C CA . LEU A 1 434 ? -17.900 9.808 22.519 1.00 95.69 434 LEU A CA 1
ATOM 3417 C C . LEU A 1 434 ? -19.046 8.906 22.041 1.00 95.69 434 LEU A C 1
ATOM 3419 O O . LEU A 1 434 ? -19.774 8.372 22.874 1.00 95.69 434 LEU A O 1
ATOM 3423 N N . ILE A 1 435 ? -19.178 8.681 20.730 1.00 94.25 435 ILE A N 1
ATOM 3424 C CA . ILE A 1 435 ? -20.186 7.778 20.152 1.00 94.25 435 ILE A CA 1
ATOM 3425 C C . ILE A 1 435 ? -20.008 6.357 20.701 1.00 94.25 435 ILE A C 1
ATOM 3427 O O . ILE A 1 435 ? -20.963 5.775 21.216 1.00 94.25 435 ILE A O 1
ATOM 3431 N N . ASN A 1 436 ? -18.785 5.817 20.672 1.00 93.31 436 ASN A N 1
ATOM 3432 C CA . ASN A 1 436 ? -18.510 4.465 21.168 1.00 93.31 436 ASN A CA 1
ATOM 3433 C C . ASN A 1 436 ? -18.706 4.343 22.693 1.00 93.31 436 ASN A C 1
ATOM 3435 O O . ASN A 1 436 ? -19.219 3.328 23.171 1.00 93.31 436 ASN A O 1
ATOM 3439 N N . VAL A 1 437 ? -18.373 5.386 23.461 1.00 93.62 437 VAL A N 1
ATOM 3440 C CA . VAL A 1 437 ? -18.638 5.460 24.907 1.00 93.62 437 VAL A CA 1
ATOM 3441 C C . VAL A 1 437 ? -20.144 5.491 25.199 1.00 93.62 437 VAL A C 1
ATOM 3443 O O . VAL A 1 437 ? -20.612 4.719 26.036 1.00 93.62 437 VAL A O 1
ATOM 3446 N N . VAL A 1 438 ? -20.925 6.316 24.493 1.00 94.06 438 VAL A N 1
ATOM 3447 C CA . VAL A 1 438 ? -22.390 6.407 24.654 1.00 94.06 438 VAL A CA 1
ATOM 3448 C C . VAL A 1 438 ? -23.078 5.095 24.265 1.00 94.06 438 VAL A C 1
ATOM 3450 O O . VAL A 1 438 ? -23.942 4.620 25.004 1.00 94.06 438 VAL A O 1
ATOM 3453 N N . SER A 1 439 ? -22.657 4.445 23.175 1.00 92.12 439 SER A N 1
ATOM 3454 C CA . SER A 1 439 ? -23.125 3.097 22.832 1.00 92.12 439 SER A CA 1
ATOM 3455 C C . SER A 1 439 ? -22.790 2.078 23.929 1.00 92.12 439 SER A C 1
ATOM 3457 O O . SER A 1 439 ? -23.641 1.266 24.288 1.00 92.12 439 SER A O 1
ATOM 3459 N N . GLY A 1 440 ? -21.597 2.165 24.529 1.00 90.62 440 GLY A N 1
ATOM 3460 C CA . GLY A 1 440 ? -21.203 1.358 25.686 1.00 90.62 440 GLY A CA 1
ATOM 3461 C C . GLY A 1 440 ? -22.095 1.567 26.917 1.00 90.62 440 GLY A C 1
ATOM 3462 O O . GLY A 1 440 ? -22.503 0.590 27.544 1.00 90.62 440 GLY A O 1
ATOM 3463 N N . PHE A 1 441 ? -22.474 2.813 27.226 1.00 89.75 441 PHE A N 1
ATOM 3464 C CA . PHE A 1 441 ? -23.463 3.112 28.271 1.00 89.75 441 PHE A CA 1
ATOM 3465 C C . PHE A 1 441 ? -24.846 2.515 27.956 1.00 89.75 441 PHE A C 1
ATOM 3467 O O . PHE A 1 441 ? -25.517 2.028 28.866 1.00 89.75 441 PHE A O 1
ATOM 3474 N N . GLY A 1 442 ? -25.246 2.463 26.681 1.00 91.69 442 GLY A N 1
ATOM 3475 C CA . GLY A 1 442 ? -26.479 1.799 26.243 1.00 91.69 442 GLY A CA 1
ATOM 3476 C C . GLY A 1 442 ? -26.551 0.315 26.629 1.00 91.69 442 GLY A C 1
ATOM 3477 O O . GLY A 1 442 ? -27.601 -0.157 27.064 1.00 91.69 442 GLY A O 1
ATOM 3478 N N . LEU A 1 443 ? -25.431 -0.418 26.569 1.00 90.25 443 LEU A N 1
ATOM 3479 C CA . LEU A 1 443 ? -25.382 -1.827 26.990 1.00 90.25 443 LEU A CA 1
ATOM 3480 C C . LEU A 1 443 ? -25.606 -2.004 28.504 1.00 90.25 443 LEU A C 1
ATOM 3482 O O . LEU A 1 443 ? -26.135 -3.034 28.924 1.00 90.25 443 LEU A O 1
ATOM 3486 N N . LEU A 1 444 ? -25.266 -1.011 29.333 1.00 90.62 444 LEU A N 1
ATOM 3487 C CA . LEU A 1 444 ? -25.503 -1.068 30.783 1.00 90.62 444 LEU A CA 1
ATOM 3488 C C . LEU A 1 444 ? -27.005 -0.998 31.121 1.00 90.62 444 LEU A C 1
ATOM 3490 O O . LEU A 1 444 ? -27.446 -1.635 32.075 1.00 90.62 444 LEU A O 1
ATOM 3494 N N . ALA A 1 445 ? -27.811 -0.315 30.300 1.00 89.25 445 ALA A N 1
ATOM 3495 C CA . ALA A 1 445 ? -29.273 -0.323 30.426 1.00 89.25 445 ALA A CA 1
ATOM 3496 C C . ALA A 1 445 ? -29.903 -1.672 30.015 1.00 89.25 445 ALA A C 1
ATOM 3498 O O . ALA A 1 445 ? -30.968 -2.038 30.507 1.00 89.25 445 ALA A O 1
ATOM 3499 N N . VAL A 1 446 ? -29.238 -2.458 29.161 1.00 91.00 446 VAL A N 1
ATOM 3500 C CA . VAL A 1 446 ? -29.650 -3.848 28.889 1.00 91.00 446 VAL A CA 1
ATOM 3501 C C . VAL A 1 446 ? -29.314 -4.751 30.085 1.00 91.00 446 VAL A C 1
ATOM 3503 O O . VAL A 1 446 ? -30.081 -5.656 30.412 1.00 91.00 446 VAL A O 1
ATOM 3506 N N . ALA A 1 447 ? -28.210 -4.485 30.790 1.00 89.69 447 ALA A N 1
ATOM 3507 C CA . ALA A 1 447 ? -27.820 -5.246 31.976 1.00 89.69 447 ALA A CA 1
ATOM 3508 C C . ALA A 1 447 ? -28.810 -5.097 33.140 1.00 89.69 447 ALA A C 1
ATOM 3510 O O . ALA A 1 447 ? -29.152 -6.099 33.770 1.00 89.69 447 ALA A O 1
ATOM 3511 N N . THR A 1 448 ? -29.311 -3.884 33.404 1.00 90.31 448 THR A N 1
ATOM 3512 C CA . THR A 1 448 ? -30.357 -3.674 34.421 1.00 90.31 448 THR A CA 1
ATOM 3513 C C . THR A 1 448 ? -31.627 -4.443 34.073 1.00 90.31 448 THR A C 1
ATOM 3515 O O . THR A 1 448 ? -32.133 -5.157 34.930 1.00 90.31 448 THR A O 1
ATOM 3518 N N . LEU A 1 449 ? -32.085 -4.406 32.814 1.00 92.00 449 LEU A N 1
ATOM 3519 C CA . LEU A 1 449 ? -33.250 -5.176 32.353 1.00 92.00 449 LEU A CA 1
ATOM 3520 C C . LEU A 1 449 ? -33.075 -6.697 32.532 1.00 92.00 449 LEU A C 1
ATOM 3522 O O . LEU A 1 449 ? -34.014 -7.380 32.940 1.00 92.00 449 LEU A O 1
ATOM 3526 N N . VAL A 1 450 ? -31.879 -7.241 32.284 1.00 92.31 450 VAL A N 1
ATOM 3527 C CA . VAL A 1 450 ? -31.588 -8.669 32.520 1.00 92.31 450 VAL A CA 1
ATOM 3528 C C . VAL A 1 450 ? -31.631 -9.014 34.013 1.00 92.31 450 VAL A C 1
ATOM 3530 O O . VAL A 1 450 ? -32.225 -10.025 34.389 1.00 92.31 450 VAL A O 1
ATOM 3533 N N . VAL A 1 451 ? -31.049 -8.178 34.877 1.00 92.75 451 VAL A N 1
ATOM 3534 C CA . VAL A 1 451 ? -31.090 -8.358 36.342 1.00 92.75 451 VAL A CA 1
ATOM 3535 C C . VAL A 1 451 ? -32.524 -8.261 36.874 1.00 92.75 451 VAL A C 1
ATOM 3537 O O . VAL A 1 451 ? -32.932 -9.085 37.691 1.00 92.75 451 VAL A O 1
ATOM 3540 N N . ASP A 1 452 ? -33.309 -7.322 36.352 1.00 92.12 452 ASP A N 1
ATOM 3541 C CA . ASP A 1 452 ? -34.731 -7.139 36.645 1.00 92.12 452 ASP A CA 1
ATOM 3542 C C . ASP A 1 452 ? -35.571 -8.378 36.306 1.00 92.12 452 ASP A C 1
ATOM 3544 O O . ASP A 1 452 ? -36.442 -8.771 37.084 1.00 92.12 452 ASP A O 1
ATOM 3548 N N . VAL A 1 453 ? -35.312 -9.007 35.154 1.00 92.81 453 VAL A N 1
ATOM 3549 C CA . VAL A 1 453 ? -35.971 -10.260 34.759 1.00 92.81 453 VAL A CA 1
ATOM 3550 C C . VAL A 1 453 ? -35.540 -11.403 35.677 1.00 92.81 453 VAL A C 1
ATOM 3552 O O . VAL A 1 453 ? -36.393 -12.171 36.126 1.00 92.81 453 VAL A O 1
ATOM 3555 N N . LEU A 1 454 ? -34.251 -11.512 36.019 1.00 92.19 454 LEU A N 1
ATOM 3556 C CA . LEU A 1 454 ? -33.752 -12.540 36.943 1.00 92.19 454 LEU A CA 1
ATOM 3557 C C . LEU A 1 454 ? -34.373 -12.415 38.347 1.00 92.19 454 LEU A C 1
ATOM 3559 O O . LEU A 1 454 ? -34.741 -13.436 38.933 1.00 92.19 454 LEU A O 1
ATOM 3563 N N . ALA A 1 455 ? -34.550 -11.191 38.857 1.00 92.75 455 ALA A N 1
ATOM 3564 C CA . ALA A 1 455 ? -35.180 -10.926 40.152 1.00 92.75 455 ALA A CA 1
ATOM 3565 C C . ALA A 1 455 ? -36.635 -11.421 40.226 1.00 92.75 455 ALA A C 1
ATOM 3567 O O . ALA A 1 455 ? -37.036 -11.998 41.234 1.00 92.75 455 ALA A O 1
ATOM 3568 N N . VAL A 1 456 ? -37.416 -11.223 39.159 1.00 91.81 456 VAL A N 1
ATOM 3569 C CA . VAL A 1 456 ? -38.856 -11.547 39.127 1.00 91.81 456 VAL A CA 1
ATOM 3570 C C . VAL A 1 456 ? -39.137 -12.981 38.645 1.00 91.81 456 VAL A C 1
ATOM 3572 O O . VAL A 1 456 ? -40.184 -13.537 38.964 1.00 91.81 456 VAL A O 1
ATOM 3575 N N . SER A 1 457 ? -38.217 -13.625 37.915 1.00 90.56 457 SER A N 1
ATOM 3576 C CA . SER A 1 457 ? -38.447 -14.974 37.355 1.00 90.56 457 SER A CA 1
ATOM 3577 C C . SER A 1 457 ? -37.636 -16.106 38.001 1.00 90.56 457 SER A C 1
ATOM 3579 O O . SER A 1 457 ? -38.182 -17.197 38.182 1.00 90.56 457 SER A O 1
ATOM 3581 N N . VAL A 1 458 ? -36.365 -15.873 38.359 1.00 91.50 458 VAL A N 1
ATOM 3582 C CA . VAL A 1 458 ? -35.407 -16.931 38.755 1.00 91.50 458 VAL A CA 1
ATOM 3583 C C . VAL A 1 458 ? -35.088 -16.929 40.253 1.00 91.50 458 VAL A C 1
ATOM 3585 O O . VAL A 1 458 ? -34.842 -17.989 40.826 1.00 91.50 458 VAL A O 1
ATOM 3588 N N . MET A 1 459 ? -35.067 -15.761 40.898 1.00 91.12 459 MET A N 1
ATOM 3589 C CA . MET A 1 459 ? -34.707 -15.654 42.316 1.00 91.12 459 MET A CA 1
ATOM 3590 C C . MET A 1 459 ? -35.747 -16.321 43.241 1.00 91.12 459 MET A C 1
ATOM 3592 O O . MET A 1 459 ? -36.946 -16.253 42.967 1.00 91.12 459 MET A O 1
ATOM 3596 N N . PRO A 1 460 ? -35.330 -16.937 44.367 1.00 89.62 460 PRO A N 1
ATOM 3597 C CA . PRO A 1 460 ? -36.240 -17.683 45.241 1.00 89.62 460 PRO A CA 1
ATOM 3598 C C . PRO A 1 460 ? -37.297 -16.792 45.910 1.00 89.62 460 PRO A C 1
ATOM 3600 O O . PRO A 1 460 ? -38.422 -17.234 46.110 1.00 89.62 460 PRO A O 1
ATOM 3603 N N . GLU A 1 461 ? -36.973 -15.530 46.207 1.00 91.81 461 GLU A N 1
ATOM 3604 C CA . GLU A 1 461 ? -37.905 -14.563 46.809 1.00 91.81 461 GLU A CA 1
ATOM 3605 C C . GLU A 1 461 ? -38.656 -13.716 45.757 1.00 91.81 461 GLU A C 1
ATOM 3607 O O . GLU A 1 461 ? -39.119 -12.616 46.055 1.00 91.81 461 GLU A O 1
ATOM 3612 N N . ARG A 1 462 ? -38.786 -14.208 44.513 1.00 90.31 462 ARG A N 1
ATOM 3613 C CA . ARG A 1 462 ? -39.384 -13.489 43.366 1.00 90.31 462 ARG A CA 1
ATOM 3614 C C . ARG A 1 462 ? -40.722 -12.796 43.636 1.00 90.31 462 ARG A C 1
ATOM 3616 O O . ARG A 1 462 ? -40.958 -11.722 43.098 1.00 90.31 462 ARG A O 1
ATOM 3623 N N . GLU A 1 463 ? -41.584 -13.368 44.474 1.00 89.62 463 GLU A N 1
ATOM 3624 C CA . GLU A 1 463 ? -42.889 -12.786 44.823 1.00 89.62 463 GLU A CA 1
ATOM 3625 C C . GLU A 1 463 ? -42.731 -11.521 45.681 1.00 89.62 463 GLU A C 1
ATOM 3627 O O . GLU A 1 463 ? -43.446 -10.539 45.487 1.00 89.62 463 GLU A O 1
ATOM 3632 N N . ILE A 1 464 ? -41.722 -11.499 46.558 1.00 90.69 464 ILE A N 1
ATOM 3633 C CA . ILE A 1 464 ? -41.334 -10.325 47.345 1.00 90.69 464 ILE A CA 1
ATOM 3634 C C . ILE A 1 464 ? -40.719 -9.266 46.419 1.00 90.69 464 ILE A C 1
ATOM 3636 O O . ILE A 1 464 ? -41.104 -8.099 46.485 1.00 90.69 464 ILE A O 1
ATOM 3640 N N . TYR A 1 465 ? -39.820 -9.663 45.508 1.00 90.31 465 TYR A N 1
ATOM 3641 C CA . TYR A 1 465 ? -39.234 -8.739 44.528 1.00 90.31 465 TYR A CA 1
ATOM 3642 C C . TYR A 1 465 ? -40.288 -8.147 43.579 1.00 90.31 465 TYR A C 1
ATOM 3644 O O . TYR A 1 465 ? -40.249 -6.949 43.313 1.00 90.31 465 TYR A O 1
ATOM 3652 N N . SER A 1 466 ? -41.265 -8.942 43.134 1.00 89.56 466 SER A N 1
ATOM 3653 C CA . SER A 1 466 ? -42.388 -8.472 42.316 1.00 89.56 466 SER A CA 1
ATOM 3654 C C . SER A 1 466 ? -43.244 -7.458 43.075 1.00 89.56 466 SER A C 1
ATOM 3656 O O . SER A 1 466 ? -43.463 -6.361 42.571 1.00 89.56 466 SER A O 1
ATOM 3658 N N . LYS A 1 467 ? -43.648 -7.772 44.315 1.00 90.38 467 LYS A N 1
ATOM 3659 C CA . LYS A 1 467 ? -44.500 -6.905 45.147 1.00 90.38 467 LYS A CA 1
ATOM 3660 C C . LYS A 1 467 ? -43.854 -5.566 45.529 1.00 90.38 467 LYS A C 1
ATOM 3662 O O . LYS A 1 467 ? -44.567 -4.604 45.783 1.00 90.38 467 LYS A O 1
ATOM 3667 N N . TYR A 1 468 ? -42.524 -5.485 45.590 1.00 89.31 468 TYR A N 1
ATOM 3668 C CA . TYR A 1 468 ? -41.830 -4.205 45.789 1.00 89.31 468 TYR A CA 1
ATOM 3669 C C . TYR A 1 468 ? -41.531 -3.454 44.487 1.00 89.31 468 TYR A C 1
ATOM 3671 O O . TYR A 1 468 ? -41.215 -2.268 44.551 1.00 89.31 468 TYR A O 1
ATOM 3679 N N . LYS A 1 469 ? -41.597 -4.118 43.327 1.00 89.12 469 LYS A N 1
ATOM 3680 C CA . LYS A 1 469 ? -41.307 -3.526 42.013 1.00 89.12 469 LYS A CA 1
ATOM 3681 C C . LYS A 1 469 ? -42.558 -2.995 41.310 1.00 89.12 469 LYS A C 1
ATOM 3683 O O . LYS A 1 469 ? -42.477 -1.971 40.635 1.00 89.12 469 LYS A O 1
ATOM 3688 N N . TYR A 1 470 ? -43.681 -3.691 41.456 1.00 89.44 470 TYR A N 1
ATOM 3689 C CA . TYR A 1 470 ? -44.959 -3.363 40.833 1.00 89.44 470 TYR A CA 1
ATOM 3690 C C . TYR A 1 470 ? -45.974 -3.003 41.925 1.00 89.44 470 TYR A C 1
ATOM 3692 O O . TYR A 1 470 ? -46.359 -3.854 42.723 1.00 89.44 470 TYR A O 1
ATOM 3700 N N . ASP A 1 471 ? -46.383 -1.731 41.966 1.00 85.81 471 ASP A N 1
ATOM 3701 C CA . ASP A 1 471 ? -47.528 -1.279 42.762 1.00 85.81 471 ASP A CA 1
ATOM 3702 C C . ASP A 1 471 ? -48.799 -1.482 41.917 1.00 85.81 471 ASP A C 1
ATOM 3704 O O . ASP A 1 471 ? -49.128 -0.643 41.074 1.00 85.81 471 ASP A O 1
ATOM 3708 N N . ASP A 1 472 ? -49.492 -2.606 42.110 1.00 84.44 472 ASP A N 1
ATOM 3709 C CA . ASP A 1 472 ? -50.741 -2.904 41.401 1.00 84.44 472 ASP A CA 1
ATOM 3710 C C . ASP A 1 472 ? -51.867 -1.943 41.829 1.00 84.44 472 ASP A C 1
ATOM 3712 O O . ASP A 1 472 ? -52.161 -1.779 43.018 1.00 84.44 472 ASP A O 1
ATOM 3716 N N . THR A 1 473 ? -52.533 -1.312 40.859 1.00 85.50 473 THR A N 1
ATOM 3717 C CA . THR A 1 473 ? -53.734 -0.503 41.111 1.00 85.50 473 THR A CA 1
ATOM 3718 C C . THR A 1 473 ? -54.965 -1.389 41.296 1.00 85.50 473 THR A C 1
ATOM 3720 O O . THR A 1 473 ? -55.094 -2.412 40.628 1.00 85.50 473 THR A O 1
ATOM 3723 N N . LEU A 1 474 ? -55.916 -0.951 42.130 1.00 78.25 474 LEU A N 1
ATOM 3724 C CA . LEU A 1 474 ? -57.279 -1.503 42.142 1.00 78.25 474 LEU A CA 1
ATOM 3725 C C . LEU A 1 474 ? -57.877 -1.466 40.727 1.00 78.25 474 LEU A C 1
ATOM 3727 O O . LEU A 1 474 ? -57.642 -0.495 40.002 1.00 78.25 474 LEU A O 1
ATOM 3731 N N . ASP A 1 475 ? -58.669 -2.473 40.347 1.00 82.06 475 ASP A N 1
ATOM 3732 C CA . ASP A 1 475 ? -59.339 -2.430 39.048 1.00 82.06 475 ASP A CA 1
ATOM 3733 C C . ASP A 1 475 ? -60.364 -1.289 39.027 1.00 82.06 475 ASP A C 1
ATOM 3735 O O . ASP A 1 475 ? -61.194 -1.107 39.925 1.00 82.06 475 ASP A O 1
ATOM 3739 N N . PHE A 1 476 ? -60.302 -0.497 37.964 1.00 82.69 476 PHE A N 1
ATOM 3740 C CA . PHE A 1 476 ? -61.241 0.578 37.728 1.00 82.69 476 PHE A CA 1
ATOM 3741 C C . PHE A 1 476 ? -62.632 0.042 37.355 1.00 82.69 476 PHE A C 1
ATOM 3743 O O . PHE A 1 476 ? -63.584 0.819 37.416 1.00 82.69 476 PHE A O 1
ATOM 3750 N N . SER A 1 477 ? -62.806 -1.235 36.968 1.00 82.19 477 SER A N 1
ATOM 3751 C CA . SER A 1 477 ? -64.132 -1.890 36.957 1.00 82.19 477 SER A CA 1
ATOM 3752 C C . SER A 1 477 ? -64.785 -1.792 38.328 1.00 82.19 477 SER A C 1
ATOM 3754 O O . SER A 1 477 ? -65.837 -1.180 38.455 1.00 82.19 477 SER A O 1
ATOM 3756 N N . ASP A 1 478 ? -64.113 -2.288 39.360 1.00 79.62 478 ASP A N 1
ATOM 3757 C CA . ASP A 1 478 ? -64.683 -2.492 40.690 1.00 79.62 478 ASP A CA 1
ATOM 3758 C C . ASP A 1 478 ? -65.024 -1.155 41.357 1.00 79.62 478 ASP A C 1
ATOM 3760 O O . ASP A 1 478 ? -66.027 -1.032 42.060 1.00 79.62 478 ASP A O 1
ATOM 3764 N N . ILE A 1 479 ? -64.237 -0.116 41.059 1.00 77.69 479 ILE A N 1
ATOM 3765 C CA . ILE A 1 479 ? -64.516 1.265 41.466 1.00 77.69 479 ILE A CA 1
ATOM 3766 C C . ILE A 1 479 ? -65.774 1.807 40.763 1.00 77.69 479 ILE A C 1
ATOM 3768 O O . ILE A 1 479 ? -66.621 2.409 41.422 1.00 77.69 479 ILE A O 1
ATOM 3772 N N . ARG A 1 480 ? -65.940 1.589 39.449 1.00 79.88 480 ARG A N 1
ATOM 3773 C CA . ARG A 1 480 ? -67.137 2.034 38.703 1.00 79.88 480 ARG A CA 1
ATOM 3774 C C . ARG A 1 480 ? -68.385 1.259 39.118 1.00 79.88 480 ARG A C 1
ATOM 3776 O O . ARG A 1 480 ? -69.413 1.881 39.352 1.00 79.88 480 ARG A O 1
ATOM 3783 N N . ASP A 1 481 ? -68.273 -0.055 39.276 1.00 82.25 481 ASP A N 1
ATOM 3784 C CA . ASP A 1 481 ? -69.343 -0.945 39.729 1.00 82.25 481 ASP A CA 1
ATOM 3785 C C . ASP A 1 481 ? -69.742 -0.677 41.187 1.00 82.25 481 ASP A C 1
ATOM 3787 O O . ASP A 1 481 ? -70.894 -0.884 41.563 1.00 82.25 481 ASP A O 1
ATOM 3791 N N . GLY A 1 482 ? -68.804 -0.222 42.023 1.00 75.94 482 GLY A N 1
ATOM 3792 C CA . GLY A 1 482 ? -69.083 0.265 43.373 1.00 75.94 482 GLY A CA 1
ATOM 3793 C C . GLY A 1 482 ? -69.817 1.608 43.373 1.00 75.94 482 GLY A C 1
ATOM 3794 O O . GLY A 1 482 ? -70.774 1.778 44.127 1.00 75.94 482 GLY A O 1
ATOM 3795 N N . ILE A 1 483 ? -69.413 2.544 42.506 1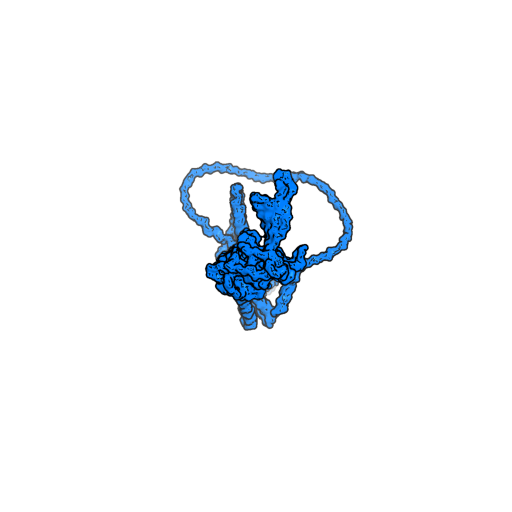.00 76.56 483 ILE A N 1
ATOM 3796 C CA . ILE A 1 483 ? -70.067 3.855 42.359 1.00 76.56 483 ILE A CA 1
ATOM 3797 C C . ILE A 1 483 ? -71.495 3.700 41.821 1.00 76.56 483 ILE A C 1
ATOM 3799 O O . ILE A 1 483 ? -72.412 4.264 42.411 1.00 76.56 483 ILE A O 1
ATOM 3803 N N . THR A 1 484 ? -71.712 2.909 40.765 1.00 74.12 484 THR A N 1
ATOM 3804 C CA . THR A 1 484 ? -73.055 2.710 40.189 1.00 74.12 484 THR A CA 1
ATOM 3805 C C . THR A 1 484 ? -73.999 2.010 41.161 1.00 74.12 484 THR A C 1
ATOM 3807 O O . THR A 1 484 ? -75.126 2.467 41.326 1.00 74.12 484 THR A O 1
ATOM 3810 N N . LYS A 1 485 ? -73.539 0.986 41.898 1.00 76.56 485 LYS A N 1
ATOM 3811 C CA . LYS A 1 485 ? -74.334 0.368 42.979 1.00 76.56 485 LYS A CA 1
ATOM 3812 C C . LYS A 1 485 ? -74.692 1.370 44.078 1.00 76.56 485 LYS A C 1
ATOM 3814 O O . LYS A 1 485 ? -75.836 1.400 44.514 1.00 76.56 485 LYS A O 1
ATOM 3819 N N . ALA A 1 486 ? -73.751 2.220 44.496 1.00 77.69 486 ALA A N 1
ATOM 3820 C CA . ALA A 1 486 ? -74.019 3.252 45.497 1.00 77.69 486 ALA A CA 1
ATOM 3821 C C . ALA A 1 486 ? -75.003 4.331 44.997 1.00 77.69 486 ALA A C 1
ATOM 3823 O O . ALA A 1 486 ? -75.796 4.849 45.786 1.00 77.69 486 ALA A O 1
ATOM 3824 N N . GLU A 1 487 ? -74.976 4.662 43.704 1.00 80.81 487 GLU A N 1
ATOM 3825 C CA . GLU A 1 487 ? -75.926 5.581 43.068 1.00 80.81 487 GLU A CA 1
ATOM 3826 C C . GLU A 1 487 ? -77.330 4.956 42.964 1.00 80.81 487 GLU A C 1
ATOM 3828 O O . GLU A 1 487 ? -78.310 5.592 43.365 1.00 80.81 487 GLU A O 1
ATOM 3833 N N . ASP A 1 488 ? -77.434 3.689 42.548 1.00 76.69 488 ASP A N 1
ATOM 3834 C CA . ASP A 1 488 ? -78.688 2.923 42.526 1.00 76.69 488 ASP A CA 1
ATOM 3835 C C . ASP A 1 488 ? -79.291 2.755 43.933 1.00 76.69 488 ASP A C 1
ATOM 3837 O O . ASP A 1 488 ? -80.480 3.028 44.125 1.00 76.69 488 ASP A O 1
ATOM 3841 N N . ASP A 1 489 ? -78.494 2.389 44.943 1.00 78.81 489 ASP A N 1
ATOM 3842 C CA . ASP A 1 489 ? -78.942 2.261 46.338 1.00 78.81 489 ASP A CA 1
ATOM 3843 C C . ASP A 1 489 ? -79.457 3.600 46.898 1.00 78.81 489 ASP A C 1
ATOM 3845 O O . ASP A 1 489 ? -80.498 3.651 47.570 1.00 78.81 489 ASP A O 1
ATOM 3849 N N . GLN A 1 490 ? -78.793 4.720 46.579 1.00 79.38 490 GLN A N 1
ATOM 3850 C CA . GLN A 1 490 ? -79.309 6.048 46.917 1.00 79.38 490 GLN A CA 1
ATOM 3851 C C . GLN A 1 490 ? -80.632 6.337 46.197 1.00 79.38 490 GLN A C 1
ATOM 3853 O O . GLN A 1 490 ? -81.592 6.774 46.845 1.00 79.38 490 GLN A O 1
ATOM 3858 N N . LEU A 1 491 ? -80.725 6.050 44.895 1.00 75.31 491 LEU A N 1
ATOM 3859 C CA . LEU A 1 491 ? -81.930 6.261 44.092 1.00 75.31 491 LEU A CA 1
ATOM 3860 C C . LEU A 1 491 ? -83.120 5.434 44.613 1.00 75.31 491 LEU A C 1
ATOM 3862 O O . LEU A 1 491 ? -84.250 5.932 44.671 1.00 75.31 491 LEU A O 1
ATOM 3866 N N . ILE A 1 492 ? -82.868 4.193 45.039 1.00 76.44 492 ILE A N 1
ATOM 3867 C CA . ILE A 1 492 ? -83.831 3.314 45.713 1.00 76.44 492 ILE A CA 1
ATOM 3868 C C . ILE A 1 492 ? -84.264 3.940 47.041 1.00 76.44 492 ILE A C 1
ATOM 3870 O O . ILE A 1 492 ? -85.462 4.116 47.259 1.00 76.44 492 ILE A O 1
ATOM 3874 N N . SER A 1 493 ? -83.328 4.368 47.898 1.00 72.50 493 SER A N 1
ATOM 3875 C CA . SER A 1 493 ? -83.661 4.971 49.200 1.00 72.50 493 SER A CA 1
ATOM 3876 C C . SER A 1 493 ? -84.569 6.209 49.077 1.00 72.50 493 SER A C 1
ATOM 3878 O O . SER A 1 493 ? -85.490 6.398 49.880 1.00 72.50 493 SER A O 1
ATOM 3880 N N . ILE A 1 494 ? -84.370 7.022 48.032 1.00 74.44 494 ILE A N 1
ATOM 3881 C CA . ILE A 1 494 ? -85.187 8.204 47.728 1.00 74.44 494 ILE A CA 1
ATOM 3882 C C . ILE A 1 494 ? -86.584 7.795 47.239 1.00 74.44 494 ILE A C 1
ATOM 3884 O O . ILE A 1 494 ? -87.573 8.402 47.661 1.00 74.44 494 ILE A O 1
ATOM 3888 N N . LYS A 1 495 ? -86.696 6.755 46.399 1.00 72.88 495 LYS A N 1
ATOM 3889 C CA . LYS A 1 495 ? -87.990 6.191 45.972 1.00 72.88 495 LYS A CA 1
ATOM 3890 C C . LYS A 1 495 ? -88.778 5.652 47.170 1.00 72.88 495 LYS A C 1
ATOM 3892 O O . LYS A 1 495 ? -89.926 6.048 47.346 1.00 72.88 495 LYS A O 1
ATOM 3897 N N . THR A 1 496 ? -88.153 4.864 48.048 1.00 70.69 496 THR A N 1
ATOM 3898 C CA . THR A 1 496 ? -88.798 4.314 49.256 1.00 70.69 496 THR A CA 1
ATOM 3899 C C . THR A 1 496 ? -89.296 5.420 50.192 1.00 70.69 496 THR A C 1
ATOM 3901 O O . THR A 1 496 ? -90.435 5.368 50.658 1.00 70.69 496 THR A O 1
ATOM 3904 N N . ARG A 1 497 ? -88.492 6.472 50.419 1.00 66.94 497 ARG A N 1
ATOM 3905 C CA . ARG A 1 497 ? -88.903 7.642 51.221 1.00 66.94 497 ARG A CA 1
ATOM 3906 C C . ARG A 1 497 ? -90.083 8.397 50.602 1.00 66.94 497 ARG A C 1
ATOM 3908 O O . ARG A 1 497 ? -90.993 8.778 51.334 1.00 66.94 497 ARG A O 1
ATOM 3915 N N . LYS A 1 498 ? -90.107 8.582 49.275 1.00 67.44 498 LYS A N 1
ATOM 3916 C CA . LYS A 1 498 ? -91.249 9.204 48.578 1.00 67.44 498 LYS A CA 1
ATOM 3917 C C . LYS A 1 498 ? -92.519 8.357 48.688 1.00 67.44 498 LYS A C 1
ATOM 3919 O O . LYS A 1 498 ? -93.567 8.908 49.007 1.00 67.44 498 LYS A O 1
ATOM 3924 N N . SER A 1 499 ? -92.427 7.039 48.505 1.00 61.03 499 SER A N 1
ATOM 3925 C CA . SER A 1 499 ? -93.570 6.129 48.664 1.00 61.03 499 SER A CA 1
ATOM 3926 C C . SER A 1 499 ? -94.136 6.142 50.088 1.00 61.03 499 SER A C 1
ATOM 3928 O O . SER A 1 499 ? -95.351 6.190 50.254 1.00 61.03 499 SER A O 1
ATOM 3930 N N . ALA A 1 500 ? -93.278 6.175 51.114 1.00 59.16 500 ALA A N 1
ATOM 3931 C CA . ALA A 1 500 ? -93.712 6.289 52.507 1.00 59.16 500 ALA A CA 1
ATOM 3932 C C . ALA A 1 500 ? -94.419 7.630 52.791 1.00 59.16 500 ALA A C 1
ATOM 3934 O O . ALA A 1 500 ? -95.503 7.642 53.370 1.00 59.16 500 ALA A O 1
ATOM 3935 N N . ALA A 1 501 ? -93.854 8.753 52.331 1.00 57.94 501 ALA A N 1
ATOM 3936 C CA . ALA A 1 501 ? -94.471 10.074 52.486 1.00 57.94 501 ALA A CA 1
ATOM 3937 C C . ALA A 1 501 ? -95.831 10.178 51.768 1.00 57.94 501 ALA A C 1
ATOM 3939 O O . ALA A 1 501 ? -96.773 10.763 52.300 1.00 57.94 501 ALA A O 1
ATOM 3940 N N . GLN A 1 502 ? -95.956 9.565 50.588 1.00 58.69 502 GLN A N 1
ATOM 3941 C CA . GLN A 1 502 ? -97.203 9.539 49.823 1.00 58.69 502 GLN A CA 1
ATOM 3942 C C . GLN A 1 502 ? -98.284 8.655 50.472 1.00 58.69 502 GLN A C 1
ATOM 3944 O O . GLN A 1 502 ? -99.465 8.917 50.270 1.00 58.69 502 GLN A O 1
ATOM 3949 N N . LEU A 1 503 ? -97.908 7.662 51.288 1.00 55.03 503 LEU A N 1
ATOM 3950 C CA . LEU A 1 503 ? -98.860 6.880 52.086 1.00 55.03 503 LEU A CA 1
ATOM 3951 C C . LEU A 1 503 ? -99.401 7.680 53.286 1.00 55.03 503 LEU A C 1
ATOM 3953 O O . LEU A 1 503 ? -100.590 7.609 53.587 1.00 55.03 503 LEU A O 1
ATOM 3957 N N . VAL A 1 504 ? -98.545 8.477 53.939 1.00 57.53 504 VAL A N 1
ATOM 3958 C CA . VAL A 1 504 ? -98.941 9.358 55.056 1.00 57.53 504 VAL A CA 1
ATOM 3959 C C . VAL A 1 504 ? -99.877 10.471 54.573 1.00 57.53 504 VAL A C 1
ATOM 3961 O O . VAL A 1 504 ? -100.924 10.690 55.174 1.00 57.53 504 VAL A O 1
ATOM 3964 N N . GLY A 1 505 ? -99.563 11.112 53.441 1.00 54.91 505 GLY A N 1
ATOM 3965 C CA . GLY A 1 505 ? -100.359 12.217 52.887 1.00 54.91 505 GLY A CA 1
ATOM 3966 C C . GLY A 1 505 ? -101.781 11.860 52.423 1.00 54.91 505 GLY A C 1
ATOM 3967 O O . GLY A 1 505 ? -102.546 12.761 52.097 1.00 54.91 505 GLY A O 1
ATOM 3968 N N . VAL A 1 506 ? -102.151 10.574 52.387 1.00 52.59 506 VAL A N 1
ATOM 3969 C CA . VAL A 1 506 ? -103.523 10.125 52.079 1.00 52.59 506 VAL A CA 1
ATOM 3970 C C . VAL A 1 506 ? -104.395 10.049 53.341 1.00 52.59 506 VAL A C 1
ATOM 3972 O O . VAL A 1 506 ? -105.598 10.294 53.261 1.00 52.59 506 VAL A O 1
ATOM 3975 N N . LEU A 1 507 ? -103.807 9.764 54.509 1.00 49.84 507 LEU A N 1
ATOM 3976 C CA . LEU A 1 507 ? -104.548 9.565 55.764 1.00 49.84 507 LEU A CA 1
ATOM 3977 C C . LEU A 1 507 ? -105.066 10.876 56.384 1.00 49.84 507 LEU A C 1
ATOM 3979 O O . LEU A 1 507 ? -106.152 10.878 56.955 1.00 49.84 507 LEU A O 1
ATOM 3983 N N . ASP A 1 508 ? -104.359 11.993 56.196 1.00 48.38 508 ASP A N 1
ATOM 3984 C CA . ASP A 1 508 ? -104.704 13.317 56.760 1.00 48.38 508 ASP A CA 1
ATOM 3985 C C . ASP A 1 508 ? -105.875 14.040 56.049 1.00 48.38 508 ASP A C 1
ATOM 3987 O O . ASP A 1 508 ? -106.171 15.200 56.335 1.00 48.38 508 ASP A O 1
ATOM 3991 N N . SER A 1 509 ? -106.556 13.378 55.104 1.00 43.00 509 SER A N 1
ATOM 3992 C CA . SER A 1 509 ? -107.638 13.971 54.294 1.00 43.00 509 SER A CA 1
ATOM 3993 C C . SER A 1 509 ? -109.051 13.473 54.636 1.00 43.00 509 SER A C 1
ATOM 3995 O O . SER A 1 509 ? -110.019 13.876 53.987 1.00 43.00 509 SER A O 1
ATOM 3997 N N . ALA A 1 510 ? -109.197 12.623 55.659 1.00 39.84 510 ALA A N 1
ATOM 3998 C CA . ALA A 1 510 ? -110.468 12.009 56.039 1.00 39.84 510 ALA A CA 1
ATOM 3999 C C . ALA A 1 510 ? -110.920 12.393 57.462 1.00 39.84 510 ALA A C 1
ATOM 4001 O O . ALA A 1 510 ? -110.248 12.106 58.446 1.00 39.84 510 ALA A O 1
ATOM 4002 N N . SER A 1 511 ? -112.139 12.936 57.550 1.00 37.12 511 SER A N 1
ATOM 4003 C CA . SER A 1 511 ? -112.917 13.264 58.761 1.00 37.12 511 SER A CA 1
ATOM 4004 C C . SER A 1 511 ? -112.432 14.425 59.657 1.00 37.12 511 SER A C 1
ATOM 4006 O O . SER A 1 511 ? -111.455 14.340 60.391 1.00 37.12 511 SER A O 1
ATOM 4008 N N . GLN A 1 512 ? -113.246 15.486 59.682 1.00 32.91 512 GLN A N 1
ATOM 4009 C CA . GLN A 1 512 ? -113.455 16.354 60.848 1.00 32.91 512 GLN A CA 1
ATOM 4010 C C . GLN A 1 512 ? -114.959 16.343 61.215 1.00 32.91 512 GLN A C 1
ATOM 4012 O O . GLN A 1 512 ? -115.764 15.857 60.415 1.00 32.91 512 GLN A O 1
ATOM 4017 N N . PRO A 1 513 ? -115.341 16.742 62.444 1.00 44.66 513 PRO A N 1
ATOM 4018 C CA . PRO A 1 513 ? -116.379 16.012 63.174 1.00 44.66 513 PRO A CA 1
ATOM 4019 C C . PRO A 1 513 ? -117.746 16.705 63.244 1.00 44.66 513 PRO A C 1
ATOM 4021 O O . PRO A 1 513 ? -117.875 17.909 63.032 1.00 44.66 513 PRO A O 1
ATOM 4024 N N . LEU A 1 514 ? -118.740 15.939 63.701 1.00 31.11 514 LEU A N 1
ATOM 4025 C CA . LEU A 1 514 ? -119.898 16.454 64.430 1.00 31.11 514 LEU A CA 1
ATOM 4026 C C . LEU A 1 514 ? -120.067 15.673 65.739 1.00 31.11 514 LEU A C 1
ATOM 4028 O O . LEU A 1 514 ? -119.776 14.479 65.801 1.00 31.11 514 LEU A O 1
ATOM 4032 N N . LEU A 1 515 ? -120.491 16.387 66.779 1.00 33.72 515 LEU A N 1
ATOM 4033 C CA . LEU A 1 515 ? -120.806 15.864 68.109 1.00 33.72 515 LEU A CA 1
ATOM 4034 C C . LEU A 1 515 ? -122.302 15.540 68.195 1.00 33.72 515 LEU A C 1
ATOM 4036 O O . LEU A 1 515 ? -123.094 16.175 67.501 1.00 33.72 515 LEU A O 1
ATOM 4040 N N . ASP A 1 516 ? -122.677 14.665 69.125 1.00 31.52 516 ASP A N 1
ATOM 4041 C CA . ASP A 1 516 ? -123.966 14.777 69.815 1.00 31.52 516 ASP A CA 1
ATOM 4042 C C . ASP A 1 516 ? -123.827 14.316 71.282 1.00 31.52 516 ASP A C 1
ATOM 4044 O O . ASP A 1 516 ? -122.809 13.730 71.667 1.00 31.52 516 ASP A O 1
ATOM 4048 N N . GLU A 1 517 ? -124.798 14.666 72.120 1.00 34.81 517 GLU A N 1
ATOM 4049 C CA . GLU A 1 517 ? -124.723 14.608 73.584 1.00 34.81 517 GLU A CA 1
ATOM 4050 C C . GLU A 1 517 ? -124.995 13.209 74.186 1.00 34.81 517 GLU A C 1
ATOM 4052 O O . GLU A 1 517 ? -125.742 12.407 73.628 1.00 34.81 517 GLU A O 1
ATOM 4057 N N . SER A 1 518 ? -124.506 12.950 75.413 1.00 33.03 518 SER A N 1
ATOM 4058 C CA . SER A 1 518 ? -125.384 12.915 76.611 1.00 33.03 518 SER A CA 1
ATOM 4059 C C . SER A 1 518 ? -124.860 12.081 77.804 1.00 33.03 518 SER A C 1
ATOM 4061 O O . SER A 1 518 ? -124.375 10.962 77.669 1.00 33.03 518 SER A O 1
ATOM 4063 N N . SER A 1 519 ? -125.129 12.604 79.006 1.00 32.50 519 SER A N 1
ATOM 4064 C CA . SER A 1 519 ? -125.354 11.895 80.283 1.00 32.50 519 SER A CA 1
ATOM 4065 C C . SER A 1 519 ? -124.221 11.141 81.026 1.00 32.50 519 SER A C 1
ATOM 4067 O O . SER A 1 519 ? -124.012 9.945 80.863 1.00 32.50 519 SER A O 1
ATOM 4069 N N . THR A 1 520 ? -123.742 11.830 82.075 1.00 35.91 520 THR A N 1
ATOM 4070 C CA . THR A 1 520 ? -123.623 11.378 83.490 1.00 35.91 520 THR A CA 1
ATOM 4071 C C . THR A 1 520 ? -122.457 10.510 84.001 1.00 35.91 520 THR A C 1
ATOM 4073 O O . THR A 1 520 ? -122.182 9.435 83.483 1.00 35.91 520 THR A O 1
ATOM 4076 N N . VAL A 1 521 ? -121.975 10.954 85.182 1.00 37.03 521 VAL A N 1
ATOM 4077 C CA . VAL A 1 521 ? -120.978 10.394 86.130 1.00 37.03 521 VAL A CA 1
ATOM 4078 C C . VAL A 1 521 ? -119.516 10.551 85.712 1.00 37.03 521 VAL A C 1
ATOM 4080 O O . VAL A 1 521 ? -118.991 9.686 84.985 1.00 37.03 521 VAL A O 1
#

Secondary structure (DSSP, 8-state):
-HHHHHHHHHHH---------------------------------------------------PPPP---TTSTTS-SS-HHHHHHHHHHHHHHTT--SS-HHHHHHHHHHHHHHHHTTGGG----HHHHS------------HHHHHHHHHHHHHHHHIIIIIIIIIT-TTEEEES--EEEEEEEEE--SS--S--TTBSSS-SEETTEEPBEEE---HHHHB--S--SSEEEEEEEEEEEEEE--S-TTT-TT--PEEPPPEEEEETTGGGPEEEEEEEEEETTTTEEEEGGGSEEEEE-SSSPBP---TT-B-S-TTS-EEEEHHHHHHHTT-S-SSSB-----TT-SS-BHHHH-EEEEEEEEEE--SSS-SS--EEEEEEEEETT---EEEEEEE-TTT--EEEEEEEEEEEEEEEEEEEEEE-HHHHHHHHHHHHHHHHHHHHHHHHHHHHTSTTHHHHHHHH--PPPPHHHHHHHHHHHHHHHHHHHHHHHHHHHHHHHHTTS-----------

Sequence (521 aa):
MASVVAAFKRFIATDPGEAHMGSRLDTLPSSSFPLPSSLSLSPPSLGQVAHACFCGCLVLGGGPTPPCLLDQVFIVFAEFPAFFFFFFYLSLSLCSFPHMQISLIYNLSHCFCFLFFSRSSLLHSQPDLLFNYKTQRIVRINDRRLGLIYYAFMLAILGYVIGYTIIYNKRYLLLDDSPTGSVRMSLAKPTKVNSNQPYCLQNQPTVNDYTNYMCNYYDDLLVVYPRTEQTALLAASRITIQNNTLNCDFAADPNCDFTPETPTIVYVGDIEHFTLMIDHTTYSTNLDIQANAQSLEGKLLDLHGNTMKLTGPNVVGQIGQLDIFELQTLLLAAGIATLDQDSGALNTKTNNSSLRYTGLVLLVLIEYDNV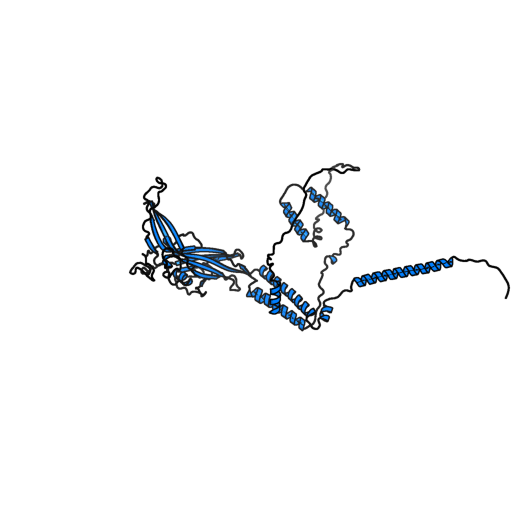HSFDTSDIRYTISVRSVKNTQFKSVETRTSTTDQSLQTWDRHGIRILIQQKGQMGKFDFQTLLINVVSGFGLLAVATLVVDVLAVSVMPEREIYSKYKYDDTLDFSDIRDGITKAEDDQLISIKTRKSAAQLVGVLDSASQPLLDESSTV

pLDDT: mean 74.42, std 24.38, range [22.25, 96.38]

Nearest PDB structures (foldseek):
  5svk-assembly1_A  TM=6.162E-01  e=4.149E-18  Homo sapiens
  8tr8-assembly1_A  TM=6.227E-01  e=2.907E-16  Rattus
  8v4s-assembly1_A  TM=6.089E-01  e=3.470E-16  Rattus
  6u9w-assembly1_C  TM=5.708E-01  e=1.611E-16  Rattus norvegicus
  9c2a-assembly1_A  TM=5.769E-01  e=3.076E-13  Homo sapiens

Foldseek 3Di:
DVVVVVVVVVVVPDDDDDDDDDDDDDDDDDDDDDDDDDDDDDDDDDDDDDDDDDDDDDDDDDDDDDDDDDVPPPPPPPPCVVVVVVVVVVVVVVVPDPDDDPVVVVVVVVVVVVVVVVPPPDDPDDVCVVVPDDDDDDFDDPDPVLVVLLVVLVVVLVCCLVVPVCPVVVLLWDKDFFWDKFKAKAKFADPDFDPDDPLAPDPDQDDPNAGRAHEDQDTSVVQWPPNPDGQKIGRFQKKKKKKWAWPDDVVPDVPGDTHIDDIGMYGHGPLQQMKMWMKMKTADPVAGDIDTQLQAAEFEAAPVGDGDDDDPPADHRHHRDTGMDRNCRLCRSQVHNDQQDFQLAPDPPDPTHTCSGQPWEKEKEKEWDQPPDPDQVRIHIYIGIHTDGRDGDWDKDWDADPPRRMIMIIIGTYYMYGYDYTYMHIDRDPVSVVVSVVVSVVVSVVSVVVSLCCLCPPDPCNVVSCCSVDDDDDDVVVVVVVVVVVVVVVVVVVVVVVVVVVVVVVVVPDDDDDDDDDDDD

Radius of gyration: 48.92 Å; Cα contacts (8 Å, |Δi|>4): 694; chains: 1; bounding box: 156×90×141 Å

Organism: Capsaspora owcz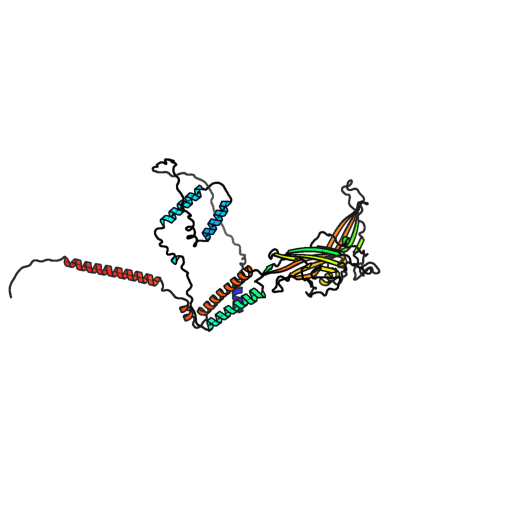arzaki (strain ATCC 30864) (NCBI:txid595528)

InterPro domains:
  IPR059116 ATP P2X receptor-like [PF00864] (131-249)
  IPR059116 ATP P2X receptor-like [PF00864] (410-471)
  IPR059116 ATP P2X receptor-like [PTHR10125] (248-478)

Mean predicted aligned error: 17.8 Å

Solvent-accessible surface area (backbone atoms only — not comparable to full-atom values): 31456 Å² total; per-residue (Å²): 112,72,70,62,58,56,52,55,59,62,75,73,71,74,81,89,75,88,79,95,79,79,92,80,88,85,83,86,91,83,89,83,88,82,90,81,91,87,90,79,88,81,89,82,87,83,89,88,84,89,85,82,90,80,90,78,92,78,90,81,91,88,84,88,85,85,84,83,93,61,83,81,72,76,79,79,68,84,86,51,65,67,58,53,53,52,51,52,52,51,52,57,64,56,67,78,60,96,74,89,71,73,69,60,55,56,55,53,52,56,51,54,51,54,66,54,58,78,61,65,90,78,67,90,74,55,65,66,73,76,68,61,83,88,74,81,89,82,74,88,79,94,46,71,67,64,48,49,54,47,54,50,51,50,50,51,50,50,48,42,38,50,51,46,45,34,59,69,65,42,39,38,35,48,72,42,74,69,42,42,69,53,52,46,71,48,69,40,68,52,96,72,78,70,88,86,50,84,67,33,53,76,91,48,68,56,54,89,90,35,81,36,33,48,58,45,78,74,51,42,87,74,37,43,50,68,85,80,54,55,53,38,44,34,45,35,29,22,40,35,45,28,48,21,45,60,90,66,48,75,93,79,37,97,81,55,66,71,48,74,52,87,65,44,63,33,30,40,49,59,55,50,56,23,35,38,37,47,46,43,38,40,35,32,88,89,70,76,47,74,53,42,46,37,79,22,48,39,44,49,22,33,81,86,67,50,76,60,86,75,60,83,88,39,41,60,34,45,72,78,39,66,32,30,37,32,42,47,59,52,34,46,18,36,69,39,91,61,52,77,41,79,32,77,37,90,47,97,87,45,98,73,55,28,26,39,68,46,5,30,39,36,42,36,37,38,36,37,39,17,62,88,57,92,59,51,82,62,49,33,39,38,37,37,32,42,62,50,80,48,38,66,38,72,44,74,48,79,43,74,43,89,87,72,65,28,40,38,35,39,43,29,15,13,44,32,41,35,57,45,75,38,27,43,43,40,42,85,30,71,66,48,29,48,53,51,50,52,54,44,53,54,54,52,60,52,48,52,53,52,47,54,48,41,41,52,72,68,42,94,60,14,70,61,50,38,60,68,71,49,86,80,74,80,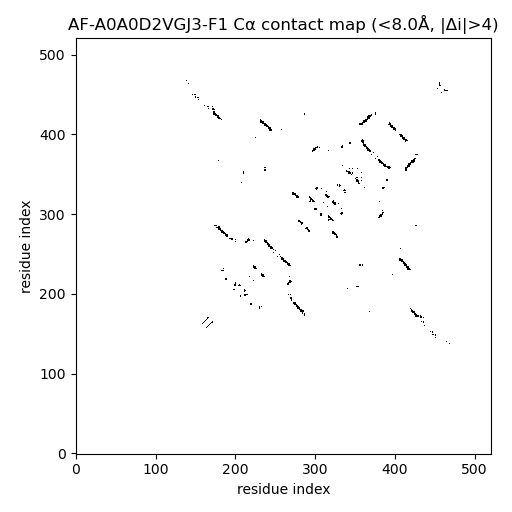62,68,62,59,54,51,57,48,49,52,50,54,51,51,53,50,54,49,53,52,50,52,52,51,54,53,52,57,57,55,68,58,63,82,75,66,86,84,88,84,88,84,88,85,85,86,136